Protein AF-A0A1F6LRT2-F1 (afdb_monomer)

Organism: NCBI:txid1798674

Nearest PDB structures (foldseek):
  7dgq-assembly1_A9  TM=1.679E-01  e=2.726E+00  Bos taurus
  5luf-assembly1_z  TM=1.679E-01  e=3.054E+00  Bos taurus
  1occ-assembly1_P  TM=1.679E-01  e=3.054E+00  Bos taurus
  1ocr-assembly1_C  TM=1.705E-01  e=2.726E+00  Bos taurus
  5gpn-assembly1_0  TM=1.679E-01  e=3.054E+00  Bos taurus

Structure (mmCIF, N/CA/C/O backbone):
data_AF-A0A1F6LRT2-F1
#
_entry.id   AF-A0A1F6LRT2-F1
#
loop_
_atom_site.group_PDB
_atom_site.id
_atom_site.type_symbol
_atom_site.label_atom_id
_atom_site.label_alt_id
_atom_site.label_comp_id
_atom_site.label_asym_id
_atom_site.label_entity_id
_atom_site.label_seq_id
_atom_site.pdbx_PDB_ins_code
_atom_site.Cartn_x
_atom_site.Cartn_y
_atom_site.Cartn_z
_atom_site.occupancy
_atom_site.B_iso_or_equiv
_atom_site.auth_seq_id
_atom_site.auth_comp_id
_atom_site.auth_asym_id
_atom_site.auth_atom_id
_atom_site.pdbx_PDB_model_num
ATOM 1 N N . MET A 1 1 ? 30.186 -25.963 22.089 1.00 36.91 1 MET A N 1
ATOM 2 C CA . MET A 1 1 ? 28.749 -26.304 21.992 1.00 36.91 1 MET A CA 1
ATOM 3 C C . MET A 1 1 ? 28.442 -27.794 21.734 1.00 36.91 1 MET A C 1
ATOM 5 O O . MET A 1 1 ? 27.281 -28.124 21.608 1.00 36.91 1 MET A O 1
ATOM 9 N N . ILE A 1 2 ? 29.417 -28.723 21.719 1.00 30.11 2 ILE A N 1
ATOM 10 C CA . ILE A 1 2 ? 29.169 -30.160 21.409 1.00 30.11 2 ILE A CA 1
ATOM 11 C C . ILE A 1 2 ? 29.035 -31.048 22.673 1.00 30.11 2 ILE A C 1
ATOM 13 O O . ILE A 1 2 ? 28.669 -32.213 22.591 1.00 30.11 2 ILE A O 1
ATOM 17 N N . ARG A 1 3 ? 29.291 -30.515 23.878 1.00 28.97 3 ARG A N 1
ATOM 18 C CA . ARG A 1 3 ? 29.359 -31.326 25.111 1.00 28.97 3 ARG A CA 1
ATOM 19 C C . ARG A 1 3 ? 28.044 -31.472 25.900 1.00 28.97 3 ARG A C 1
ATOM 21 O O . ARG A 1 3 ? 28.012 -32.335 26.770 1.00 28.97 3 ARG A O 1
ATOM 28 N N . SER A 1 4 ? 26.978 -30.707 25.625 1.00 37.28 4 SER A N 1
ATOM 29 C CA . SER A 1 4 ? 25.694 -30.883 26.343 1.00 37.28 4 SER A CA 1
ATOM 30 C C . SER A 1 4 ? 24.800 -31.967 25.727 1.00 37.28 4 SER A C 1
ATOM 32 O O . SER A 1 4 ? 24.188 -32.721 26.472 1.00 37.28 4 SER A O 1
ATOM 34 N N . ALA A 1 5 ? 24.828 -32.157 24.402 1.00 39.12 5 ALA A N 1
ATOM 35 C CA . ALA A 1 5 ? 24.012 -33.164 23.705 1.00 39.12 5 ALA A CA 1
ATOM 36 C C . ALA A 1 5 ? 24.359 -34.630 24.055 1.00 39.12 5 ALA A C 1
ATOM 38 O O . ALA A 1 5 ? 23.585 -35.543 23.777 1.00 39.12 5 ALA A O 1
ATOM 39 N N . ALA A 1 6 ? 25.519 -34.881 24.672 1.00 40.03 6 ALA A N 1
ATOM 40 C CA . ALA A 1 6 ? 25.949 -36.228 25.048 1.00 40.03 6 ALA A CA 1
ATOM 41 C C . ALA A 1 6 ? 25.271 -36.761 26.327 1.00 40.03 6 ALA A C 1
ATOM 43 O O . ALA A 1 6 ? 25.262 -37.973 26.537 1.00 40.03 6 ALA A O 1
ATOM 44 N N . LYS A 1 7 ? 24.701 -35.889 27.175 1.00 44.12 7 LYS A N 1
ATOM 45 C CA . LYS A 1 7 ? 24.062 -36.300 28.440 1.00 44.12 7 LYS A CA 1
ATOM 46 C C . LYS A 1 7 ? 22.617 -36.782 28.273 1.00 44.12 7 LYS A C 1
ATOM 48 O O . LYS A 1 7 ? 22.178 -37.603 29.071 1.00 44.12 7 LYS A O 1
ATOM 53 N N . ASP A 1 8 ? 21.937 -36.370 27.204 1.00 48.28 8 ASP A N 1
ATOM 54 C CA . ASP A 1 8 ? 20.511 -36.671 26.983 1.00 48.28 8 ASP A CA 1
ATOM 55 C C . ASP A 1 8 ? 20.277 -37.892 26.071 1.00 48.28 8 ASP A C 1
ATOM 57 O O . ASP A 1 8 ? 19.174 -38.437 25.993 1.00 48.28 8 ASP A O 1
ATOM 61 N N . LEU A 1 9 ? 21.334 -38.387 25.418 1.00 50.50 9 LEU A N 1
ATOM 62 C CA . LEU A 1 9 ? 21.293 -39.555 24.532 1.00 50.50 9 LEU A CA 1
ATOM 63 C C . LEU A 1 9 ? 20.842 -40.866 25.223 1.00 50.50 9 LEU A C 1
ATOM 65 O O . LEU A 1 9 ? 20.126 -41.651 24.592 1.00 50.50 9 LEU A O 1
ATOM 69 N N . PRO A 1 10 ? 21.222 -41.146 26.490 1.00 50.09 10 PRO A N 1
ATOM 70 C CA . PRO A 1 10 ? 20.750 -42.330 27.211 1.00 50.09 10 PRO A CA 1
ATOM 71 C C . PRO A 1 10 ? 19.256 -42.255 27.549 1.00 50.09 10 PRO A C 1
ATOM 73 O O . PRO A 1 10 ? 18.559 -43.263 27.433 1.00 50.09 10 PRO A O 1
ATOM 76 N N . LEU A 1 11 ? 18.756 -41.062 27.895 1.00 49.84 11 LEU A N 1
ATOM 77 C CA . LEU A 1 11 ? 17.347 -40.825 28.219 1.00 49.84 11 LEU A CA 1
ATOM 78 C C . LEU A 1 11 ? 16.468 -40.982 26.969 1.00 49.84 11 LEU A C 1
ATOM 80 O O . LEU A 1 11 ? 15.459 -41.685 27.007 1.00 49.84 11 LEU A O 1
ATOM 84 N N . ALA A 1 12 ? 16.916 -40.434 25.835 1.00 50.59 12 ALA A N 1
ATOM 85 C CA . ALA A 1 12 ? 16.262 -40.599 24.538 1.00 50.59 12 ALA A CA 1
ATOM 86 C C . ALA A 1 12 ? 16.229 -42.071 24.086 1.00 50.59 12 ALA A C 1
ATOM 88 O O . ALA A 1 12 ? 15.200 -42.551 23.613 1.00 50.59 12 ALA A O 1
ATOM 89 N N . ARG A 1 13 ? 17.321 -42.828 24.282 1.00 49.56 13 ARG A N 1
ATOM 90 C CA . ARG A 1 13 ? 17.358 -44.275 23.990 1.00 49.56 13 ARG A CA 1
ATOM 91 C C . ARG A 1 13 ? 16.436 -45.092 24.894 1.00 49.56 13 ARG A C 1
ATOM 93 O O . ARG A 1 13 ? 15.892 -46.094 24.432 1.00 49.56 13 ARG A O 1
ATOM 100 N N . HIS A 1 14 ? 16.275 -44.695 26.156 1.00 51.50 14 HIS A N 1
ATOM 101 C CA . HIS A 1 14 ? 15.358 -45.364 27.074 1.00 51.50 14 HIS A CA 1
ATOM 102 C C . HIS A 1 14 ? 13.904 -45.120 26.655 1.00 51.50 14 HIS A C 1
ATOM 104 O O . HIS A 1 14 ? 13.191 -46.091 26.435 1.00 51.50 14 HIS A O 1
ATOM 110 N N . LEU A 1 15 ? 13.523 -43.862 26.388 1.00 50.81 15 LEU A N 1
ATOM 111 C CA . LEU A 1 15 ? 12.196 -43.493 25.869 1.00 50.81 15 LEU A CA 1
ATOM 112 C C . LEU A 1 15 ? 11.840 -44.248 24.578 1.00 50.81 15 LEU A C 1
ATOM 114 O O . LEU A 1 15 ? 10.727 -44.745 24.437 1.00 50.81 15 LEU A O 1
ATOM 118 N N . PHE A 1 16 ? 12.808 -44.404 23.671 1.00 51.81 16 PHE A N 1
ATOM 119 C CA . PHE A 1 16 ? 12.648 -45.171 22.434 1.00 51.81 16 PHE A CA 1
ATOM 120 C C . PHE A 1 16 ? 12.323 -46.647 22.671 1.00 51.81 16 PHE A C 1
ATOM 122 O O . PHE A 1 16 ? 11.459 -47.200 21.994 1.00 51.81 16 PHE A O 1
ATOM 129 N N . LYS A 1 17 ? 13.002 -47.297 23.626 1.00 51.50 17 LYS A N 1
ATOM 130 C CA . LYS A 1 17 ? 12.713 -48.695 23.971 1.00 51.50 17 LYS A CA 1
ATOM 131 C C . LYS A 1 17 ? 11.333 -48.839 24.608 1.00 51.50 17 LYS A C 1
ATOM 133 O O . LYS A 1 17 ? 10.657 -49.821 24.327 1.00 51.50 17 LYS A O 1
ATOM 138 N N . THR A 1 18 ? 10.901 -47.866 25.408 1.00 53.00 18 THR A N 1
ATOM 139 C CA . THR A 1 18 ? 9.584 -47.893 26.061 1.00 53.00 18 THR A CA 1
ATOM 140 C C . THR A 1 18 ? 8.444 -47.625 25.076 1.00 53.00 18 THR A C 1
ATOM 142 O O . THR A 1 18 ? 7.413 -48.285 25.153 1.00 53.00 18 THR A O 1
ATOM 145 N N . MET A 1 19 ? 8.635 -46.716 24.111 1.00 49.47 19 MET A N 1
ATOM 146 C CA . MET A 1 19 ? 7.648 -46.426 23.059 1.00 49.47 19 MET A CA 1
ATOM 147 C C . MET A 1 19 ? 7.543 -47.549 22.019 1.00 49.47 19 MET A C 1
ATOM 149 O O . MET A 1 19 ? 6.448 -47.840 21.549 1.00 49.47 19 MET A O 1
ATOM 153 N N . ALA A 1 20 ? 8.655 -48.212 21.686 1.00 47.62 20 ALA A N 1
ATOM 154 C CA . ALA A 1 20 ? 8.661 -49.354 20.768 1.00 47.62 20 ALA A CA 1
ATOM 155 C C . ALA A 1 20 ? 8.094 -50.646 21.392 1.00 47.62 20 ALA A C 1
ATOM 157 O O . ALA A 1 20 ? 7.747 -51.571 20.663 1.00 47.62 20 ALA A O 1
ATOM 158 N N . ALA A 1 21 ? 8.001 -50.724 22.724 1.00 47.34 21 ALA A N 1
ATOM 159 C CA . ALA A 1 21 ? 7.511 -51.900 23.443 1.00 47.34 21 ALA A CA 1
ATOM 160 C C . ALA A 1 21 ? 5.988 -51.905 23.690 1.00 47.34 21 ALA A C 1
ATOM 162 O O . ALA A 1 21 ? 5.490 -52.852 24.294 1.00 47.34 21 ALA A O 1
ATOM 163 N N . GLN A 1 22 ? 5.237 -50.890 23.241 1.00 46.97 22 GLN A N 1
ATOM 164 C CA . GLN A 1 22 ? 3.773 -50.887 23.345 1.00 46.97 22 GLN A CA 1
ATOM 165 C C . GLN A 1 22 ? 3.122 -51.509 22.096 1.00 46.97 22 GLN A C 1
ATOM 167 O O . GLN A 1 22 ? 3.235 -50.951 21.003 1.00 46.97 22 GLN A O 1
ATOM 172 N N . PRO A 1 23 ? 2.410 -52.645 22.226 1.00 46.88 23 PRO A N 1
ATOM 173 C CA . PRO A 1 23 ? 1.767 -53.310 21.105 1.00 46.88 23 PRO A CA 1
ATOM 174 C C . PRO A 1 23 ? 0.371 -52.716 20.873 1.00 46.88 23 PRO A C 1
ATOM 176 O O . PRO A 1 23 ? -0.630 -53.328 21.224 1.00 46.88 23 PRO A O 1
ATOM 179 N N . ALA A 1 24 ? 0.298 -51.511 20.307 1.00 44.75 24 ALA A N 1
ATOM 180 C CA . ALA A 1 24 ? -0.913 -51.005 19.655 1.00 44.75 24 ALA A CA 1
ATOM 181 C C . ALA A 1 24 ? -0.607 -49.762 18.800 1.00 44.75 24 ALA A C 1
ATOM 183 O O . ALA A 1 24 ? -0.376 -48.676 19.319 1.00 44.75 24 ALA A O 1
ATOM 184 N N . GLY A 1 25 ? -0.640 -49.924 17.475 1.00 49.75 25 GLY A N 1
ATOM 185 C CA . GLY A 1 25 ? -1.094 -48.881 16.546 1.00 49.75 25 GLY A CA 1
ATOM 186 C C . GLY A 1 25 ? -0.263 -47.608 16.346 1.00 49.75 25 GLY A C 1
ATOM 187 O O . GLY A 1 25 ? -0.786 -46.681 15.736 1.00 49.75 25 GLY A O 1
ATOM 188 N N . ASN A 1 26 ? 0.991 -47.520 16.796 1.00 45.00 26 ASN A N 1
ATOM 189 C CA . ASN A 1 26 ? 1.792 -46.312 16.572 1.00 45.00 26 ASN A CA 1
ATOM 190 C C . ASN A 1 26 ? 2.603 -46.380 15.272 1.00 45.00 26 ASN A C 1
ATOM 192 O O . ASN A 1 26 ? 3.635 -47.043 15.177 1.00 45.00 26 ASN A O 1
ATOM 196 N N . ASP A 1 27 ? 2.100 -45.645 14.283 1.00 52.59 27 ASP A N 1
ATOM 197 C CA . ASP A 1 27 ? 2.736 -45.327 13.011 1.00 52.59 27 ASP A CA 1
ATOM 198 C C . ASP A 1 27 ? 4.145 -44.756 13.253 1.00 52.59 27 ASP A C 1
ATOM 200 O O . ASP A 1 27 ? 4.321 -43.776 13.987 1.00 52.59 27 ASP A O 1
ATOM 204 N N . ALA A 1 28 ? 5.167 -45.366 12.649 1.00 45.12 28 ALA A N 1
ATOM 205 C CA . ALA A 1 28 ? 6.559 -44.939 12.792 1.00 45.12 28 ALA A CA 1
ATOM 206 C C . ALA A 1 28 ? 6.740 -43.449 12.432 1.00 45.12 28 ALA A C 1
ATOM 208 O O . ALA A 1 28 ? 7.614 -42.783 12.984 1.00 45.12 28 ALA A O 1
ATOM 209 N N . ALA A 1 29 ? 5.861 -42.906 11.580 1.00 46.53 29 ALA A N 1
ATOM 210 C CA . ALA A 1 29 ? 5.802 -41.493 11.221 1.00 46.53 29 ALA A CA 1
ATOM 211 C C . ALA A 1 29 ? 5.391 -40.565 12.383 1.00 46.53 29 ALA A C 1
ATOM 213 O O . ALA A 1 29 ? 5.848 -39.421 12.448 1.00 46.53 29 ALA A O 1
ATOM 214 N N . LEU A 1 30 ? 4.550 -41.028 13.313 1.00 46.06 30 LEU A N 1
ATOM 215 C CA . LEU A 1 30 ? 4.114 -40.240 14.469 1.00 46.06 30 LEU A CA 1
ATOM 216 C C . LEU A 1 30 ? 5.223 -40.149 15.522 1.00 46.06 30 LEU A C 1
ATOM 218 O O . LEU A 1 30 ? 5.494 -39.064 16.036 1.00 46.06 30 LEU A O 1
ATOM 222 N N . ALA A 1 31 ? 5.919 -41.260 15.778 1.00 45.56 31 ALA A N 1
ATOM 223 C CA . ALA A 1 31 ? 7.106 -41.268 16.631 1.00 45.56 31 ALA A CA 1
ATOM 224 C C . ALA A 1 31 ? 8.204 -40.351 16.057 1.00 45.56 31 ALA A C 1
ATOM 226 O O . ALA A 1 31 ? 8.786 -39.553 16.791 1.00 45.56 31 ALA A O 1
ATOM 227 N N . ASP A 1 32 ? 8.419 -40.386 14.735 1.00 45.72 32 ASP A N 1
ATOM 228 C CA . ASP A 1 32 ? 9.400 -39.535 14.046 1.00 45.72 32 ASP A CA 1
ATOM 229 C C . ASP A 1 32 ? 9.010 -38.038 14.091 1.00 45.72 32 ASP A C 1
ATOM 231 O O . ASP A 1 32 ? 9.866 -37.172 14.281 1.00 45.72 32 ASP A O 1
ATOM 235 N N . ARG A 1 33 ? 7.709 -37.708 14.017 1.00 47.81 33 ARG A N 1
ATOM 236 C CA . ARG A 1 33 ? 7.190 -36.332 14.182 1.00 47.81 33 ARG A CA 1
ATOM 237 C C . ARG A 1 33 ? 7.357 -35.791 15.599 1.00 47.81 33 ARG A C 1
ATOM 239 O O . ARG A 1 33 ? 7.757 -34.638 15.760 1.00 47.81 33 ARG A O 1
ATOM 246 N N . ILE A 1 34 ? 7.083 -36.606 16.617 1.00 47.97 34 ILE A N 1
ATOM 247 C CA . ILE A 1 34 ? 7.275 -36.219 18.023 1.00 47.97 34 ILE A CA 1
ATOM 248 C C . ILE A 1 34 ? 8.764 -35.952 18.292 1.00 47.97 34 ILE A C 1
ATOM 250 O O . ILE A 1 34 ? 9.108 -34.968 18.942 1.00 47.97 34 ILE A O 1
ATOM 254 N N . LEU A 1 35 ? 9.663 -36.742 17.700 1.00 44.91 35 LEU A N 1
ATOM 255 C CA . LEU A 1 35 ? 11.110 -36.528 17.788 1.00 44.91 35 LEU A CA 1
ATOM 256 C C . LEU A 1 35 ? 11.594 -35.225 17.151 1.00 44.91 35 LEU A C 1
ATOM 258 O O . LEU A 1 35 ? 12.451 -34.555 17.727 1.00 44.91 35 LEU A O 1
ATOM 262 N N . LEU A 1 36 ? 11.052 -34.852 15.990 1.00 45.03 36 LEU A N 1
ATOM 263 C CA . LEU A 1 36 ? 11.395 -33.595 15.314 1.00 45.03 36 LEU A CA 1
ATOM 264 C C . LEU A 1 36 ? 10.906 -32.364 16.093 1.00 45.03 36 LEU A C 1
ATOM 266 O O . LEU A 1 36 ? 11.564 -31.326 16.056 1.00 45.03 36 LEU A O 1
ATOM 270 N N . LEU A 1 37 ? 9.791 -32.493 16.819 1.00 42.91 37 LEU A N 1
ATOM 271 C CA . LEU A 1 37 ? 9.258 -31.450 17.700 1.00 42.91 37 LEU A CA 1
ATOM 272 C C . LEU A 1 37 ? 10.047 -31.327 19.009 1.00 42.91 37 LEU A C 1
ATOM 274 O O . LEU A 1 37 ? 10.270 -30.218 19.484 1.00 42.91 37 LEU A O 1
ATOM 278 N N . MET A 1 38 ? 10.482 -32.451 19.587 1.00 39.25 38 MET A N 1
ATOM 279 C CA . MET A 1 38 ? 11.201 -32.465 20.866 1.00 39.25 38 MET A CA 1
ATOM 280 C C . MET A 1 38 ? 12.698 -32.156 20.733 1.00 39.25 38 MET A C 1
ATOM 282 O O . MET A 1 38 ? 13.298 -31.654 21.680 1.00 39.25 38 MET A O 1
ATOM 286 N N . PHE A 1 39 ? 13.307 -32.423 19.572 1.00 43.78 39 PHE A N 1
ATOM 287 C CA . PHE A 1 39 ? 14.737 -32.198 19.335 1.00 43.78 39 PHE A CA 1
ATOM 288 C C . PHE A 1 39 ? 14.980 -31.479 17.991 1.00 43.78 39 PHE A C 1
ATOM 290 O O . PHE A 1 39 ? 15.389 -32.109 17.009 1.00 43.78 39 PHE A O 1
ATOM 297 N N . PRO A 1 40 ? 14.795 -30.144 17.933 1.00 42.00 40 PRO A N 1
ATOM 298 C CA . PRO A 1 40 ? 14.955 -29.339 16.711 1.00 42.00 40 PRO A CA 1
ATOM 299 C C . PRO A 1 40 ? 16.344 -29.470 16.057 1.00 42.00 40 PRO A C 1
ATOM 301 O O . PRO A 1 40 ? 16.495 -29.401 14.838 1.00 42.00 40 PRO A O 1
ATOM 304 N N . GLU A 1 41 ? 17.367 -29.737 16.868 1.00 41.81 41 GLU A N 1
ATOM 305 C CA . GLU A 1 41 ? 18.751 -29.997 16.452 1.00 41.81 41 GLU A CA 1
ATOM 306 C C . GLU A 1 41 ? 18.862 -31.225 15.518 1.00 41.81 41 GLU A C 1
ATOM 308 O O . GLU A 1 41 ? 19.627 -31.218 14.549 1.00 41.81 41 GLU A O 1
ATOM 313 N N . LEU A 1 42 ? 18.060 -32.273 15.760 1.00 40.16 42 LEU A N 1
ATOM 314 C CA . LEU A 1 42 ? 18.004 -33.479 14.924 1.00 40.16 42 LEU A CA 1
ATOM 315 C C . LEU A 1 42 ? 17.270 -33.219 13.602 1.00 40.16 42 LEU A C 1
ATOM 317 O O . LEU A 1 42 ? 17.697 -33.736 12.567 1.00 40.16 42 LEU A O 1
ATOM 321 N N . ALA A 1 43 ? 16.232 -32.373 13.611 1.00 43.09 43 ALA A N 1
ATOM 322 C CA . ALA A 1 43 ? 15.558 -31.908 12.396 1.00 43.09 43 ALA A CA 1
ATOM 323 C C . ALA A 1 43 ? 16.537 -31.153 11.486 1.00 43.09 43 ALA A C 1
ATOM 325 O O . ALA A 1 43 ? 16.667 -31.465 10.302 1.00 43.09 43 ALA A O 1
ATOM 326 N N . MET A 1 44 ? 17.326 -30.248 12.068 1.00 38.69 44 MET A N 1
ATOM 327 C CA . MET A 1 44 ? 18.349 -29.484 11.352 1.00 38.69 44 MET A CA 1
ATOM 328 C C . MET A 1 44 ? 19.505 -30.361 10.854 1.00 38.69 44 MET A C 1
ATOM 330 O O . MET A 1 44 ? 20.021 -30.138 9.757 1.00 38.69 44 MET A O 1
ATOM 334 N N . ALA A 1 45 ? 19.894 -31.403 11.596 1.00 41.47 45 ALA A N 1
ATOM 335 C CA . ALA A 1 45 ? 20.875 -32.384 11.131 1.00 41.47 45 ALA A CA 1
ATOM 336 C C . ALA A 1 45 ? 20.351 -33.224 9.950 1.00 41.47 45 ALA A C 1
ATOM 338 O O . ALA A 1 45 ? 21.112 -33.512 9.022 1.00 41.47 45 ALA A O 1
ATOM 339 N N . ARG A 1 46 ? 19.055 -33.571 9.938 1.00 41.56 46 ARG A N 1
ATOM 340 C CA . ARG A 1 46 ? 18.390 -34.274 8.826 1.00 41.56 46 ARG A CA 1
ATOM 341 C C . ARG A 1 46 ? 18.275 -33.388 7.586 1.00 41.56 46 ARG A C 1
ATOM 343 O O . ARG A 1 46 ? 18.642 -33.842 6.507 1.00 41.56 46 ARG A O 1
ATOM 350 N N . VAL A 1 47 ? 17.894 -32.119 7.749 1.00 41.53 47 VAL A N 1
ATOM 351 C CA . VAL A 1 47 ? 17.888 -31.107 6.675 1.00 41.53 47 VAL A CA 1
ATOM 352 C C . VAL A 1 47 ? 19.291 -30.931 6.088 1.00 41.53 47 VAL A C 1
ATOM 354 O O . VAL A 1 47 ? 19.462 -30.952 4.872 1.00 41.53 47 VAL A O 1
ATOM 357 N N . ARG A 1 48 ? 20.334 -30.870 6.928 1.00 39.41 48 ARG A N 1
ATOM 358 C CA . ARG A 1 48 ? 21.736 -30.796 6.473 1.00 39.41 48 ARG A CA 1
ATOM 359 C C . ARG A 1 48 ? 22.219 -32.075 5.781 1.00 39.41 48 ARG A C 1
ATOM 361 O O . ARG A 1 48 ? 23.028 -31.998 4.859 1.00 39.41 48 ARG A O 1
ATOM 368 N N . LYS A 1 49 ? 21.742 -33.252 6.201 1.00 36.19 49 LYS A N 1
ATOM 369 C CA . LYS A 1 49 ? 22.078 -34.542 5.575 1.00 36.19 49 LYS A CA 1
ATOM 370 C C . LYS A 1 49 ? 21.347 -34.734 4.239 1.00 36.19 49 LYS A C 1
ATOM 372 O O . LYS A 1 49 ? 21.959 -35.234 3.302 1.00 36.19 49 LYS A O 1
ATOM 377 N N . ALA A 1 50 ? 20.103 -34.266 4.128 1.00 35.94 50 ALA A N 1
ATOM 378 C CA . ALA A 1 50 ? 19.343 -34.206 2.878 1.00 35.94 50 ALA A CA 1
ATOM 379 C C . ALA A 1 50 ? 19.942 -33.185 1.893 1.00 35.94 50 ALA A C 1
ATOM 381 O O . ALA A 1 50 ? 20.072 -33.479 0.708 1.00 35.94 50 ALA A O 1
ATOM 382 N N . ALA A 1 51 ? 20.431 -32.043 2.390 1.00 36.25 51 ALA A N 1
ATOM 383 C CA . ALA A 1 51 ? 21.150 -31.050 1.589 1.00 36.25 51 ALA A CA 1
ATOM 384 C C . ALA A 1 51 ? 22.492 -31.571 1.035 1.00 36.25 51 ALA A C 1
ATOM 386 O O . ALA A 1 51 ? 22.892 -31.198 -0.064 1.00 36.25 51 ALA A O 1
ATOM 387 N N . LYS A 1 52 ? 23.177 -32.478 1.748 1.00 37.38 52 LYS A N 1
ATOM 388 C CA . LYS A 1 52 ? 24.385 -33.168 1.246 1.00 37.38 52 LYS A CA 1
ATOM 389 C C . LYS A 1 52 ? 24.090 -34.306 0.263 1.00 37.38 52 LYS A C 1
ATOM 391 O O . LYS A 1 52 ? 25.009 -34.801 -0.378 1.00 37.38 52 LYS A O 1
ATOM 396 N N . GLY A 1 53 ? 22.832 -34.724 0.153 1.00 32.91 53 GLY A N 1
ATOM 397 C CA . GLY A 1 53 ? 22.386 -35.856 -0.651 1.00 32.91 53 GLY A CA 1
ATOM 398 C C . GLY A 1 53 ? 21.544 -35.463 -1.858 1.00 32.91 53 GLY A C 1
ATOM 399 O O . GLY A 1 53 ? 20.640 -36.213 -2.182 1.00 32.91 53 GLY A O 1
ATOM 400 N N . GLY A 1 54 ? 21.781 -34.303 -2.484 1.00 33.44 54 GLY A N 1
ATOM 401 C CA . GLY A 1 54 ? 21.436 -33.988 -3.884 1.00 33.44 54 GLY A CA 1
ATOM 402 C C . GLY A 1 54 ? 20.006 -34.218 -4.407 1.00 33.44 54 GLY A C 1
ATOM 403 O O . GLY A 1 54 ? 19.793 -34.067 -5.606 1.00 33.44 54 GLY A O 1
ATOM 404 N N . ARG A 1 55 ? 19.027 -34.593 -3.581 1.00 34.34 55 ARG A N 1
ATOM 405 C CA . ARG A 1 55 ? 17.631 -34.818 -3.973 1.00 34.34 55 ARG A CA 1
ATOM 406 C C . ARG A 1 55 ? 16.703 -34.496 -2.807 1.00 34.34 55 ARG A C 1
ATOM 408 O O . ARG A 1 55 ? 16.244 -35.382 -2.095 1.00 34.34 55 ARG A O 1
ATOM 415 N N . MET A 1 56 ? 16.399 -33.213 -2.653 1.00 28.36 56 MET A N 1
ATOM 416 C CA . MET A 1 56 ? 15.050 -32.805 -2.270 1.00 28.36 56 MET A CA 1
ATOM 417 C C . MET A 1 56 ? 14.396 -32.300 -3.563 1.00 28.36 56 MET A C 1
ATOM 419 O O . MET A 1 56 ? 14.984 -31.433 -4.215 1.00 28.36 56 MET A O 1
ATOM 423 N N . PRO A 1 57 ? 13.257 -32.854 -4.010 1.00 29.72 57 PRO A N 1
ATOM 424 C CA . PRO A 1 57 ? 12.549 -32.291 -5.147 1.00 29.72 57 PRO A CA 1
ATOM 425 C C . PRO A 1 57 ? 12.130 -30.865 -4.782 1.00 29.72 57 PRO A C 1
ATOM 427 O O . PRO A 1 57 ? 11.532 -30.649 -3.730 1.00 29.72 57 PRO A O 1
ATOM 430 N N . LEU A 1 58 ? 12.393 -29.904 -5.670 1.00 31.61 58 LEU A N 1
ATOM 431 C CA . LEU A 1 58 ? 11.979 -28.497 -5.547 1.00 31.61 58 LEU A CA 1
ATOM 432 C C . LEU A 1 58 ? 10.483 -28.304 -5.190 1.00 31.61 58 LEU A C 1
ATOM 434 O O . LEU A 1 58 ? 10.096 -27.225 -4.754 1.00 31.61 58 LEU A O 1
ATOM 438 N N . LYS A 1 59 ? 9.657 -29.349 -5.344 1.00 30.95 59 LYS A N 1
ATOM 439 C CA . LYS A 1 59 ? 8.230 -29.388 -5.001 1.00 30.95 59 LYS A CA 1
ATOM 440 C C . LYS A 1 59 ? 7.915 -29.177 -3.517 1.00 30.95 59 LYS A C 1
ATOM 442 O O . LYS A 1 59 ? 6.817 -28.730 -3.218 1.00 30.95 59 LYS A O 1
ATOM 447 N N . GLU A 1 60 ? 8.832 -29.459 -2.590 1.00 31.33 60 GLU A N 1
ATOM 448 C CA . GLU A 1 60 ? 8.535 -29.355 -1.146 1.00 31.33 60 GLU A CA 1
ATOM 449 C C . GLU A 1 60 ? 8.856 -27.977 -0.532 1.00 31.33 60 GLU A C 1
ATOM 451 O O . GLU A 1 60 ? 8.440 -27.700 0.590 1.00 31.33 60 GLU A O 1
ATOM 456 N N . MET A 1 61 ? 9.527 -27.077 -1.267 1.00 31.09 61 MET A N 1
ATOM 457 C CA . MET A 1 61 ? 9.790 -25.690 -0.826 1.00 31.09 61 MET A CA 1
ATOM 458 C C . MET A 1 61 ? 8.911 -24.637 -1.523 1.00 31.09 61 MET A C 1
ATOM 460 O O . MET A 1 61 ? 8.998 -23.453 -1.196 1.00 31.09 61 MET A O 1
ATOM 464 N N . GLN A 1 62 ? 8.052 -25.037 -2.464 1.00 30.56 62 GLN A N 1
ATOM 465 C CA . GLN A 1 62 ? 7.146 -24.128 -3.169 1.00 30.56 62 GLN A CA 1
ATOM 466 C C . GLN A 1 62 ? 5.858 -23.924 -2.357 1.00 30.56 62 GLN A C 1
ATOM 468 O O . GLN A 1 62 ? 4.888 -24.670 -2.476 1.00 30.56 62 GLN A O 1
ATOM 473 N N . GLY A 1 63 ? 5.866 -22.913 -1.486 1.00 32.00 63 GLY A N 1
ATOM 474 C CA . GLY A 1 63 ? 4.656 -22.412 -0.835 1.00 32.00 63 GLY A CA 1
ATOM 475 C C . GLY A 1 63 ? 3.723 -21.723 -1.834 1.00 32.00 63 GLY A C 1
ATOM 476 O O . GLY A 1 63 ? 4.200 -21.063 -2.747 1.00 32.00 63 GLY A O 1
ATOM 477 N N . SER A 1 64 ? 2.412 -21.886 -1.616 1.00 37.12 64 SER A N 1
ATOM 478 C CA . SER A 1 64 ? 1.277 -21.147 -2.192 1.00 37.12 64 SER A CA 1
ATOM 479 C C . SER A 1 64 ? 1.299 -20.876 -3.702 1.00 37.12 64 SER A C 1
ATOM 481 O O . SER A 1 64 ? 2.073 -20.065 -4.193 1.00 37.12 64 SER A O 1
ATOM 483 N N . LEU A 1 65 ? 0.333 -21.458 -4.421 1.00 38.66 65 LEU A N 1
ATOM 484 C CA . LEU A 1 65 ? 0.075 -21.181 -5.839 1.00 38.66 65 LEU A CA 1
ATOM 485 C C . LEU A 1 65 ? 1.222 -21.640 -6.762 1.00 38.66 65 LEU A C 1
ATOM 487 O O . LEU A 1 65 ? 1.830 -20.853 -7.478 1.00 38.66 65 LEU A O 1
ATOM 491 N N . ALA A 1 66 ? 1.476 -22.950 -6.818 1.00 33.28 66 ALA A N 1
AT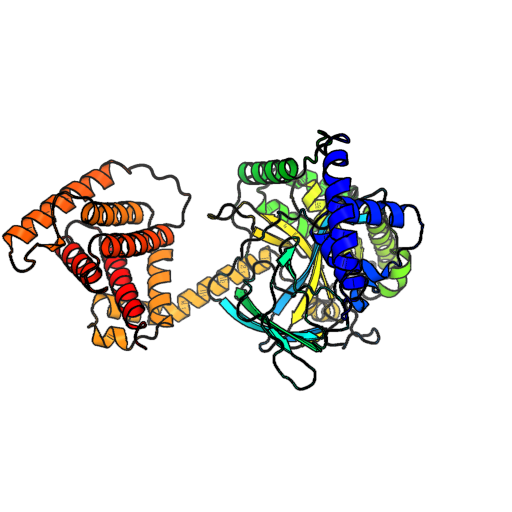OM 492 C CA . ALA A 1 66 ? 2.366 -23.547 -7.820 1.00 33.28 66 ALA A CA 1
ATOM 493 C C . ALA A 1 66 ? 2.075 -23.106 -9.280 1.00 33.28 66 ALA A C 1
ATOM 495 O O . ALA A 1 66 ? 3.040 -22.886 -10.005 1.00 33.28 66 ALA A O 1
ATOM 496 N N . PRO A 1 67 ? 0.824 -22.817 -9.711 1.00 28.88 67 PRO A N 1
ATOM 497 C CA . PRO A 1 67 ? 0.581 -22.248 -11.041 1.00 28.88 67 PRO A CA 1
ATOM 498 C C . PRO A 1 67 ? 0.986 -20.771 -11.204 1.00 28.88 67 PRO A C 1
ATOM 500 O O . PRO A 1 67 ? 0.836 -20.246 -12.299 1.00 28.88 67 PRO A O 1
ATOM 503 N N . LEU A 1 68 ? 1.415 -20.089 -10.135 1.00 33.88 68 LEU A N 1
ATOM 504 C CA . LEU A 1 68 ? 1.962 -18.722 -10.130 1.00 33.88 68 LEU A CA 1
ATOM 505 C C . LEU A 1 68 ? 3.487 -18.711 -9.918 1.00 33.88 68 LEU A C 1
ATOM 507 O O . LEU A 1 68 ? 4.171 -17.788 -10.345 1.00 33.88 68 LEU A O 1
ATOM 511 N N . LEU A 1 69 ? 4.057 -19.741 -9.288 1.00 33.34 69 LEU A N 1
ATOM 512 C CA . LEU A 1 69 ? 5.513 -19.907 -9.206 1.00 33.34 69 LEU A CA 1
ATOM 513 C C . LEU A 1 69 ? 6.095 -20.594 -10.450 1.00 33.34 69 LEU A C 1
ATOM 515 O O . LEU A 1 69 ? 7.225 -20.289 -10.828 1.00 33.34 69 LEU A O 1
ATOM 519 N N . GLU A 1 70 ? 5.328 -21.451 -11.133 1.00 30.23 70 GLU A N 1
ATOM 520 C CA . GLU A 1 70 ? 5.707 -21.995 -12.448 1.00 30.23 70 GLU A CA 1
ATOM 521 C C . GLU A 1 70 ? 5.626 -20.949 -13.578 1.00 30.23 70 GLU A C 1
ATOM 523 O O . GLU A 1 70 ? 6.183 -21.177 -14.648 1.00 30.23 70 GLU A O 1
ATOM 528 N N . THR A 1 71 ? 5.013 -19.777 -13.354 1.00 29.55 71 THR A N 1
ATOM 529 C CA . THR A 1 71 ? 4.861 -18.732 -14.387 1.00 29.55 71 THR A CA 1
ATOM 530 C C . THR A 1 71 ? 5.989 -17.710 -14.454 1.00 29.55 71 THR A C 1
ATOM 532 O O . THR A 1 71 ? 5.912 -16.823 -15.292 1.00 29.55 71 THR A O 1
ATOM 535 N N . GLY A 1 72 ? 7.028 -17.784 -13.613 1.00 34.81 72 GLY A N 1
ATOM 536 C CA . GLY A 1 72 ? 8.134 -16.823 -13.699 1.00 34.81 72 GLY A CA 1
ATOM 537 C C . GLY A 1 72 ? 7.647 -15.369 -13.622 1.00 34.81 72 GLY A C 1
ATOM 538 O O . GLY A 1 72 ? 7.788 -14.617 -14.575 1.00 34.81 72 GLY A O 1
ATOM 539 N N . ILE A 1 73 ? 7.070 -14.960 -12.485 1.00 39.62 73 ILE A N 1
ATOM 540 C CA . ILE A 1 73 ? 6.463 -13.620 -12.318 1.00 39.62 73 ILE A CA 1
ATOM 541 C C . ILE A 1 73 ? 7.482 -12.467 -12.478 1.00 39.62 73 ILE A C 1
ATOM 543 O O . ILE A 1 73 ? 7.098 -11.321 -12.701 1.00 39.62 73 ILE A O 1
ATOM 547 N N . PHE A 1 74 ? 8.786 -12.756 -12.511 1.00 42.59 74 PHE A N 1
ATOM 548 C CA . PHE A 1 74 ? 9.703 -11.931 -13.306 1.00 42.59 74 PHE A CA 1
ATOM 549 C C . PHE A 1 74 ? 9.402 -12.138 -14.790 1.00 42.59 74 PHE A C 1
ATOM 551 O O . PHE A 1 74 ? 10.141 -12.843 -15.479 1.00 42.59 74 PHE A O 1
ATOM 558 N N . GLY A 1 75 ? 8.275 -11.574 -15.246 1.00 39.44 75 GLY A N 1
ATOM 559 C CA . GLY A 1 75 ? 7.796 -11.830 -16.590 1.00 39.44 75 GLY A CA 1
ATOM 560 C C . GLY A 1 75 ? 6.339 -12.136 -16.860 1.00 39.44 75 GLY A C 1
ATOM 561 O O . GLY A 1 75 ? 6.019 -12.427 -18.012 1.00 39.44 75 GLY A O 1
ATOM 562 N N . ALA A 1 76 ? 5.467 -12.120 -15.854 1.00 42.59 76 ALA A N 1
ATOM 563 C CA . ALA A 1 76 ? 4.043 -12.262 -16.118 1.00 42.59 76 ALA A CA 1
ATOM 564 C C . ALA A 1 76 ? 3.557 -10.997 -16.841 1.00 42.59 76 ALA A C 1
ATOM 566 O O . ALA A 1 76 ? 3.535 -9.912 -16.265 1.00 42.59 76 ALA A O 1
ATOM 567 N N . ASP A 1 77 ? 3.238 -11.151 -18.121 1.00 49.97 77 ASP A N 1
ATOM 568 C CA . ASP A 1 77 ? 2.560 -10.146 -18.926 1.00 49.97 77 ASP A CA 1
ATOM 569 C C . ASP A 1 77 ? 1.057 -10.242 -18.604 1.00 49.97 77 ASP A C 1
ATOM 571 O O . ASP A 1 77 ? 0.489 -11.328 -18.790 1.00 49.97 77 ASP A O 1
ATOM 575 N N . PRO A 1 78 ? 0.403 -9.186 -18.080 1.00 55.09 78 PRO A N 1
ATOM 576 C CA . PRO A 1 78 ? -1.050 -9.125 -17.938 1.00 55.09 78 PRO A CA 1
ATOM 577 C C . PRO A 1 78 ? -1.689 -8.985 -19.325 1.00 55.09 78 PRO A C 1
ATOM 579 O O . PRO A 1 78 ? -2.318 -7.987 -19.664 1.00 55.09 78 PRO A O 1
ATOM 582 N N . ASN A 1 79 ? -1.486 -9.992 -20.168 1.00 58.34 79 ASN A N 1
ATOM 583 C CA . ASN A 1 79 ? -2.018 -10.027 -21.510 1.00 58.34 79 ASN A CA 1
ATOM 584 C C . ASN A 1 79 ? -3.279 -10.904 -21.500 1.00 58.34 79 ASN A C 1
ATOM 586 O O . ASN A 1 79 ? -3.172 -12.127 -21.359 1.00 58.34 79 ASN A O 1
ATOM 590 N N . PRO A 1 80 ? -4.476 -10.309 -21.662 1.00 58.25 80 PRO A N 1
ATOM 591 C CA . PRO A 1 80 ? -5.745 -11.039 -21.659 1.00 58.25 80 PRO A CA 1
ATOM 592 C C . PRO A 1 80 ? -5.904 -11.971 -22.870 1.00 58.25 80 PRO A C 1
ATOM 594 O O . PRO A 1 80 ? -6.896 -12.681 -22.976 1.00 58.25 80 PRO A O 1
ATOM 597 N N . ASN A 1 81 ? -4.949 -11.962 -23.805 1.00 58.50 81 ASN A N 1
ATOM 598 C CA . ASN A 1 81 ? -4.940 -12.842 -24.970 1.00 58.50 81 ASN A CA 1
ATOM 599 C C . ASN A 1 81 ? -4.116 -14.124 -24.741 1.00 58.50 81 ASN A C 1
ATOM 601 O O . ASN A 1 81 ? -3.964 -14.928 -25.663 1.00 58.50 81 ASN A O 1
ATOM 605 N N . VAL A 1 82 ? -3.552 -14.325 -23.543 1.00 63.56 82 VAL A N 1
ATOM 606 C CA . VAL A 1 82 ? -2.788 -15.534 -23.199 1.00 63.56 82 VAL A CA 1
ATOM 607 C C . VAL A 1 82 ? -3.741 -16.618 -22.680 1.00 63.56 82 VAL A C 1
ATOM 609 O O . VAL A 1 82 ? -4.468 -16.367 -21.723 1.00 63.56 82 VAL A O 1
ATOM 612 N N . PRO A 1 83 ? -3.720 -17.852 -23.224 1.00 57.22 83 PRO A N 1
ATOM 613 C CA . PRO A 1 83 ? -4.609 -18.921 -22.775 1.00 57.22 83 PRO A CA 1
ATOM 614 C C . PRO A 1 83 ? -4.580 -19.138 -21.255 1.00 57.22 83 PRO A C 1
ATOM 616 O O . PRO A 1 83 ? -3.522 -19.395 -20.673 1.00 57.22 83 PRO A O 1
ATOM 619 N N . GLY A 1 84 ? -5.751 -19.077 -20.613 1.00 63.84 84 GLY A N 1
ATOM 620 C CA . GLY A 1 84 ? -5.885 -19.243 -19.166 1.00 63.84 84 GLY A CA 1
ATOM 621 C C . GLY A 1 84 ? -5.760 -17.946 -18.363 1.00 63.84 84 GLY A C 1
ATOM 622 O O . GLY A 1 84 ? -5.763 -18.012 -17.131 1.00 63.84 84 GLY A O 1
ATOM 623 N N . SER A 1 85 ? -5.683 -16.783 -19.021 1.00 69.19 85 SER A N 1
ATOM 624 C CA . SER A 1 85 ? -5.725 -15.464 -18.376 1.00 69.19 85 SER A CA 1
ATOM 625 C C . SER A 1 85 ? -7.020 -15.226 -17.589 1.00 69.19 85 SER A C 1
ATOM 627 O O . SER A 1 85 ? -7.001 -14.635 -16.514 1.00 69.19 85 SER A O 1
ATOM 629 N N . GLU A 1 86 ? -8.123 -15.793 -18.065 1.00 77.50 86 GLU A N 1
ATOM 630 C CA . GLU A 1 86 ? -9.467 -15.787 -17.476 1.00 77.50 86 GLU A CA 1
ATOM 631 C C . GLU A 1 86 ? -9.624 -16.707 -16.253 1.00 77.50 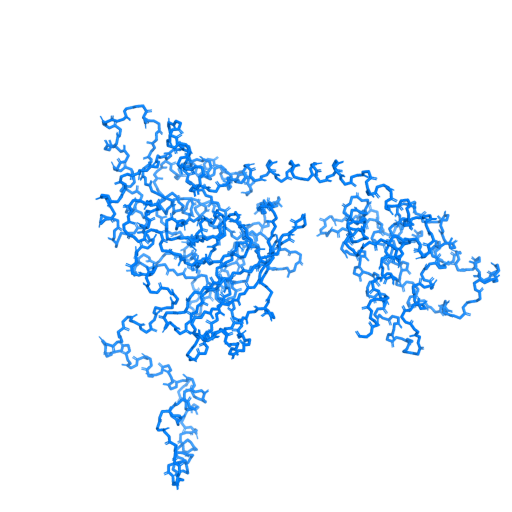86 GLU A C 1
ATOM 633 O O . GLU A 1 86 ? -10.685 -16.741 -15.630 1.00 77.50 86 GLU A O 1
ATOM 638 N N . MET A 1 87 ? -8.582 -17.453 -15.869 1.00 80.25 87 MET A N 1
ATOM 639 C CA . MET A 1 87 ? -8.623 -18.277 -14.663 1.00 80.25 87 MET A CA 1
ATOM 640 C C . MET A 1 87 ? -8.798 -17.394 -13.421 1.00 80.25 87 MET A C 1
ATOM 642 O O . MET A 1 87 ? -7.912 -16.611 -13.077 1.00 80.25 87 MET A O 1
ATOM 646 N N . GLU A 1 88 ? -9.927 -17.563 -12.729 1.00 84.31 88 GLU A N 1
ATOM 647 C CA . GLU A 1 88 ? -10.208 -16.909 -11.450 1.00 84.31 88 GLU A CA 1
ATOM 648 C C . GLU A 1 88 ? -9.247 -17.414 -10.365 1.00 84.31 88 GLU A C 1
ATOM 650 O O . GLU A 1 88 ? -9.137 -18.616 -10.100 1.00 84.31 88 GLU A O 1
ATOM 655 N N . MET A 1 89 ? -8.560 -16.464 -9.739 1.00 84.25 89 MET A N 1
ATOM 656 C CA . MET A 1 89 ? -7.582 -16.672 -8.677 1.00 84.25 89 MET A CA 1
ATOM 657 C C . MET A 1 89 ? -8.167 -16.324 -7.307 1.00 84.25 89 MET A C 1
ATOM 659 O O . MET A 1 89 ? -7.889 -17.018 -6.327 1.00 84.25 89 MET A O 1
ATOM 663 N N . ILE A 1 90 ? -8.975 -15.260 -7.237 1.00 90.69 90 ILE A N 1
ATOM 664 C CA . ILE A 1 90 ? -9.623 -14.782 -6.011 1.00 90.69 90 ILE A CA 1
ATOM 665 C C . ILE A 1 90 ? -11.040 -14.340 -6.365 1.00 90.69 90 ILE A C 1
ATOM 667 O O . ILE A 1 90 ? -11.227 -13.501 -7.243 1.00 90.69 90 ILE A O 1
ATOM 671 N N . GLN A 1 91 ? -12.026 -14.863 -5.647 1.00 91.94 91 GLN A N 1
ATOM 672 C CA . GLN A 1 91 ? -13.398 -14.376 -5.715 1.00 91.94 91 GLN A CA 1
ATOM 673 C C . GLN A 1 91 ? -13.643 -13.415 -4.552 1.00 91.94 91 GLN A C 1
ATOM 675 O O . GLN A 1 91 ? -13.390 -13.762 -3.400 1.00 91.94 91 GLN A O 1
ATOM 680 N N . LEU A 1 92 ? -14.151 -12.226 -4.837 1.00 88.56 92 LEU A N 1
ATOM 681 C CA . LEU A 1 92 ? -14.482 -11.185 -3.873 1.00 88.56 92 LEU A CA 1
ATOM 682 C C . LEU A 1 92 ? -16.000 -11.015 -3.824 1.00 88.56 92 LEU A C 1
ATOM 684 O O . LEU A 1 92 ? -16.679 -11.031 -4.850 1.00 88.56 92 LEU A O 1
ATOM 688 N N . ARG A 1 93 ? -16.551 -10.873 -2.620 1.00 81.31 93 ARG A N 1
ATOM 689 C CA . ARG A 1 93 ? -17.993 -10.686 -2.437 1.00 81.31 93 ARG A CA 1
ATOM 690 C C . ARG A 1 93 ? -18.449 -9.323 -2.960 1.00 81.31 93 ARG A C 1
ATOM 692 O O . ARG A 1 93 ? -19.475 -9.240 -3.630 1.00 81.31 93 ARG A O 1
ATOM 699 N N . GLU A 1 94 ? -17.684 -8.282 -2.663 1.00 81.50 94 GLU A N 1
ATOM 700 C CA . GLU A 1 94 ? -17.888 -6.923 -3.151 1.00 81.50 94 GLU A CA 1
ATOM 701 C C . GLU A 1 94 ? -16.792 -6.573 -4.173 1.00 81.50 94 GLU A C 1
ATOM 703 O O . GLU A 1 94 ? -15.685 -7.111 -4.088 1.00 81.50 94 GLU A O 1
ATOM 708 N N . PRO A 1 95 ? -17.061 -5.686 -5.147 1.00 83.38 95 PRO A N 1
ATOM 709 C CA . PRO A 1 95 ? -16.022 -5.175 -6.030 1.00 83.38 95 PRO A CA 1
ATOM 710 C C . PRO A 1 95 ? -14.896 -4.494 -5.245 1.00 83.38 95 PRO A C 1
ATOM 712 O O . PRO A 1 95 ? -15.142 -3.555 -4.488 1.00 83.38 95 PRO A O 1
ATOM 715 N N . VAL A 1 96 ? -13.658 -4.941 -5.459 1.00 85.69 96 VAL A N 1
ATOM 716 C CA . VAL A 1 96 ? -12.460 -4.283 -4.925 1.00 85.69 96 VAL A CA 1
ATOM 717 C C . VAL A 1 96 ? -11.681 -3.682 -6.084 1.00 85.69 96 VAL A C 1
ATOM 719 O O . VAL A 1 96 ? -11.507 -4.322 -7.123 1.00 85.69 96 VAL A O 1
ATOM 722 N N . HIS A 1 97 ? -11.200 -2.459 -5.877 1.00 86.50 97 HIS A N 1
ATOM 723 C CA . HIS A 1 97 ? -10.287 -1.771 -6.780 1.00 86.50 97 HIS A CA 1
ATOM 724 C C . HIS A 1 97 ? -8.949 -1.560 -6.073 1.00 86.50 97 HIS A C 1
ATOM 726 O O . HIS A 1 97 ? -8.903 -0.940 -5.009 1.00 86.50 97 HIS A O 1
ATOM 732 N N . GLY A 1 98 ? -7.869 -2.104 -6.634 1.00 88.25 98 GLY A N 1
ATOM 733 C CA . GLY A 1 98 ? -6.507 -1.922 -6.131 1.00 88.25 98 GLY A CA 1
ATOM 734 C C . GLY A 1 98 ? -5.694 -3.209 -6.007 1.00 88.25 98 GLY A C 1
ATOM 735 O O . GLY A 1 98 ? -6.166 -4.320 -6.242 1.00 88.25 98 GLY A O 1
ATOM 736 N N . PHE A 1 99 ? -4.430 -3.048 -5.622 1.00 90.69 99 PHE A N 1
ATOM 737 C CA . PHE A 1 99 ? -3.448 -4.127 -5.639 1.00 90.69 99 PHE A CA 1
ATOM 738 C C . PHE A 1 99 ? -3.557 -5.062 -4.434 1.00 90.69 99 PHE A C 1
ATOM 740 O O . PHE A 1 99 ? -3.382 -4.622 -3.305 1.00 90.69 99 PHE A O 1
ATOM 747 N N . LEU A 1 100 ? -3.772 -6.354 -4.676 1.00 91.31 100 LEU A N 1
ATOM 748 C CA . LEU A 1 100 ? -3.774 -7.427 -3.684 1.00 91.31 100 LEU A CA 1
ATOM 749 C C . LEU A 1 100 ? -2.426 -8.153 -3.700 1.00 91.31 100 LEU A C 1
ATOM 751 O O . LEU A 1 100 ? -2.129 -8.895 -4.636 1.00 91.31 100 LEU A O 1
ATOM 755 N N . ALA A 1 101 ? -1.617 -7.957 -2.661 1.00 89.19 101 ALA A N 1
ATOM 756 C CA . ALA A 1 101 ? -0.270 -8.504 -2.563 1.00 89.19 101 ALA A CA 1
ATOM 757 C C . ALA A 1 101 ? -0.279 -10.002 -2.216 1.00 89.19 101 ALA A C 1
ATOM 759 O O . ALA A 1 101 ? -0.920 -10.430 -1.258 1.00 89.19 101 ALA A O 1
ATOM 760 N N . THR A 1 102 ? 0.490 -10.792 -2.961 1.00 82.75 102 THR A N 1
ATOM 761 C CA . THR A 1 102 ? 0.723 -12.227 -2.720 1.00 82.75 102 THR A CA 1
ATOM 762 C C . THR A 1 102 ? 2.156 -12.505 -2.274 1.00 82.75 102 THR A C 1
ATOM 764 O O . THR A 1 102 ? 2.414 -13.506 -1.608 1.00 82.75 102 THR A O 1
ATOM 767 N N . ASN A 1 103 ? 3.108 -11.635 -2.631 1.00 81.50 103 ASN A N 1
ATOM 768 C CA . ASN A 1 103 ? 4.518 -11.790 -2.286 1.00 81.50 103 ASN A CA 1
ATOM 769 C C . ASN A 1 103 ? 5.174 -10.434 -2.021 1.00 81.50 103 ASN A C 1
ATOM 771 O O . ASN A 1 103 ? 4.874 -9.451 -2.695 1.00 81.50 103 ASN A O 1
ATOM 775 N N . VAL A 1 104 ? 6.131 -10.417 -1.091 1.00 80.31 104 VAL A N 1
ATOM 776 C CA . VAL A 1 104 ? 6.967 -9.252 -0.775 1.00 80.31 104 VAL A CA 1
ATOM 777 C C . VAL A 1 104 ? 8.433 -9.667 -0.790 1.00 80.31 104 VAL A C 1
ATOM 779 O O . VAL A 1 104 ? 8.820 -10.639 -0.141 1.00 80.31 104 VAL A O 1
ATOM 782 N N . TYR A 1 105 ? 9.258 -8.902 -1.495 1.00 80.06 105 TYR A N 1
ATOM 783 C CA . TYR A 1 105 ? 10.700 -9.087 -1.603 1.00 80.06 105 TYR A CA 1
ATOM 784 C C . TYR A 1 105 ? 11.423 -7.788 -1.269 1.00 80.06 105 TYR A C 1
ATOM 786 O O . TYR A 1 105 ? 10.971 -6.714 -1.653 1.00 80.06 105 TYR A O 1
ATOM 794 N N . SER A 1 106 ? 12.556 -7.880 -0.574 1.00 75.25 106 SER A N 1
ATOM 795 C CA . SER A 1 106 ? 13.351 -6.704 -0.159 1.00 75.25 106 SER A CA 1
ATOM 796 C C . SE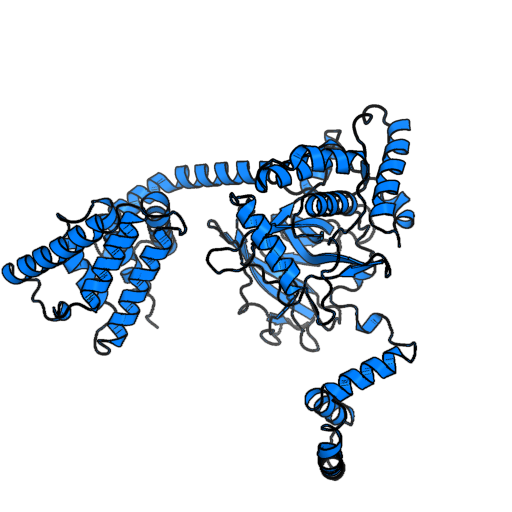R A 1 106 ? 14.792 -6.728 -0.655 1.00 75.25 106 SER A C 1
ATOM 798 O O . SER A 1 106 ? 15.456 -5.699 -0.664 1.00 75.25 106 SER A O 1
ATOM 800 N N . GLU A 1 107 ? 15.296 -7.895 -1.049 1.00 72.25 107 GLU A N 1
ATOM 801 C CA . GLU A 1 107 ? 16.690 -8.074 -1.440 1.00 72.25 107 GLU A CA 1
ATOM 802 C C . GLU A 1 107 ? 16.778 -8.990 -2.655 1.00 72.25 107 GLU A C 1
ATOM 804 O O . GLU A 1 107 ? 15.999 -9.941 -2.794 1.00 72.25 107 GLU A O 1
ATOM 809 N N . TYR A 1 108 ? 17.788 -8.744 -3.483 1.00 68.88 108 TYR A N 1
ATOM 810 C CA . TYR A 1 108 ? 18.184 -9.633 -4.561 1.00 68.88 108 TYR A CA 1
ATOM 811 C C . TYR A 1 108 ? 19.596 -10.153 -4.302 1.00 68.88 108 TYR A C 1
ATOM 813 O O . TYR A 1 108 ? 20.532 -9.380 -4.122 1.00 68.88 108 TYR A O 1
ATOM 821 N N . GLN A 1 109 ? 19.758 -11.473 -4.276 1.00 68.12 109 GLN A N 1
ATOM 822 C CA . GLN A 1 109 ? 21.068 -12.096 -4.144 1.00 68.12 109 GLN A CA 1
ATOM 823 C C . GLN A 1 109 ? 21.695 -12.290 -5.514 1.00 68.12 109 GLN A C 1
ATOM 825 O O . GLN A 1 109 ? 21.253 -13.146 -6.281 1.00 68.12 109 GLN A O 1
ATOM 830 N N . THR A 1 110 ? 22.754 -11.538 -5.796 1.00 66.56 110 THR A N 1
ATOM 831 C CA . THR A 1 110 ? 23.459 -11.600 -7.081 1.00 66.56 110 THR A CA 1
ATOM 832 C C . THR A 1 110 ? 24.046 -12.985 -7.357 1.00 66.56 110 THR A C 1
ATOM 834 O O . THR A 1 110 ? 23.856 -13.503 -8.456 1.00 66.56 110 THR A O 1
ATOM 837 N N . ASP A 1 111 ? 24.675 -13.619 -6.360 1.00 66.69 111 ASP A N 1
ATOM 838 C CA . ASP A 1 111 ? 25.367 -14.908 -6.526 1.00 66.69 111 ASP A CA 1
ATOM 839 C C . ASP A 1 111 ? 24.413 -16.055 -6.877 1.00 66.69 111 ASP A C 1
ATOM 841 O O . ASP A 1 111 ? 24.682 -16.853 -7.772 1.00 66.69 111 ASP A O 1
ATOM 845 N N . SER A 1 112 ? 23.281 -16.141 -6.174 1.00 60.97 112 SER A N 1
ATOM 846 C CA . SER A 1 112 ? 22.275 -17.185 -6.390 1.00 60.97 112 SER A CA 1
ATOM 847 C C . SER A 1 112 ? 21.195 -16.786 -7.391 1.00 60.97 112 SER A C 1
ATOM 849 O O . SER A 1 112 ? 20.371 -17.624 -7.744 1.00 60.97 112 SER A O 1
ATOM 851 N N . LYS A 1 113 ? 21.188 -15.530 -7.855 1.00 65.19 113 LYS A N 1
ATOM 852 C CA . LYS A 1 113 ? 20.140 -14.932 -8.695 1.00 65.19 113 LYS A CA 1
ATOM 853 C C . LYS A 1 113 ? 18.724 -15.110 -8.133 1.00 65.19 113 LYS A C 1
ATOM 855 O O . LYS A 1 113 ? 17.780 -15.418 -8.856 1.00 65.19 113 LYS A O 1
ATOM 860 N N . THR A 1 114 ? 18.574 -14.941 -6.822 1.00 65.06 114 THR A N 1
ATOM 861 C CA . THR A 1 114 ? 17.305 -15.186 -6.118 1.00 65.06 114 THR A CA 1
ATOM 862 C C . THR A 1 114 ? 16.868 -13.991 -5.299 1.00 65.06 114 THR A C 1
ATOM 864 O O . THR A 1 114 ? 17.673 -13.371 -4.605 1.00 65.06 114 THR A O 1
ATOM 867 N N . TRP A 1 115 ? 15.563 -13.746 -5.284 1.00 67.75 115 TRP A N 1
ATOM 868 C CA . TRP A 1 115 ? 14.942 -12.783 -4.386 1.00 67.75 115 TRP A CA 1
ATOM 869 C C . TRP A 1 115 ? 14.780 -13.344 -2.980 1.00 67.75 115 TRP A C 1
ATOM 871 O O . TRP A 1 115 ? 14.433 -14.514 -2.804 1.00 67.75 115 TRP A O 1
ATOM 881 N N . ARG A 1 116 ? 14.988 -12.492 -1.975 1.00 68.31 116 ARG A N 1
ATOM 882 C CA . ARG A 1 116 ? 14.696 -12.810 -0.578 1.00 68.31 116 ARG A CA 1
ATOM 883 C C . ARG A 1 116 ? 13.497 -12.026 -0.078 1.00 68.31 116 ARG A C 1
ATOM 885 O O . ARG A 1 116 ? 13.351 -10.823 -0.323 1.00 68.31 116 ARG A O 1
ATOM 892 N N . VAL A 1 117 ? 12.656 -12.739 0.661 1.00 70.44 117 VAL A N 1
ATOM 893 C CA . VAL A 1 117 ? 11.600 -12.128 1.463 1.00 70.44 117 VAL A CA 1
ATOM 894 C C . VAL A 1 117 ? 12.231 -11.303 2.595 1.00 70.44 117 VAL A C 1
ATOM 896 O O . VAL A 1 117 ? 13.316 -11.655 3.066 1.00 70.44 117 VAL A O 1
ATOM 899 N N . PRO A 1 118 ? 11.593 -10.202 3.025 1.00 63.69 118 PRO A N 1
ATOM 900 C CA . PRO A 1 118 ? 11.965 -9.485 4.242 1.00 63.69 118 PRO A CA 1
ATOM 901 C C . PRO A 1 118 ? 12.142 -10.406 5.458 1.00 63.69 118 PRO A C 1
ATOM 903 O O . PRO A 1 118 ? 11.553 -11.488 5.528 1.00 63.69 118 PRO A O 1
ATOM 906 N N . HIS A 1 119 ? 12.933 -9.954 6.435 1.00 65.06 119 HIS A N 1
ATOM 907 C CA . HIS A 1 119 ? 13.149 -10.680 7.688 1.00 65.06 119 HIS A CA 1
ATOM 908 C C . HIS A 1 119 ? 11.817 -10.989 8.398 1.00 65.06 119 HIS A C 1
ATOM 910 O O . HIS A 1 119 ? 10.847 -10.245 8.261 1.00 65.06 119 HIS A O 1
ATOM 916 N N . GLN A 1 120 ? 11.767 -12.070 9.186 1.00 59.16 120 GLN A N 1
ATOM 917 C CA . GLN A 1 120 ? 10.534 -12.538 9.846 1.00 59.16 120 GLN A CA 1
ATOM 918 C C . GLN A 1 120 ? 9.917 -11.507 10.806 1.00 59.16 120 GLN A C 1
ATOM 920 O O . GLN A 1 120 ? 8.724 -11.562 11.084 1.00 59.16 120 GLN A O 1
ATOM 925 N N . GLU A 1 121 ? 10.715 -10.553 11.284 1.00 61.56 121 GLU A N 1
ATOM 926 C CA . GLU A 1 121 ? 10.269 -9.458 12.153 1.00 61.56 121 GLU A CA 1
ATOM 927 C C . GLU A 1 121 ? 9.648 -8.277 11.388 1.00 61.56 121 GLU A C 1
ATOM 929 O O . GLU A 1 121 ? 9.182 -7.326 12.011 1.00 61.56 121 GLU A O 1
ATOM 934 N N . PHE A 1 122 ? 9.601 -8.324 10.051 1.00 68.44 122 PHE A N 1
ATOM 935 C CA . PHE A 1 122 ? 8.907 -7.315 9.259 1.00 68.44 122 PHE A CA 1
ATOM 936 C C . PHE A 1 122 ? 7.395 -7.412 9.482 1.00 68.44 122 PHE A C 1
ATOM 938 O O . PHE A 1 122 ? 6.720 -8.299 8.947 1.00 68.44 122 PHE A O 1
ATOM 945 N N . ARG A 1 123 ? 6.879 -6.486 10.292 1.00 70.50 123 ARG A N 1
ATOM 946 C CA . ARG A 1 123 ? 5.453 -6.279 10.533 1.00 70.50 123 ARG A CA 1
ATOM 947 C C . ARG A 1 123 ? 5.018 -4.970 9.898 1.00 70.50 123 ARG A C 1
ATOM 949 O O . ARG A 1 123 ? 5.716 -3.965 10.009 1.00 70.50 123 ARG A O 1
ATOM 956 N N . VAL A 1 124 ? 3.879 -5.034 9.222 1.00 75.69 124 VAL A N 1
ATOM 957 C CA . VAL A 1 124 ? 3.249 -3.895 8.564 1.00 75.69 124 VAL A CA 1
ATOM 958 C C . VAL A 1 124 ? 2.033 -3.521 9.390 1.00 75.69 124 VAL A C 1
ATOM 960 O O . VAL A 1 124 ? 1.154 -4.362 9.588 1.00 75.69 124 VAL A O 1
ATOM 963 N N . THR A 1 125 ? 1.982 -2.281 9.866 1.00 78.31 125 THR A N 1
ATOM 964 C CA . THR A 1 125 ? 0.786 -1.763 10.534 1.00 78.31 125 THR A CA 1
ATOM 965 C C . THR A 1 125 ? -0.321 -1.562 9.501 1.00 78.31 125 THR A C 1
ATOM 967 O O . THR A 1 125 ? -0.067 -0.937 8.464 1.00 78.31 125 THR A O 1
ATOM 970 N N . PRO A 1 126 ? -1.550 -2.042 9.757 1.00 81.44 126 PRO A N 1
ATOM 971 C CA . PRO A 1 126 ? -2.700 -1.679 8.943 1.00 81.44 126 PRO A CA 1
ATOM 972 C C . PRO A 1 126 ? -2.893 -0.155 8.899 1.00 81.44 126 PRO A C 1
ATOM 974 O O . PRO A 1 126 ? -2.826 0.531 9.914 1.00 81.44 126 PRO A O 1
ATOM 977 N N . GLN A 1 127 ? -3.153 0.379 7.712 1.00 77.81 127 GLN A N 1
ATOM 978 C CA . GLN A 1 127 ? -3.406 1.794 7.438 1.00 77.81 127 GLN A CA 1
ATOM 979 C C . GLN A 1 127 ? -4.849 1.997 6.968 1.00 77.81 127 GLN A C 1
ATOM 981 O O . GLN A 1 127 ? -5.104 2.641 5.948 1.00 77.81 127 GLN A O 1
ATOM 986 N N . VAL A 1 128 ? -5.799 1.415 7.700 1.00 77.38 128 VAL A N 1
ATOM 987 C CA . VAL A 1 128 ? -7.224 1.556 7.398 1.00 77.38 128 VAL A CA 1
ATOM 988 C C . VAL A 1 128 ? -7.708 2.900 7.940 1.00 77.38 128 VAL A C 1
ATOM 990 O O . VAL A 1 128 ? -7.831 3.092 9.148 1.00 77.38 128 VAL A O 1
ATOM 993 N N . GLY A 1 129 ? -7.926 3.851 7.036 1.00 68.06 129 GLY A N 1
ATOM 994 C CA . GLY A 1 129 ? -8.530 5.148 7.317 1.00 68.06 129 GLY A CA 1
ATOM 995 C C . GLY A 1 129 ? -10.001 5.147 6.917 1.00 68.06 129 GLY A C 1
ATOM 996 O O . GLY A 1 129 ? -10.377 4.510 5.936 1.00 68.06 129 GLY A O 1
ATOM 997 N N . GLU A 1 130 ? -10.829 5.870 7.668 1.00 59.22 130 GLU A N 1
ATOM 998 C CA . GLU A 1 130 ? -12.227 6.071 7.288 1.00 59.22 130 GLU A CA 1
ATOM 999 C C . GLU A 1 130 ? -12.341 7.099 6.141 1.00 59.22 130 GLU A C 1
ATOM 1001 O O . GLU A 1 130 ? -11.618 8.103 6.165 1.00 59.22 130 GLU A O 1
ATOM 1006 N N . PRO A 1 131 ? -13.245 6.894 5.163 1.00 63.88 131 PRO A N 1
ATOM 1007 C CA . PRO A 1 131 ? -14.168 5.762 5.055 1.00 63.88 131 PRO A CA 1
ATOM 1008 C C . PRO A 1 131 ? -13.464 4.458 4.638 1.00 63.88 131 PRO A C 1
ATOM 1010 O O . PRO A 1 131 ? -12.691 4.424 3.677 1.00 63.88 131 PRO A O 1
ATOM 1013 N N . ALA A 1 132 ? -13.762 3.378 5.360 1.00 70.88 132 ALA A N 1
ATOM 1014 C CA . ALA A 1 132 ? -13.239 2.045 5.093 1.00 70.88 132 ALA A CA 1
ATOM 1015 C C . ALA A 1 132 ? -14.326 1.103 4.558 1.00 70.88 132 ALA A C 1
ATOM 1017 O O . ALA A 1 132 ? -15.483 1.143 4.978 1.00 70.88 132 ALA A O 1
ATOM 1018 N N . HIS A 1 133 ? -13.933 0.196 3.668 1.00 78.81 133 HIS A N 1
ATOM 1019 C CA . HIS A 1 133 ? -14.759 -0.923 3.235 1.00 78.81 133 HIS A CA 1
ATOM 1020 C C . HIS A 1 133 ? -14.313 -2.212 3.910 1.00 78.81 133 HIS A C 1
ATOM 1022 O O . HIS A 1 133 ? -13.137 -2.411 4.205 1.00 78.81 133 HIS A O 1
ATOM 1028 N N . GLU A 1 134 ? -15.267 -3.106 4.129 1.00 83.94 134 GLU A N 1
ATOM 1029 C CA . GLU A 1 134 ? -15.017 -4.488 4.505 1.00 83.94 134 GLU A CA 1
ATOM 1030 C C . GLU A 1 134 ? -15.458 -5.375 3.345 1.00 83.94 134 GLU A C 1
ATOM 1032 O O . GLU A 1 134 ? -16.537 -5.171 2.790 1.00 83.94 134 GLU A O 1
ATOM 1037 N N . THR A 1 135 ? -14.642 -6.364 2.989 1.00 86.81 135 THR A N 1
ATOM 1038 C CA . THR A 1 135 ? -15.021 -7.367 1.991 1.00 86.81 135 THR A CA 1
ATOM 1039 C C . THR A 1 135 ? -14.630 -8.771 2.422 1.00 86.81 135 THR A C 1
ATOM 1041 O O . THR A 1 135 ? -13.902 -8.975 3.397 1.00 86.81 135 THR A O 1
ATOM 1044 N N . THR A 1 136 ? -15.147 -9.760 1.697 1.00 87.62 136 THR A N 1
ATOM 1045 C CA . THR A 1 136 ? -14.836 -11.177 1.875 1.00 87.62 136 THR A CA 1
ATOM 1046 C C . THR A 1 136 ? -14.251 -11.761 0.598 1.00 87.62 136 THR A C 1
ATOM 1048 O O . THR A 1 136 ? -14.868 -11.691 -0.462 1.00 87.62 136 THR A O 1
ATOM 1051 N N . ALA A 1 137 ? -13.085 -12.383 0.724 1.00 90.81 137 ALA A N 1
ATOM 1052 C CA . ALA A 1 137 ? -12.380 -13.069 -0.340 1.00 90.81 137 ALA A CA 1
ATOM 1053 C C . ALA A 1 137 ? -12.468 -14.589 -0.175 1.00 90.81 137 ALA A C 1
ATOM 1055 O O . ALA A 1 137 ? -12.478 -15.119 0.938 1.00 90.81 137 ALA A O 1
ATOM 1056 N N . THR A 1 138 ? -12.497 -15.293 -1.301 1.00 90.56 138 THR A N 1
ATOM 1057 C CA . THR A 1 138 ? -12.442 -16.749 -1.393 1.00 90.56 138 THR A CA 1
ATOM 1058 C C . THR A 1 138 ? -11.317 -17.150 -2.338 1.00 90.56 138 THR A C 1
ATOM 1060 O O . THR A 1 138 ? -11.267 -16.693 -3.479 1.00 90.56 138 THR A O 1
ATOM 1063 N N . ILE A 1 139 ? -10.438 -18.040 -1.880 1.00 90.25 139 ILE A N 1
ATOM 1064 C CA . ILE A 1 139 ? -9.376 -18.651 -2.690 1.00 90.25 139 ILE A CA 1
ATOM 1065 C C . ILE A 1 139 ? -9.543 -20.168 -2.718 1.00 90.25 139 ILE A C 1
ATOM 1067 O O . ILE A 1 139 ? -9.915 -20.784 -1.714 1.00 90.25 139 ILE A O 1
ATOM 1071 N N . LYS A 1 140 ? -9.261 -20.784 -3.867 1.00 86.62 140 LYS A N 1
ATOM 1072 C CA . LYS A 1 140 ? -9.303 -22.243 -4.024 1.00 86.62 140 LYS A CA 1
ATOM 1073 C C . LYS A 1 140 ? -8.032 -22.887 -3.472 1.00 86.62 140 LYS A C 1
ATOM 1075 O O . LYS A 1 140 ? -6.923 -22.377 -3.635 1.00 86.62 140 LYS A O 1
ATOM 1080 N N . VAL A 1 141 ? -8.203 -24.036 -2.830 1.00 81.88 141 VAL A N 1
ATOM 1081 C CA . VAL A 1 141 ? -7.115 -24.882 -2.345 1.00 81.88 141 VAL A CA 1
ATOM 1082 C C . VAL A 1 141 ? -6.785 -25.908 -3.428 1.00 81.88 141 VAL A C 1
ATOM 1084 O O . VAL A 1 141 ? -7.645 -26.572 -3.990 1.00 81.88 141 VAL A O 1
ATOM 1087 N N . HIS A 1 142 ? -5.501 -26.028 -3.727 1.00 75.50 142 HIS A N 1
ATOM 1088 C CA . HIS A 1 142 ? -4.921 -26.858 -4.785 1.00 75.50 142 HIS A CA 1
ATOM 1089 C C . HIS A 1 142 ? -3.785 -27.740 -4.240 1.00 75.50 142 HIS A C 1
ATOM 1091 O O . HIS A 1 142 ? -2.767 -27.941 -4.896 1.00 75.50 142 HIS A O 1
ATOM 1097 N N . GLY A 1 143 ? -3.935 -28.230 -3.005 1.00 64.38 143 GLY A N 1
ATOM 1098 C CA . GLY A 1 143 ? -3.011 -29.192 -2.395 1.00 64.38 143 GLY A CA 1
ATOM 1099 C C . GLY A 1 143 ? -1.685 -28.623 -1.873 1.00 64.38 143 GLY A C 1
ATOM 1100 O O . GLY A 1 143 ? -0.808 -29.405 -1.514 1.00 64.38 143 GLY A O 1
ATOM 1101 N N . ALA A 1 144 ? -1.514 -27.298 -1.798 1.00 64.50 144 ALA A N 1
ATOM 1102 C CA . ALA A 1 144 ? -0.340 -26.710 -1.153 1.00 64.50 144 ALA A CA 1
ATOM 1103 C C . ALA A 1 144 ? -0.446 -26.800 0.382 1.00 64.50 144 ALA A C 1
ATOM 1105 O O . ALA A 1 144 ? -1.533 -26.773 0.953 1.00 64.50 144 ALA A O 1
ATOM 1106 N N . HIS A 1 145 ? 0.691 -26.866 1.073 1.00 67.44 145 HIS A N 1
ATOM 1107 C CA . HIS A 1 145 ? 0.718 -26.912 2.543 1.00 67.44 145 HIS A CA 1
ATOM 1108 C C . HIS A 1 145 ? 0.546 -25.539 3.213 1.00 67.44 145 HIS A C 1
ATOM 1110 O O . HIS A 1 145 ? 0.293 -25.452 4.415 1.00 67.44 145 HIS A O 1
ATOM 1116 N N . LEU A 1 146 ? 0.708 -24.459 2.452 1.00 77.25 146 LEU A N 1
ATOM 1117 C CA . LEU A 1 146 ? 0.707 -23.089 2.948 1.00 77.25 146 LEU A CA 1
ATOM 1118 C C . LEU A 1 146 ? 0.107 -22.173 1.884 1.00 77.25 146 LEU A C 1
ATOM 1120 O O . LEU A 1 146 ? 0.454 -22.291 0.707 1.00 77.25 146 LEU A O 1
ATOM 1124 N N . TYR A 1 147 ? -0.765 -21.267 2.313 1.00 78.12 147 TYR A N 1
ATOM 1125 C CA . TYR A 1 147 ? -1.447 -20.285 1.477 1.00 78.12 147 TYR A CA 1
ATOM 1126 C C . TYR A 1 147 ? -1.222 -18.893 2.038 1.00 78.12 147 TYR A C 1
ATOM 1128 O O . TYR A 1 147 ? -1.500 -18.653 3.209 1.00 78.12 147 TYR A O 1
ATOM 1136 N N . VAL A 1 148 ? -0.750 -17.979 1.196 1.00 84.56 148 VAL A N 1
ATOM 1137 C CA . VAL A 1 148 ? -0.841 -16.542 1.462 1.00 84.56 148 VAL A CA 1
ATOM 1138 C C . VAL A 1 148 ? -2.292 -16.121 1.249 1.00 84.56 148 VAL A C 1
ATOM 1140 O O . VAL A 1 148 ? -2.922 -16.604 0.308 1.00 84.56 148 VAL A O 1
ATOM 1143 N N . LEU A 1 149 ? -2.817 -15.247 2.107 1.00 90.25 149 LEU A N 1
ATOM 1144 C CA . LEU A 1 149 ? -4.112 -14.600 1.906 1.00 90.25 149 LEU A CA 1
ATOM 1145 C C . LEU A 1 149 ? -3.863 -13.228 1.262 1.00 90.25 149 LEU A C 1
ATOM 1147 O O . LEU A 1 149 ? -3.320 -12.351 1.937 1.00 90.25 149 LEU A O 1
ATOM 1151 N N . PRO A 1 150 ? -4.195 -13.033 -0.028 1.00 90.94 150 PRO A N 1
ATOM 1152 C CA . PRO A 1 150 ? -3.944 -11.761 -0.694 1.00 90.94 150 PRO A CA 1
ATOM 1153 C C . PRO A 1 150 ? -4.727 -10.612 -0.062 1.00 90.94 150 PRO A C 1
ATOM 1155 O O . PRO A 1 150 ? -5.936 -10.725 0.152 1.00 90.94 150 PRO A O 1
ATOM 1158 N N . LEU A 1 151 ? -4.039 -9.504 0.205 1.00 90.62 151 LEU A N 1
ATOM 1159 C CA . LEU A 1 151 ? -4.596 -8.300 0.822 1.00 90.62 151 LEU A CA 1
ATOM 1160 C C . LEU A 1 151 ? -4.016 -7.047 0.178 1.00 90.62 151 LEU A C 1
ATOM 1162 O O . LEU A 1 151 ? -2.879 -7.066 -0.299 1.00 90.62 151 LEU A O 1
ATOM 1166 N N . GLN A 1 152 ? -4.766 -5.944 0.214 1.00 90.12 152 GLN A N 1
ATOM 1167 C CA . GLN A 1 152 ? -4.182 -4.652 -0.131 1.00 90.12 152 GLN A CA 1
ATOM 1168 C C . GLN A 1 152 ? -3.094 -4.270 0.885 1.00 90.12 152 GLN A C 1
ATOM 1170 O O . GLN A 1 152 ? -3.273 -4.508 2.082 1.00 90.12 152 GLN A O 1
ATOM 1175 N N . PRO A 1 153 ? -1.964 -3.683 0.457 1.00 86.81 153 PRO A N 1
ATOM 1176 C CA . PRO A 1 153 ? -0.989 -3.112 1.380 1.00 86.81 153 PRO A CA 1
ATOM 1177 C C . PRO A 1 153 ? -1.661 -2.113 2.331 1.00 86.81 153 PRO A C 1
ATOM 1179 O O . PRO A 1 153 ? -2.342 -1.193 1.886 1.00 86.81 153 PRO A O 1
ATOM 1182 N N . GLY A 1 154 ? -1.500 -2.326 3.639 1.00 84.44 154 GLY A N 1
ATOM 1183 C CA . GLY A 1 154 ? -2.169 -1.533 4.675 1.00 84.44 154 GLY A CA 1
ATOM 1184 C C . GLY A 1 154 ? -3.601 -1.976 5.017 1.00 84.44 154 GLY A C 1
ATOM 1185 O O . GLY A 1 154 ? -4.216 -1.358 5.880 1.00 84.44 154 GLY A O 1
ATOM 1186 N N . ALA A 1 155 ? -4.143 -3.035 4.412 1.00 89.69 155 ALA A N 1
ATOM 1187 C CA . ALA A 1 155 ? -5.424 -3.605 4.835 1.00 89.69 155 ALA A CA 1
ATOM 1188 C C . ALA A 1 155 ? -5.316 -4.337 6.185 1.00 89.69 155 ALA A C 1
ATOM 1190 O O . ALA A 1 155 ? -4.269 -4.879 6.544 1.00 89.69 155 ALA A O 1
ATOM 1191 N N . GLU A 1 156 ? -6.428 -4.393 6.913 1.00 90.19 156 GLU A N 1
ATOM 1192 C CA . GLU A 1 156 ? -6.566 -5.117 8.176 1.00 90.19 156 GLU A CA 1
ATOM 1193 C C . GLU A 1 156 ? -7.295 -6.446 7.944 1.00 90.19 156 GLU A C 1
ATOM 1195 O O . GLU A 1 156 ? -8.445 -6.468 7.501 1.00 90.19 156 GLU A O 1
ATOM 1200 N N . LEU A 1 157 ? -6.652 -7.573 8.256 1.00 91.06 157 LEU A N 1
ATOM 1201 C CA . LEU A 1 157 ? -7.303 -8.883 8.224 1.00 91.06 157 LEU A CA 1
ATOM 1202 C C . LEU A 1 157 ? -8.197 -9.071 9.454 1.00 91.06 157 LEU A C 1
ATOM 1204 O O . LEU A 1 157 ? -7.747 -8.908 10.586 1.00 91.06 157 LEU A O 1
ATOM 1208 N N . ILE A 1 158 ? -9.428 -9.541 9.251 1.00 85.69 158 ILE A N 1
ATOM 1209 C CA . ILE A 1 158 ? -10.307 -9.952 10.348 1.00 85.69 158 ILE A CA 1
ATOM 1210 C C . ILE A 1 158 ? -10.031 -11.427 10.649 1.00 85.69 158 ILE A C 1
ATOM 1212 O O . ILE A 1 158 ? -10.681 -12.323 10.106 1.00 85.69 158 ILE A O 1
ATOM 1216 N N . GLU A 1 159 ? -9.037 -11.691 11.500 1.00 87.06 159 GLU A N 1
ATOM 1217 C CA . GLU A 1 159 ? -8.517 -13.043 11.766 1.00 87.06 159 GLU A CA 1
ATOM 1218 C C . GLU A 1 159 ? -9.600 -14.049 12.190 1.00 87.06 159 GLU A C 1
ATOM 1220 O O . GLU A 1 159 ? -9.566 -15.212 11.790 1.00 87.06 159 GLU A O 1
ATOM 1225 N N . GLN A 1 160 ? -10.620 -13.602 12.929 1.00 80.38 160 GLN A N 1
ATOM 1226 C CA . GLN A 1 160 ? -11.726 -14.452 13.389 1.00 80.38 160 GLN A CA 1
ATOM 1227 C C . GLN A 1 160 ? -12.609 -14.967 12.240 1.00 80.38 160 GLN A C 1
ATOM 1229 O O . GLN A 1 160 ? -13.410 -15.883 12.432 1.00 80.38 160 GLN A O 1
ATOM 1234 N N . ARG A 1 161 ? -12.491 -14.377 11.045 1.00 84.38 161 ARG A N 1
ATOM 1235 C CA . ARG A 1 161 ? -13.269 -14.730 9.851 1.00 84.38 161 ARG A CA 1
ATOM 1236 C C . ARG A 1 161 ? -12.465 -15.523 8.826 1.00 84.38 161 ARG A C 1
ATOM 1238 O O . ARG A 1 161 ? -12.943 -15.718 7.714 1.00 84.38 161 ARG A O 1
ATOM 1245 N N . VAL A 1 162 ? -11.279 -16.008 9.189 1.00 89.88 162 VAL A N 1
ATOM 1246 C CA . VAL A 1 162 ? -10.456 -16.857 8.323 1.00 89.88 162 VAL A CA 1
ATOM 1247 C C . VAL A 1 162 ? -10.835 -18.323 8.521 1.00 89.88 162 VAL A C 1
ATOM 1249 O O . VAL A 1 162 ? -10.528 -18.938 9.544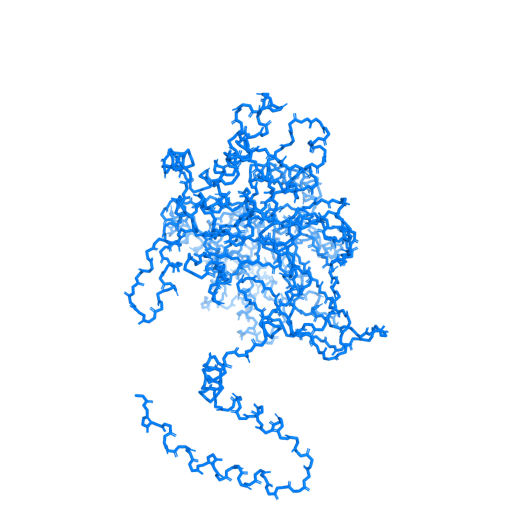 1.00 89.88 162 VAL A O 1
ATOM 1252 N N . LYS A 1 163 ? -11.519 -18.894 7.528 1.00 88.62 163 LYS A N 1
ATOM 1253 C CA . LYS A 1 163 ? -12.145 -20.220 7.599 1.00 88.62 163 LYS A CA 1
ATOM 1254 C C . LYS A 1 163 ? -11.814 -21.065 6.378 1.00 88.62 163 LYS A C 1
ATOM 1256 O O . LYS A 1 163 ? -11.579 -20.542 5.291 1.00 88.62 163 LYS A O 1
ATOM 1261 N N . SER A 1 164 ? -11.846 -22.384 6.542 1.00 91.62 164 SER A N 1
ATOM 1262 C CA . SER A 1 164 ? -11.725 -23.338 5.431 1.00 91.62 164 SER A CA 1
ATOM 1263 C C . SER A 1 164 ? -12.999 -24.157 5.254 1.00 91.62 164 SER A C 1
ATOM 1265 O O . SER A 1 164 ? -13.707 -24.433 6.223 1.00 91.62 164 SER A O 1
ATOM 1267 N N . PHE A 1 165 ? -13.285 -24.542 4.012 1.00 89.44 165 PHE A N 1
ATOM 1268 C CA . PHE A 1 165 ? -14.475 -25.309 3.652 1.00 89.44 165 PHE A CA 1
ATOM 1269 C C . PHE A 1 165 ? -14.107 -26.494 2.763 1.00 89.44 165 PHE A C 1
ATOM 1271 O O . PHE A 1 165 ? -13.221 -26.384 1.908 1.00 89.44 165 PHE A O 1
ATOM 1278 N N . ASP A 1 166 ? -14.805 -27.610 2.954 1.00 91.69 166 ASP A N 1
ATOM 1279 C CA . ASP A 1 166 ? -14.712 -28.778 2.079 1.00 91.69 166 ASP A CA 1
ATOM 1280 C C . ASP A 1 166 ? -15.572 -28.629 0.810 1.00 91.69 166 ASP A C 1
ATOM 1282 O O . ASP A 1 166 ? -16.240 -27.614 0.577 1.00 91.69 166 ASP A O 1
ATOM 1286 N N . ARG A 1 167 ? -15.574 -29.679 -0.018 1.00 88.44 167 ARG A N 1
ATOM 1287 C CA . ARG A 1 167 ? -16.349 -29.743 -1.264 1.00 88.44 167 ARG A CA 1
ATOM 1288 C C . ARG A 1 167 ? -17.863 -29.642 -1.055 1.00 88.44 167 ARG A C 1
ATOM 1290 O O . ARG A 1 167 ? -18.557 -29.152 -1.941 1.00 88.44 167 ARG A O 1
ATOM 1297 N N . ALA A 1 168 ? -18.374 -30.114 0.081 1.00 87.44 168 ALA A N 1
ATOM 1298 C CA . ALA A 1 168 ? -19.794 -30.051 0.424 1.00 87.44 168 ALA A CA 1
ATOM 1299 C C . ALA A 1 168 ? -20.195 -28.682 1.004 1.00 87.44 168 ALA A C 1
ATOM 1301 O O . ALA A 1 168 ? -21.370 -28.453 1.283 1.00 87.44 168 ALA A O 1
ATOM 1302 N N . GLY A 1 169 ? -19.234 -27.768 1.181 1.00 86.38 169 GLY A N 1
ATOM 1303 C CA . GLY A 1 169 ? -19.452 -26.464 1.797 1.00 86.38 169 GLY A CA 1
ATOM 1304 C C . GLY A 1 169 ? -19.505 -26.515 3.322 1.00 86.38 169 GLY A C 1
ATOM 1305 O O . GLY A 1 169 ? -19.915 -25.534 3.940 1.00 86.38 169 GLY A O 1
ATOM 1306 N N . LYS A 1 170 ? -19.087 -27.622 3.946 1.00 89.94 170 LYS A N 1
ATOM 1307 C CA . LYS A 1 170 ? -18.986 -27.726 5.401 1.00 89.94 170 LYS A CA 1
ATOM 1308 C C . LYS A 1 170 ? -17.729 -27.003 5.878 1.00 89.94 170 LYS A C 1
ATOM 1310 O O . LYS A 1 170 ? -16.639 -27.203 5.343 1.00 89.94 170 LYS A O 1
ATOM 1315 N N . GLU A 1 171 ? -17.888 -26.172 6.904 1.00 89.62 171 GLU A N 1
ATOM 1316 C CA . GLU A 1 171 ? -16.773 -25.503 7.572 1.00 89.62 171 GLU A CA 1
ATOM 1317 C C . GLU A 1 171 ? -15.894 -26.541 8.290 1.00 89.62 171 GLU A C 1
ATOM 1319 O O . GLU A 1 171 ? -16.376 -27.320 9.115 1.00 89.62 171 GLU A O 1
ATOM 1324 N N . LEU A 1 172 ? -14.599 -26.547 7.971 1.00 84.94 172 LEU A N 1
ATOM 1325 C CA . LEU A 1 172 ? -13.595 -27.418 8.596 1.00 84.94 172 LEU A CA 1
ATOM 1326 C C . LEU A 1 172 ? -12.918 -26.758 9.812 1.00 84.94 172 LEU A C 1
ATOM 1328 O O . LEU A 1 172 ? -12.101 -27.388 10.481 1.00 84.94 172 LEU A O 1
ATOM 1332 N N . GLY A 1 173 ? -13.285 -25.508 10.109 1.00 73.81 173 GLY A N 1
ATOM 1333 C CA . GLY A 1 173 ? -12.848 -24.729 11.266 1.00 73.81 173 GLY A CA 1
ATOM 1334 C C . GLY A 1 173 ? -12.094 -23.447 10.900 1.00 73.81 173 GLY A C 1
ATOM 1335 O O . GLY A 1 173 ? -11.760 -23.197 9.733 1.00 73.81 173 GLY A O 1
ATOM 1336 N N . ALA A 1 174 ? -11.827 -22.640 11.931 1.00 74.38 174 ALA A N 1
ATOM 1337 C CA . ALA A 1 174 ? -10.994 -21.445 11.843 1.00 74.38 174 ALA A CA 1
ATOM 1338 C C . ALA A 1 174 ? -9.518 -21.817 11.637 1.00 74.38 174 ALA A C 1
ATOM 1340 O O . ALA A 1 174 ? -9.023 -22.790 12.212 1.00 74.38 174 ALA A O 1
ATOM 1341 N N . LEU A 1 175 ? -8.811 -21.035 10.822 1.00 82.69 175 LEU A N 1
ATOM 1342 C CA . LEU A 1 175 ? -7.391 -21.245 10.546 1.00 82.69 175 LEU A CA 1
ATOM 1343 C C . LEU A 1 175 ? -6.526 -20.359 11.441 1.00 82.69 175 LEU A C 1
ATOM 1345 O O . LEU A 1 175 ? -6.853 -19.206 11.703 1.00 82.69 175 LEU A O 1
ATOM 1349 N N . VAL A 1 176 ? -5.375 -20.884 11.862 1.00 82.88 176 VAL A N 1
ATOM 1350 C CA . VAL A 1 176 ? -4.354 -20.081 12.541 1.00 82.88 176 VAL A CA 1
ATOM 1351 C C . VAL A 1 176 ? -3.614 -19.244 11.502 1.00 82.88 176 VAL A C 1
ATOM 1353 O O . VAL A 1 176 ? -2.964 -19.797 10.611 1.00 82.88 176 VAL A O 1
ATOM 1356 N N . VAL A 1 177 ? -3.691 -17.922 11.644 1.00 85.94 177 VAL A N 1
ATOM 1357 C CA . VAL A 1 177 ? -2.985 -16.967 10.786 1.00 85.94 177 VAL A CA 1
ATOM 1358 C C . VAL A 1 177 ? -1.573 -16.733 11.316 1.00 85.94 177 VAL A C 1
ATOM 1360 O O . VAL A 1 177 ? -1.358 -16.526 12.510 1.00 85.94 177 VAL A O 1
ATOM 1363 N N . LYS A 1 178 ? -0.588 -16.760 10.418 1.00 83.38 178 LYS A N 1
ATOM 1364 C CA . LYS A 1 178 ? 0.793 -16.351 10.691 1.00 83.38 178 LYS A CA 1
ATOM 1365 C C . LYS A 1 178 ? 1.197 -15.264 9.715 1.00 83.38 178 LYS A C 1
ATOM 1367 O O . LYS A 1 178 ? 0.958 -15.410 8.525 1.00 83.38 178 LYS A O 1
ATOM 1372 N N . TYR A 1 179 ? 1.865 -14.224 10.192 1.00 78.62 179 TYR A N 1
ATOM 1373 C CA . TYR A 1 179 ? 2.420 -13.202 9.310 1.00 78.62 179 TYR A CA 1
ATOM 1374 C C . TYR A 1 179 ? 3.867 -13.532 8.972 1.00 78.62 179 TYR A C 1
ATOM 1376 O O . TYR A 1 179 ? 4.682 -13.773 9.863 1.00 78.62 179 TYR A O 1
ATOM 1384 N N . VAL A 1 180 ? 4.185 -13.533 7.681 1.00 72.38 180 VAL A N 1
ATOM 1385 C CA . VAL A 1 180 ? 5.550 -13.672 7.171 1.00 72.38 180 VAL A CA 1
ATOM 1386 C C . VAL A 1 180 ? 5.772 -12.557 6.166 1.00 72.38 180 VAL A C 1
ATOM 1388 O O . VAL A 1 180 ? 5.002 -12.419 5.218 1.00 72.38 180 VAL A O 1
ATOM 1391 N N . ALA A 1 181 ? 6.816 -11.754 6.387 1.00 70.31 181 ALA A N 1
ATOM 1392 C CA . ALA A 1 181 ? 7.105 -10.577 5.571 1.00 70.31 181 ALA A CA 1
ATOM 1393 C C . ALA A 1 181 ? 5.889 -9.637 5.410 1.00 70.31 181 ALA A C 1
ATOM 1395 O O . ALA A 1 181 ? 5.625 -9.131 4.322 1.00 70.31 181 ALA A O 1
ATOM 1396 N N . GLY A 1 182 ? 5.140 -9.418 6.495 1.00 74.25 182 GLY A N 1
ATOM 1397 C CA . GLY A 1 182 ? 3.962 -8.548 6.497 1.00 74.25 182 GLY A CA 1
ATOM 1398 C C . GLY A 1 182 ? 2.706 -9.125 5.836 1.00 74.25 182 GLY A C 1
ATOM 1399 O O . GLY A 1 182 ? 1.673 -8.469 5.879 1.00 74.25 182 GLY A O 1
ATOM 1400 N N . LEU A 1 183 ? 2.749 -10.337 5.267 1.00 81.94 183 LEU A N 1
ATOM 1401 C CA . LEU A 1 183 ? 1.585 -10.975 4.646 1.00 81.94 183 LEU A CA 1
ATOM 1402 C C . LEU A 1 183 ? 1.020 -12.104 5.518 1.00 81.94 183 LEU A C 1
ATOM 1404 O O . LEU A 1 183 ? 1.799 -12.919 6.027 1.00 81.94 183 LEU A O 1
ATOM 1408 N N . PRO A 1 184 ? -0.312 -12.203 5.665 1.00 86.25 184 PRO A N 1
ATOM 1409 C CA . PRO A 1 184 ? -0.940 -13.303 6.380 1.00 86.25 184 PRO A CA 1
ATOM 1410 C C . PRO A 1 184 ? -0.883 -14.601 5.578 1.00 86.25 184 PRO A C 1
ATOM 1412 O O . PRO A 1 184 ? -1.144 -14.649 4.375 1.00 86.25 184 PRO A O 1
ATOM 1415 N N . GLN A 1 185 ? -0.566 -15.678 6.282 1.00 86.06 185 GLN A N 1
ATOM 1416 C CA . GLN A 1 185 ? -0.433 -17.023 5.754 1.00 86.06 185 GLN A CA 1
ATOM 1417 C C . GLN A 1 185 ? -1.181 -18.019 6.632 1.00 86.06 185 GLN A C 1
ATOM 1419 O O . GLN A 1 185 ? -1.223 -17.885 7.856 1.00 86.06 185 GLN A O 1
ATOM 1424 N N . VAL A 1 186 ? -1.731 -19.052 6.002 1.00 84.69 186 VAL A N 1
ATOM 1425 C CA . VAL A 1 186 ? -2.474 -20.126 6.662 1.00 84.69 186 VAL A CA 1
ATOM 1426 C C . VAL A 1 186 ? -2.098 -21.492 6.106 1.00 84.69 186 VAL A C 1
ATOM 1428 O O . VAL A 1 186 ? -1.744 -21.639 4.936 1.00 84.69 186 VAL A O 1
ATOM 1431 N N . THR A 1 187 ? -2.231 -22.517 6.941 1.00 84.62 187 THR A N 1
ATOM 1432 C CA . THR A 1 187 ? -2.151 -23.922 6.529 1.00 84.62 187 THR A CA 1
ATOM 1433 C C . THR A 1 187 ? -3.556 -24.513 6.586 1.00 84.62 1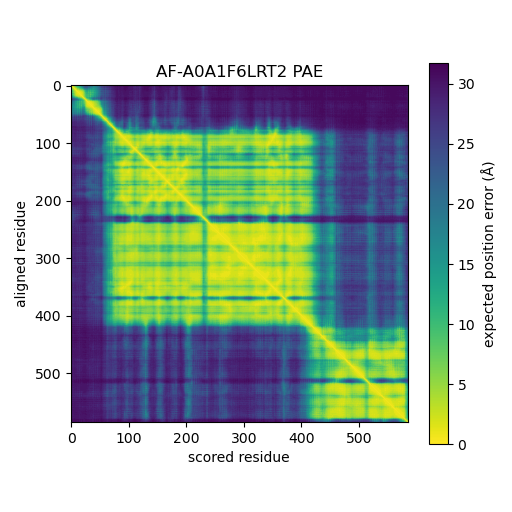87 THR A C 1
ATOM 1435 O O . THR A 1 187 ? -4.087 -24.666 7.689 1.00 84.62 187 THR A O 1
ATOM 1438 N N . PRO A 1 188 ? -4.191 -24.818 5.440 1.00 84.00 188 PRO A N 1
ATOM 1439 C CA . PRO A 1 188 ? -5.514 -25.419 5.442 1.00 84.00 188 PRO A CA 1
ATOM 1440 C C . PRO A 1 188 ? -5.452 -26.877 5.931 1.00 84.00 188 PRO A C 1
ATOM 1442 O O . PRO A 1 188 ? -4.451 -27.564 5.702 1.00 84.00 188 PRO A O 1
ATOM 1445 N N . PRO A 1 189 ? -6.511 -27.377 6.593 1.00 85.50 189 PRO A N 1
ATOM 1446 C CA . PRO A 1 189 ? -6.617 -28.783 6.960 1.00 85.50 189 PRO A CA 1
ATOM 1447 C C . PRO A 1 189 ? -6.759 -29.672 5.717 1.00 85.50 189 PRO A C 1
ATOM 1449 O O . PRO A 1 189 ? -7.137 -29.223 4.633 1.00 85.50 189 PRO A O 1
ATOM 1452 N N . ALA A 1 190 ? -6.480 -30.966 5.882 1.00 84.19 190 ALA A N 1
ATOM 1453 C CA . ALA A 1 190 ? -6.684 -31.946 4.821 1.00 84.19 190 ALA A CA 1
ATOM 1454 C C . ALA A 1 190 ? -8.158 -31.976 4.374 1.00 84.19 190 ALA A C 1
ATOM 1456 O O . ALA A 1 190 ? -9.062 -31.967 5.208 1.00 84.19 190 ALA A O 1
ATOM 1457 N N . GLY A 1 191 ? -8.391 -32.023 3.060 1.00 84.81 191 GLY A N 1
ATOM 1458 C CA . GLY A 1 191 ? -9.736 -32.025 2.471 1.00 84.81 191 GLY A CA 1
ATOM 1459 C C . GLY A 1 191 ? -10.380 -30.642 2.306 1.00 84.81 191 GLY A C 1
ATOM 1460 O O . GLY A 1 191 ? -11.502 -30.564 1.810 1.00 84.81 191 GLY A O 1
ATOM 1461 N N . ALA A 1 192 ? -9.695 -29.557 2.684 1.00 88.12 192 ALA A N 1
ATOM 1462 C CA . ALA A 1 192 ? -10.137 -28.208 2.348 1.00 88.12 192 ALA A CA 1
ATOM 1463 C C . ALA A 1 192 ? -10.058 -27.968 0.832 1.00 88.12 192 ALA A C 1
ATOM 1465 O O . ALA A 1 192 ? -9.029 -28.224 0.211 1.00 88.12 192 ALA A O 1
ATOM 1466 N N . GLU A 1 193 ? -11.130 -27.422 0.265 1.00 88.94 193 GLU A N 1
ATOM 1467 C CA . GLU A 1 193 ? -11.246 -27.053 -1.155 1.00 88.94 193 GLU A CA 1
ATOM 1468 C C . GLU A 1 193 ? -11.181 -25.535 -1.354 1.00 88.94 193 GLU A C 1
ATOM 1470 O O . GLU A 1 193 ? -10.788 -25.051 -2.415 1.00 88.94 193 GLU A O 1
ATOM 1475 N N . LYS A 1 194 ? -11.553 -24.756 -0.331 1.00 90.75 194 LYS A N 1
ATOM 1476 C CA . LYS A 1 194 ? -11.470 -23.293 -0.365 1.00 90.75 194 LYS A CA 1
ATOM 1477 C C . LYS A 1 194 ? -11.189 -22.692 1.006 1.00 90.75 194 LYS A C 1
ATOM 1479 O O . LYS A 1 194 ? -11.559 -23.257 2.037 1.00 90.75 194 LYS A O 1
ATOM 1484 N N . ILE A 1 195 ? -10.568 -21.519 0.993 1.00 90.88 195 ILE A N 1
ATOM 1485 C CA . ILE A 1 195 ? -10.352 -20.662 2.160 1.00 90.88 195 ILE A CA 1
ATOM 1486 C C . ILE A 1 195 ? -11.154 -19.383 1.939 1.00 90.88 195 ILE A C 1
ATOM 1488 O O . ILE A 1 195 ? -11.100 -18.806 0.855 1.00 90.88 195 ILE A O 1
ATOM 1492 N N . VAL A 1 196 ? -11.893 -18.957 2.958 1.00 91.31 196 VAL A N 1
ATOM 1493 C CA . VAL A 1 196 ? -12.676 -17.718 2.969 1.00 91.31 196 VAL A CA 1
ATOM 1494 C C . VAL A 1 196 ? -12.143 -16.831 4.084 1.00 91.31 196 VAL A C 1
ATOM 1496 O O . VAL A 1 196 ? -11.912 -17.317 5.192 1.00 91.31 196 VAL A O 1
ATOM 1499 N N . TYR A 1 197 ? -11.933 -15.552 3.802 1.00 92.12 197 TYR A N 1
ATOM 1500 C CA . TYR A 1 197 ? -11.440 -14.584 4.777 1.00 92.12 197 TYR A CA 1
ATOM 1501 C C . TYR A 1 197 ? -12.007 -13.195 4.508 1.00 92.12 197 TYR A C 1
ATOM 1503 O O . TYR A 1 197 ? -12.323 -12.860 3.368 1.00 92.12 197 TYR A O 1
ATOM 1511 N N . SER A 1 198 ? -12.126 -12.381 5.555 1.00 89.00 198 SER A N 1
ATOM 1512 C CA . SER A 1 198 ? -12.574 -10.992 5.437 1.00 89.00 198 SER A CA 1
ATOM 1513 C C . SER A 1 198 ? -11.468 -10.023 5.826 1.00 89.00 198 SER A C 1
ATOM 1515 O O . SER A 1 198 ? -10.671 -10.313 6.719 1.00 89.00 198 SER A O 1
ATOM 1517 N N . PHE A 1 199 ? -11.443 -8.866 5.177 1.00 90.56 199 PHE A N 1
ATOM 1518 C CA . PHE A 1 199 ? -10.496 -7.800 5.479 1.00 90.56 199 PHE A CA 1
ATOM 1519 C C . PHE A 1 199 ? -11.127 -6.424 5.289 1.00 90.56 199 PHE A C 1
ATOM 1521 O O . PHE A 1 199 ? -12.066 -6.263 4.505 1.00 90.56 199 PHE A O 1
ATOM 1528 N N . ARG A 1 200 ? -10.592 -5.442 6.015 1.00 86.75 200 ARG A N 1
ATOM 1529 C CA . ARG A 1 200 ? -10.946 -4.028 5.908 1.00 86.75 200 ARG A CA 1
ATOM 1530 C C . ARG A 1 200 ? -9.855 -3.270 5.165 1.00 86.75 200 ARG A C 1
ATOM 1532 O O . ARG A 1 200 ? -8.672 -3.513 5.392 1.00 86.75 200 ARG A O 1
ATOM 1539 N N . TYR A 1 201 ? -10.241 -2.357 4.285 1.00 86.94 201 TYR A N 1
ATOM 1540 C CA . TYR A 1 201 ? -9.323 -1.530 3.505 1.00 86.94 201 TYR A CA 1
ATOM 1541 C C . TYR A 1 201 ? -9.900 -0.126 3.311 1.00 86.94 201 TYR A C 1
ATOM 1543 O O . TYR A 1 201 ? -11.116 0.066 3.295 1.00 86.94 201 TYR A O 1
ATOM 1551 N N . SER A 1 202 ? -9.020 0.864 3.191 1.00 80.38 202 SER A N 1
ATOM 1552 C CA . SER A 1 202 ? -9.403 2.255 2.935 1.00 80.38 202 SER A CA 1
ATOM 1553 C C . SER A 1 202 ? -9.989 2.396 1.530 1.00 80.38 202 SER A C 1
ATOM 1555 O O . SER A 1 202 ? -9.452 1.821 0.584 1.00 80.38 202 SER A O 1
ATOM 1557 N N . VAL A 1 203 ? -11.052 3.193 1.370 1.00 71.38 203 VAL A N 1
ATOM 1558 C CA . VAL A 1 203 ? -11.625 3.500 0.042 1.00 71.38 203 VAL A CA 1
ATOM 1559 C C . VAL A 1 203 ? -10.593 4.187 -0.854 1.00 71.38 203 VAL A C 1
ATOM 1561 O O . VAL A 1 203 ? -10.490 3.885 -2.040 1.00 71.38 203 VAL A O 1
ATOM 1564 N N . VAL A 1 204 ? -9.819 5.106 -0.273 1.00 70.00 204 VAL A N 1
ATOM 1565 C CA . VAL A 1 204 ? -8.707 5.773 -0.948 1.00 70.00 204 VAL A CA 1
ATOM 1566 C C . VAL A 1 204 ? -7.399 5.153 -0.460 1.00 70.00 204 VAL A C 1
ATOM 1568 O O . VAL A 1 204 ? -7.192 5.073 0.756 1.00 70.00 204 VAL A O 1
ATOM 1571 N N . PRO A 1 205 ? -6.500 4.716 -1.360 1.00 68.62 205 PRO A N 1
ATOM 1572 C CA . PRO A 1 205 ? -5.224 4.159 -0.942 1.00 68.62 205 PRO A CA 1
ATOM 1573 C C . PRO A 1 205 ? -4.397 5.192 -0.161 1.00 68.62 205 PRO A C 1
ATOM 1575 O O . PRO A 1 205 ? -4.378 6.367 -0.536 1.00 68.62 205 PRO A O 1
ATOM 1578 N N . PRO A 1 206 ? -3.668 4.775 0.887 1.00 71.44 206 PRO A N 1
ATOM 1579 C CA . PRO A 1 206 ? -2.923 5.697 1.727 1.00 71.44 206 PRO A CA 1
ATOM 1580 C C . PRO A 1 206 ? -1.819 6.405 0.938 1.00 71.44 206 PRO A C 1
ATOM 1582 O O . PRO A 1 206 ? -1.126 5.819 0.095 1.00 71.44 206 PRO A O 1
ATOM 1585 N N . VAL A 1 207 ? -1.647 7.683 1.255 1.00 80.06 207 VAL A N 1
ATOM 1586 C CA . VAL A 1 207 ? -0.569 8.529 0.750 1.00 80.06 207 VAL A CA 1
ATOM 1587 C C . VAL A 1 207 ? 0.535 8.579 1.813 1.00 80.06 207 VAL A C 1
ATOM 1589 O O . VAL A 1 207 ? 0.223 8.670 3.003 1.00 80.06 207 VAL A O 1
ATOM 1592 N N . PRO A 1 208 ? 1.824 8.515 1.429 1.00 82.75 208 PRO A N 1
ATOM 1593 C CA . PRO A 1 208 ? 2.928 8.690 2.370 1.00 82.75 208 PRO A CA 1
ATOM 1594 C C . PRO A 1 208 ? 2.780 10.004 3.141 1.00 82.75 208 PRO A C 1
ATOM 1596 O O . PRO A 1 208 ? 2.698 11.074 2.535 1.00 82.75 208 PRO A O 1
ATOM 1599 N N . ALA A 1 209 ? 2.772 9.917 4.473 1.00 83.50 209 ALA A N 1
ATOM 1600 C CA . ALA A 1 209 ? 2.815 11.089 5.341 1.00 83.50 209 ALA A CA 1
ATOM 1601 C C . ALA A 1 209 ? 4.136 11.853 5.157 1.00 83.50 209 ALA A C 1
ATOM 1603 O O . ALA A 1 209 ? 5.147 11.264 4.765 1.00 83.50 209 ALA A O 1
ATOM 1604 N N . GLU A 1 210 ? 4.144 13.147 5.476 1.00 85.44 210 GLU A N 1
ATOM 1605 C CA . GLU A 1 210 ? 5.391 13.911 5.509 1.00 85.44 210 GLU A CA 1
ATOM 1606 C C . GLU A 1 210 ? 6.366 13.293 6.515 1.00 85.44 210 GLU A C 1
ATOM 1608 O O . GLU A 1 210 ? 6.006 13.002 7.654 1.00 85.44 210 GLU A O 1
ATOM 1613 N N . ALA A 1 211 ? 7.601 13.085 6.066 1.00 85.25 211 ALA A N 1
ATOM 1614 C CA . ALA A 1 211 ? 8.693 12.560 6.869 1.00 85.25 211 ALA A CA 1
ATOM 1615 C C . ALA A 1 211 ? 9.945 13.382 6.583 1.00 85.25 211 ALA A C 1
ATOM 1617 O O . ALA A 1 211 ? 10.288 13.629 5.424 1.00 85.25 211 ALA A O 1
ATOM 1618 N N . SER A 1 212 ? 10.652 13.784 7.630 1.00 85.88 212 SER A N 1
ATOM 1619 C CA . SER A 1 212 ? 11.956 14.423 7.500 1.00 85.88 212 SER A CA 1
ATOM 1620 C C . SER A 1 212 ? 13.014 13.423 7.021 1.00 85.88 212 SER A C 1
ATOM 1622 O O . SER A 1 212 ? 12.928 12.214 7.255 1.00 85.88 212 SER A O 1
ATOM 1624 N N . SER A 1 213 ? 14.078 13.928 6.391 1.00 86.50 213 SER A N 1
ATOM 1625 C CA . SER A 1 213 ? 15.227 13.093 6.012 1.00 86.50 213 SER A CA 1
ATOM 1626 C C . SER A 1 213 ? 15.850 12.389 7.223 1.00 86.50 213 SER A C 1
ATOM 1628 O O . SER A 1 213 ? 16.274 11.243 7.111 1.00 86.50 213 SER A O 1
ATOM 1630 N N . VAL A 1 214 ? 15.839 13.035 8.395 1.00 86.00 214 VAL A N 1
ATOM 1631 C CA . VAL A 1 214 ? 16.376 12.476 9.645 1.00 86.00 214 VAL A CA 1
ATOM 1632 C C . VAL A 1 214 ? 15.562 11.270 10.116 1.00 86.00 214 VAL A C 1
ATOM 1634 O O . VAL A 1 214 ? 16.151 10.244 10.457 1.00 86.00 214 VAL A O 1
ATOM 1637 N N . GLU A 1 215 ? 14.230 11.359 10.118 1.00 85.88 215 GLU A N 1
ATOM 1638 C CA . GLU A 1 215 ? 13.353 10.237 10.492 1.00 85.88 215 GLU A CA 1
ATOM 1639 C C . GLU A 1 215 ? 13.554 9.045 9.559 1.00 85.88 215 GLU A C 1
ATOM 1641 O O . GLU A 1 215 ? 13.674 7.902 10.008 1.00 85.88 215 GLU A O 1
ATOM 1646 N N . TYR A 1 216 ? 13.670 9.312 8.258 1.00 85.75 216 TYR A N 1
ATOM 1647 C CA . TYR A 1 216 ? 13.885 8.253 7.284 1.00 85.75 216 TYR A CA 1
ATOM 1648 C C . TYR A 1 216 ? 15.266 7.595 7.436 1.00 85.75 216 TYR A C 1
ATOM 1650 O O . TYR A 1 216 ? 15.388 6.370 7.410 1.00 85.75 216 TYR A O 1
ATOM 1658 N N . GLU A 1 217 ? 16.324 8.380 7.651 1.00 84.38 217 GLU A N 1
ATOM 1659 C CA . GLU A 1 217 ? 17.659 7.839 7.925 1.00 84.38 217 GLU A CA 1
ATOM 1660 C C . GLU A 1 217 ? 17.685 6.968 9.186 1.00 84.38 217 GLU A C 1
ATOM 1662 O O . GLU A 1 217 ? 18.385 5.952 9.225 1.00 84.38 217 GLU A O 1
ATOM 1667 N N . GLN A 1 218 ? 16.936 7.344 10.225 1.00 83.25 218 GLN A N 1
ATOM 1668 C CA . GLN A 1 218 ? 16.811 6.534 11.434 1.00 83.25 218 GLN A CA 1
ATOM 1669 C C . GLN A 1 218 ? 16.121 5.202 11.143 1.00 83.25 218 GLN A C 1
ATOM 1671 O O . GLN A 1 218 ? 16.647 4.167 11.558 1.00 83.25 218 GLN A O 1
ATOM 1676 N N . LEU A 1 219 ? 15.020 5.209 10.385 1.00 84.88 219 LEU A N 1
ATOM 1677 C CA . LEU A 1 219 ? 14.357 3.990 9.913 1.00 84.88 219 LEU A CA 1
ATOM 1678 C C . LEU A 1 219 ? 15.327 3.094 9.143 1.00 84.88 219 LEU A C 1
ATOM 1680 O O . LEU A 1 219 ? 15.456 1.914 9.464 1.00 84.88 219 LEU A O 1
ATOM 1684 N N . ALA A 1 220 ? 16.063 3.647 8.176 1.00 81.12 220 ALA A N 1
ATOM 1685 C CA . ALA A 1 220 ? 17.008 2.871 7.378 1.00 81.12 220 ALA A CA 1
ATOM 1686 C C . ALA A 1 220 ? 18.096 2.240 8.259 1.00 81.12 220 ALA A C 1
ATOM 1688 O O . ALA A 1 220 ? 18.392 1.049 8.158 1.00 81.12 220 ALA A O 1
ATOM 1689 N N . ARG A 1 221 ? 18.647 3.003 9.212 1.00 79.31 221 ARG A N 1
ATOM 1690 C CA . ARG A 1 221 ? 19.629 2.482 10.176 1.00 79.31 221 ARG A CA 1
ATOM 1691 C C . ARG A 1 221 ? 19.042 1.386 11.066 1.00 79.31 221 ARG A C 1
ATOM 1693 O O . ARG A 1 221 ? 19.741 0.410 11.332 1.00 79.31 221 ARG A O 1
ATOM 1700 N N . GLN A 1 222 ? 17.807 1.531 11.546 1.00 77.94 222 GLN A N 1
ATOM 1701 C CA . GLN A 1 222 ? 17.134 0.508 12.356 1.00 77.94 222 GLN A CA 1
ATOM 1702 C C . GLN A 1 222 ? 16.911 -0.775 11.551 1.00 77.94 222 GLN A C 1
ATOM 1704 O O . GLN A 1 222 ? 17.262 -1.858 12.019 1.00 77.94 222 GLN A O 1
ATOM 1709 N N . TRP A 1 223 ? 16.431 -0.638 10.316 1.00 77.50 223 TRP A N 1
ATOM 1710 C CA . TRP A 1 223 ? 16.245 -1.738 9.379 1.00 77.50 223 TRP A CA 1
ATOM 1711 C C . TRP A 1 223 ? 17.537 -2.527 9.140 1.00 77.50 223 TRP A C 1
ATOM 1713 O O . TRP A 1 223 ? 17.567 -3.748 9.300 1.00 77.50 223 TRP A O 1
ATOM 1723 N N . HIS A 1 224 ? 18.640 -1.838 8.834 1.00 73.88 224 HIS A N 1
ATOM 1724 C CA . HIS A 1 224 ? 19.927 -2.501 8.617 1.00 73.88 224 HIS A CA 1
ATOM 1725 C C . HIS A 1 224 ? 20.502 -3.113 9.903 1.00 73.88 224 HIS A C 1
ATOM 1727 O O . HIS A 1 224 ? 21.135 -4.164 9.839 1.00 73.88 224 HIS A O 1
ATOM 1733 N N . ARG A 1 225 ? 20.273 -2.509 11.081 1.00 70.56 225 ARG A N 1
ATOM 1734 C CA . ARG A 1 225 ? 20.711 -3.076 12.372 1.00 70.56 225 ARG A CA 1
ATOM 1735 C C . ARG A 1 225 ? 20.007 -4.388 12.701 1.00 70.56 225 ARG A C 1
ATOM 1737 O O . ARG A 1 225 ? 20.677 -5.314 13.147 1.00 70.56 225 ARG A O 1
ATOM 1744 N N . ALA A 1 226 ? 18.701 -4.480 12.450 1.00 64.94 226 ALA A N 1
ATOM 1745 C CA . ALA A 1 226 ? 17.934 -5.714 12.642 1.00 64.94 226 ALA A CA 1
ATOM 1746 C C . ALA A 1 226 ? 18.415 -6.861 11.728 1.00 64.94 226 ALA A C 1
ATOM 1748 O O . ALA A 1 226 ? 18.200 -8.030 12.029 1.00 64.94 226 ALA A O 1
ATOM 1749 N N . ARG A 1 227 ? 19.112 -6.534 10.630 1.00 60.69 227 ARG A N 1
ATOM 1750 C CA . ARG A 1 227 ? 19.696 -7.483 9.668 1.00 60.69 227 ARG A CA 1
ATOM 1751 C C . ARG A 1 227 ? 21.136 -7.901 9.969 1.00 60.69 227 ARG A C 1
ATOM 1753 O O . ARG A 1 227 ? 21.694 -8.705 9.221 1.00 60.69 227 ARG A O 1
ATOM 1760 N N . ILE A 1 228 ? 21.758 -7.384 11.031 1.00 53.88 228 ILE A N 1
ATOM 1761 C CA . ILE A 1 228 ? 23.100 -7.818 11.441 1.00 53.88 228 ILE A CA 1
ATOM 1762 C C . ILE A 1 228 ? 22.987 -9.219 12.055 1.00 53.88 228 ILE A C 1
ATOM 1764 O O . ILE A 1 228 ? 22.870 -9.383 13.267 1.00 53.88 228 ILE A O 1
ATOM 1768 N N . ASP A 1 229 ? 23.040 -10.241 11.204 1.00 45.41 229 ASP A N 1
ATOM 1769 C CA . ASP A 1 229 ? 23.238 -11.625 11.628 1.00 45.41 229 ASP A CA 1
ATOM 1770 C C . ASP A 1 229 ? 24.656 -11.792 12.222 1.00 45.41 229 ASP A C 1
ATOM 1772 O O . ASP A 1 229 ? 25.564 -10.994 11.960 1.00 45.41 229 ASP A O 1
ATOM 1776 N N . ALA A 1 230 ? 24.861 -12.849 13.012 1.00 41.66 230 ALA A N 1
ATOM 1777 C CA . ALA A 1 230 ? 26.000 -13.184 13.881 1.00 41.66 230 ALA A CA 1
ATOM 1778 C C . ALA A 1 230 ? 27.423 -13.149 13.255 1.00 41.66 230 ALA A C 1
ATOM 1780 O O . ALA A 1 230 ? 28.409 -13.472 13.918 1.00 41.66 230 ALA A O 1
ATOM 1781 N N . SER A 1 231 ? 27.559 -12.733 11.995 1.00 44.50 231 SER A N 1
ATOM 1782 C CA . SER A 1 231 ? 28.808 -12.539 11.254 1.00 44.50 231 SER A CA 1
ATOM 1783 C C . SER A 1 231 ? 29.455 -11.148 11.410 1.00 44.50 231 SER A C 1
ATOM 1785 O O . SER A 1 231 ? 30.537 -10.928 10.864 1.00 44.50 231 SER A O 1
ATOM 1787 N N . LYS A 1 232 ? 28.853 -10.216 12.174 1.00 40.72 232 LYS A N 1
ATOM 1788 C CA . LYS A 1 232 ? 29.393 -8.867 12.490 1.00 40.72 232 LYS A CA 1
ATOM 1789 C C . LYS A 1 232 ? 29.771 -7.989 11.283 1.00 40.72 232 LYS A C 1
ATOM 1791 O O . LYS A 1 232 ? 30.443 -6.974 11.462 1.00 40.72 232 LYS A O 1
ATOM 1796 N N . LYS A 1 233 ? 29.356 -8.327 10.064 1.00 40.53 233 LYS A N 1
ATOM 1797 C CA . LYS A 1 233 ? 29.534 -7.446 8.907 1.00 40.53 233 LYS A CA 1
ATOM 1798 C C . LYS A 1 233 ? 28.215 -6.740 8.630 1.00 40.53 233 LYS A C 1
ATOM 1800 O O . LYS A 1 233 ? 27.205 -7.401 8.417 1.00 40.53 233 LYS A O 1
ATOM 1805 N N . LEU A 1 234 ? 28.242 -5.405 8.631 1.00 39.28 234 LEU A N 1
ATOM 1806 C CA . LEU A 1 234 ? 27.253 -4.631 7.884 1.00 39.28 234 LEU A CA 1
ATOM 1807 C C . LEU A 1 234 ? 27.297 -5.171 6.454 1.00 39.28 234 LEU A C 1
ATOM 1809 O O . LEU A 1 234 ? 28.358 -5.123 5.826 1.00 39.28 234 LEU A O 1
ATOM 1813 N N . LEU A 1 235 ? 26.199 -5.756 5.978 1.00 46.81 235 LEU A N 1
ATOM 1814 C CA . LEU A 1 235 ? 26.097 -6.097 4.567 1.00 46.81 235 LEU A CA 1
ATOM 1815 C C . LEU A 1 235 ? 26.225 -4.770 3.798 1.00 46.81 235 LEU A C 1
ATOM 1817 O O . LEU A 1 235 ? 25.493 -3.827 4.113 1.00 46.81 235 LEU A O 1
ATOM 1821 N N . PRO A 1 236 ? 27.214 -4.632 2.896 1.00 43.25 236 PRO A N 1
ATOM 1822 C CA . PRO A 1 236 ? 27.350 -3.427 2.102 1.00 43.25 236 PRO A CA 1
ATOM 1823 C C . PRO A 1 236 ? 26.088 -3.279 1.256 1.00 43.25 236 PRO A C 1
ATOM 1825 O O . PRO A 1 236 ? 25.739 -4.215 0.549 1.00 43.25 236 PRO A O 1
ATOM 1828 N N . GLU A 1 237 ? 25.447 -2.116 1.372 1.00 51.97 237 GLU A N 1
ATOM 1829 C CA . GLU A 1 237 ? 24.469 -1.535 0.448 1.00 51.97 237 GLU A CA 1
ATOM 1830 C C . GLU A 1 237 ? 23.444 -2.535 -0.119 1.00 51.97 237 GLU A C 1
ATOM 1832 O O . GLU A 1 237 ? 23.721 -3.205 -1.110 1.00 51.97 237 GLU A O 1
ATOM 1837 N N . ASP A 1 238 ? 22.242 -2.573 0.475 1.00 54.22 238 ASP A N 1
ATOM 1838 C CA . ASP A 1 238 ? 21.033 -3.292 0.020 1.00 54.22 238 ASP A CA 1
ATOM 1839 C C . ASP A 1 238 ? 20.566 -2.811 -1.381 1.00 54.22 238 ASP A C 1
ATOM 1841 O O . ASP A 1 238 ? 19.439 -2.361 -1.552 1.00 54.22 238 ASP A O 1
ATOM 1845 N N . LYS A 1 239 ? 21.437 -2.832 -2.394 1.00 68.19 239 LYS A N 1
ATOM 1846 C CA . LYS A 1 239 ? 21.149 -2.469 -3.780 1.00 68.19 239 LYS A CA 1
ATOM 1847 C C . LYS A 1 239 ? 20.767 -3.734 -4.533 1.00 68.19 239 LYS A C 1
ATOM 1849 O O . LYS A 1 239 ? 21.594 -4.612 -4.755 1.00 68.19 239 LYS A O 1
ATOM 1854 N N . ILE A 1 240 ? 19.521 -3.793 -4.989 1.00 73.25 240 ILE A N 1
ATOM 1855 C CA . ILE A 1 240 ? 19.003 -4.863 -5.853 1.00 73.25 240 ILE A CA 1
ATOM 1856 C C . ILE A 1 240 ? 19.760 -4.936 -7.194 1.00 73.25 240 ILE A C 1
ATOM 1858 O O . ILE A 1 240 ? 19.810 -5.997 -7.818 1.00 73.25 240 ILE A O 1
ATOM 1862 N N . ALA A 1 241 ? 20.319 -3.817 -7.666 1.00 83.12 241 ALA A N 1
ATOM 1863 C CA . ALA A 1 241 ? 20.892 -3.706 -9.002 1.00 83.12 241 ALA A CA 1
ATOM 1864 C C . ALA A 1 241 ? 21.890 -2.549 -9.134 1.00 83.12 241 ALA A C 1
ATOM 1866 O O . ALA A 1 241 ? 21.837 -1.566 -8.390 1.00 83.12 241 ALA A O 1
ATOM 1867 N N . GLU A 1 242 ? 22.719 -2.605 -10.176 1.00 88.31 242 GLU A N 1
ATOM 1868 C CA . GLU A 1 242 ? 23.392 -1.412 -10.681 1.00 88.31 242 GLU A CA 1
ATOM 1869 C C . GLU A 1 242 ? 22.444 -0.622 -11.584 1.00 88.31 242 GLU A C 1
ATOM 1871 O O . GLU A 1 242 ? 21.883 -1.152 -12.545 1.00 88.31 242 GLU A O 1
ATOM 1876 N N . LEU A 1 243 ? 22.282 0.670 -11.295 1.00 92.56 243 LEU A N 1
ATOM 1877 C CA . LEU A 1 243 ? 21.411 1.530 -12.089 1.00 92.56 243 LEU A CA 1
ATOM 1878 C C . LEU A 1 243 ? 22.030 1.900 -13.445 1.00 92.56 243 LEU A C 1
ATOM 1880 O O . LEU A 1 243 ? 23.230 2.211 -13.502 1.00 92.56 243 LEU A O 1
ATOM 1884 N N . PRO A 1 244 ? 21.211 2.002 -14.511 1.00 95.06 244 PRO A N 1
ATOM 1885 C CA . PRO A 1 244 ? 21.603 2.682 -15.740 1.00 95.06 244 PRO A CA 1
ATOM 1886 C C . PRO A 1 244 ? 22.144 4.098 -15.456 1.00 95.06 244 PRO A C 1
ATOM 1888 O O . PRO A 1 244 ? 21.688 4.737 -14.499 1.00 95.06 244 PRO A O 1
ATOM 1891 N N . PRO A 1 245 ? 23.106 4.611 -16.249 1.00 94.38 245 PRO A N 1
ATOM 1892 C CA . PRO A 1 245 ? 23.714 5.925 -16.021 1.00 94.38 245 PRO A CA 1
ATOM 1893 C C . PRO A 1 245 ? 22.694 7.059 -15.864 1.00 94.38 245 PRO A C 1
ATOM 1895 O O . PRO A 1 245 ? 22.792 7.841 -14.923 1.00 94.38 245 PRO A O 1
ATOM 1898 N N . GLU A 1 246 ? 21.677 7.095 -16.724 1.00 94.69 246 GLU A N 1
ATOM 1899 C CA . GLU A 1 246 ? 20.590 8.074 -16.696 1.00 94.69 246 GLU A CA 1
ATOM 1900 C C . GLU A 1 246 ? 19.805 8.052 -15.373 1.00 94.69 246 GLU A C 1
ATOM 1902 O O . GLU A 1 246 ? 19.588 9.098 -14.762 1.00 94.69 246 GLU A O 1
ATOM 1907 N N . CYS A 1 247 ? 19.460 6.864 -14.869 1.00 96.75 247 CYS A N 1
ATOM 1908 C CA . CYS A 1 247 ? 18.757 6.688 -13.599 1.00 96.75 247 CYS A CA 1
ATOM 1909 C C . CYS A 1 247 ? 19.636 7.102 -12.418 1.00 96.75 247 CYS A C 1
ATOM 1911 O O . CYS A 1 247 ? 19.162 7.718 -11.468 1.00 96.75 247 CYS A O 1
ATOM 1913 N N . ARG A 1 248 ? 20.934 6.786 -12.476 1.00 95.50 248 ARG A N 1
ATOM 1914 C CA . ARG A 1 248 ? 21.903 7.148 -11.437 1.00 95.50 248 ARG A CA 1
ATOM 1915 C C . ARG A 1 248 ? 22.085 8.662 -11.341 1.00 95.50 248 ARG A C 1
ATOM 1917 O O . ARG A 1 248 ? 22.082 9.201 -10.238 1.00 95.50 248 ARG A O 1
ATOM 1924 N N . MET A 1 249 ? 22.212 9.337 -12.485 1.00 95.44 249 MET A N 1
ATOM 1925 C CA . MET A 1 249 ? 22.287 10.799 -12.552 1.00 95.44 249 MET A CA 1
ATOM 1926 C C . MET A 1 249 ? 21.006 11.443 -12.021 1.00 95.44 249 MET A C 1
ATOM 1928 O O . MET A 1 249 ? 21.084 12.382 -11.232 1.00 95.44 249 MET A O 1
ATOM 1932 N N . PHE A 1 250 ? 19.841 10.907 -12.394 1.00 97.69 250 PHE A N 1
ATOM 1933 C CA . PHE A 1 250 ? 18.555 11.382 -11.892 1.00 97.69 250 PHE A CA 1
ATOM 1934 C C . PHE A 1 250 ? 18.450 11.261 -10.365 1.00 97.69 250 PHE A C 1
ATOM 1936 O O . PHE A 1 250 ? 18.175 12.252 -9.693 1.00 97.69 250 PHE A O 1
ATOM 1943 N N . VAL A 1 251 ? 18.741 10.078 -9.806 1.00 95.62 251 VAL A N 1
ATOM 1944 C CA . VAL A 1 251 ? 18.700 9.833 -8.352 1.00 95.62 251 VAL A CA 1
ATOM 1945 C C . VAL A 1 251 ? 19.645 10.773 -7.599 1.00 95.62 251 VAL A C 1
ATOM 1947 O O . VAL A 1 251 ? 19.270 11.309 -6.558 1.00 95.62 251 VAL A O 1
ATOM 1950 N N . HIS A 1 252 ? 20.842 11.025 -8.135 1.00 94.69 252 HIS A N 1
ATOM 1951 C CA . HIS A 1 252 ? 21.771 11.994 -7.555 1.00 94.69 252 HIS A CA 1
ATOM 1952 C C . HIS A 1 252 ? 21.210 13.426 -7.592 1.00 94.69 252 HIS A C 1
ATOM 1954 O O . HIS A 1 252 ? 21.356 14.173 -6.628 1.00 94.69 252 HIS A O 1
ATOM 1960 N N . GLY A 1 253 ? 20.545 13.812 -8.685 1.00 96.25 253 GLY A N 1
ATOM 1961 C CA . GLY A 1 253 ? 19.9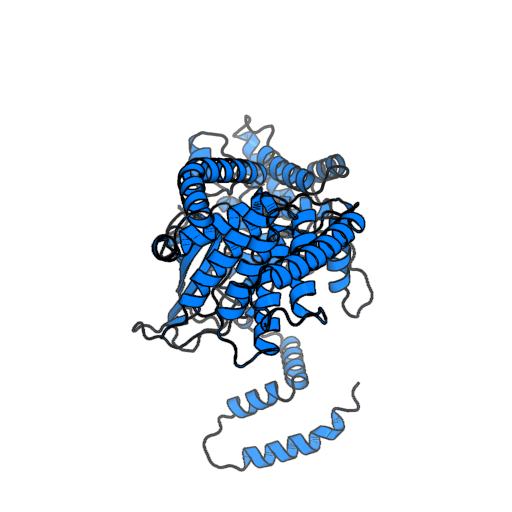53 15.142 -8.852 1.00 96.25 253 GLY A CA 1
ATOM 1962 C C . GLY A 1 253 ? 18.810 15.457 -7.881 1.00 96.25 253 GLY A C 1
ATOM 1963 O O . GLY A 1 253 ? 18.582 16.625 -7.584 1.00 96.25 253 GLY A O 1
ATOM 1964 N N . ILE A 1 254 ? 18.126 14.438 -7.354 1.00 96.75 254 ILE A N 1
ATOM 1965 C CA . ILE A 1 254 ? 17.013 14.600 -6.402 1.00 96.75 254 ILE A CA 1
ATOM 1966 C C . ILE A 1 254 ? 17.408 14.334 -4.943 1.00 96.75 254 ILE A C 1
ATOM 1968 O O . ILE A 1 254 ? 16.547 14.360 -4.070 1.00 96.75 254 ILE A O 1
ATOM 1972 N N . ALA A 1 255 ? 18.682 14.051 -4.649 1.00 92.38 255 ALA A N 1
ATOM 1973 C CA . ALA A 1 255 ? 19.113 13.564 -3.335 1.00 92.38 255 ALA A CA 1
ATOM 1974 C C . ALA A 1 255 ? 18.814 14.529 -2.171 1.00 92.38 255 ALA A C 1
ATOM 1976 O O . ALA A 1 255 ? 18.639 14.084 -1.039 1.00 92.38 255 ALA A O 1
ATOM 1977 N N . THR A 1 256 ? 18.735 15.834 -2.443 1.00 91.75 256 THR A N 1
ATOM 1978 C CA . THR A 1 256 ? 18.450 16.876 -1.444 1.00 91.75 256 THR A CA 1
ATOM 1979 C C . THR A 1 256 ? 16.960 17.098 -1.186 1.00 91.75 256 THR A C 1
ATOM 1981 O O . THR A 1 256 ? 16.619 17.834 -0.261 1.00 91.75 256 THR A O 1
ATOM 1984 N N . LEU A 1 257 ? 16.072 16.501 -1.988 1.00 94.00 257 LEU A N 1
ATOM 1985 C CA . LEU A 1 257 ? 14.629 16.662 -1.819 1.00 94.00 257 LEU A CA 1
ATOM 1986 C C . LEU A 1 257 ? 14.120 15.871 -0.598 1.00 94.00 257 LEU A C 1
ATOM 1988 O O . LEU A 1 257 ? 14.702 14.838 -0.233 1.00 94.00 257 LEU A O 1
ATOM 1992 N N . PRO A 1 258 ? 13.002 16.295 0.018 1.00 92.25 258 PRO A N 1
ATOM 1993 C CA . PRO A 1 258 ? 12.346 15.528 1.072 1.00 92.25 258 PRO A CA 1
ATOM 1994 C C . PRO A 1 258 ? 12.000 14.095 0.618 1.00 92.25 258 PRO A C 1
ATOM 1996 O O . PRO A 1 258 ? 11.706 13.881 -0.561 1.00 92.25 258 PRO A O 1
ATOM 1999 N N . PRO A 1 259 ? 11.996 13.094 1.523 1.00 93.31 259 PRO A N 1
ATOM 2000 C CA . PRO A 1 259 ? 11.695 11.699 1.195 1.00 93.31 259 PRO A CA 1
ATOM 2001 C C . PRO A 1 259 ? 10.441 11.498 0.330 1.00 93.31 259 PRO A C 1
ATOM 2003 O O . PRO A 1 259 ? 10.499 10.803 -0.682 1.00 93.31 259 PRO A O 1
ATOM 2006 N N . ARG A 1 260 ? 9.317 12.134 0.680 1.00 93.19 260 ARG A N 1
ATOM 2007 C CA . ARG A 1 260 ? 8.068 12.002 -0.086 1.00 93.19 260 ARG A CA 1
ATOM 2008 C C . ARG A 1 260 ? 8.225 12.502 -1.521 1.00 93.19 260 ARG A C 1
ATOM 2010 O O . ARG A 1 260 ? 7.815 11.816 -2.455 1.00 93.19 260 ARG A O 1
ATOM 2017 N N . GLU A 1 261 ? 8.860 13.660 -1.698 1.00 93.94 261 GLU A N 1
ATOM 2018 C CA . GLU A 1 261 ? 9.095 14.227 -3.024 1.00 93.94 261 GLU A CA 1
ATOM 2019 C C . GLU A 1 261 ? 10.057 13.350 -3.835 1.00 93.94 261 GLU A C 1
ATOM 2021 O O . GLU A 1 261 ? 9.796 13.082 -5.004 1.00 93.94 261 GLU A O 1
ATOM 2026 N N . ARG A 1 262 ? 11.125 12.813 -3.229 1.00 95.12 262 ARG A N 1
ATOM 2027 C CA . ARG A 1 262 ? 12.033 11.881 -3.925 1.00 95.12 262 ARG A CA 1
ATOM 2028 C C . ARG A 1 262 ? 11.297 10.658 -4.460 1.00 95.12 262 ARG A C 1
ATOM 2030 O O . ARG A 1 262 ? 11.499 10.295 -5.616 1.00 95.12 262 ARG A O 1
ATOM 2037 N N . LEU A 1 263 ? 10.420 10.066 -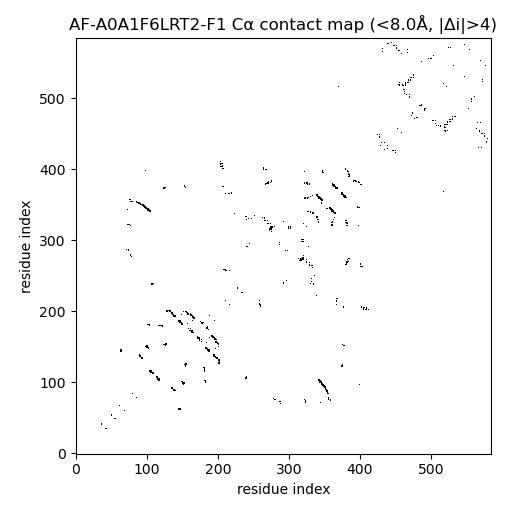3.650 1.00 94.94 263 LEU A N 1
ATOM 2038 C CA . LEU A 1 263 ? 9.624 8.904 -4.040 1.00 94.94 263 LEU A CA 1
ATOM 2039 C C . LEU A 1 263 ? 8.699 9.224 -5.229 1.00 94.94 263 LEU A C 1
ATOM 2041 O O . LEU A 1 263 ? 8.685 8.490 -6.215 1.00 94.94 263 LEU A O 1
ATOM 2045 N N . GLN A 1 264 ? 7.999 10.364 -5.177 1.00 95.38 264 GLN A N 1
ATOM 2046 C CA . GLN A 1 264 ? 7.149 10.856 -6.272 1.00 95.38 264 GLN A CA 1
ATOM 2047 C C . GLN A 1 264 ? 7.949 11.112 -7.557 1.00 95.38 264 GLN A C 1
ATOM 2049 O O . GLN A 1 264 ? 7.527 10.734 -8.648 1.00 95.38 264 GLN A O 1
ATOM 2054 N N . ARG A 1 265 ? 9.126 11.742 -7.443 1.00 97.25 265 ARG A N 1
ATOM 2055 C CA . ARG A 1 265 ? 9.998 12.050 -8.585 1.00 97.25 265 ARG A CA 1
ATOM 2056 C C . ARG A 1 265 ? 10.521 10.781 -9.253 1.00 97.25 265 ARG A C 1
ATOM 2058 O O . ARG A 1 265 ? 10.575 10.741 -10.477 1.00 97.25 265 ARG A O 1
ATOM 2065 N N . ILE A 1 266 ? 10.881 9.755 -8.480 1.00 97.88 266 ILE A N 1
ATOM 2066 C CA . ILE A 1 266 ? 11.329 8.459 -9.015 1.00 97.88 266 ILE A CA 1
ATOM 2067 C C . ILE A 1 266 ? 10.191 7.749 -9.753 1.00 97.88 266 ILE A C 1
ATOM 2069 O O . ILE A 1 266 ? 10.393 7.320 -10.889 1.00 97.88 266 ILE A O 1
ATOM 2073 N N . GLU A 1 267 ? 9.004 7.654 -9.145 1.00 97.25 267 GLU A N 1
ATOM 2074 C CA . GLU A 1 267 ? 7.825 7.045 -9.775 1.00 97.25 267 GLU A CA 1
ATOM 2075 C C . GLU A 1 267 ? 7.502 7.734 -11.111 1.00 97.25 267 GLU A C 1
ATOM 2077 O O . GLU A 1 267 ? 7.437 7.077 -12.153 1.00 97.25 267 GLU A O 1
ATOM 2082 N N . ASN A 1 268 ? 7.409 9.066 -11.106 1.00 96.81 268 ASN A N 1
ATOM 2083 C CA . ASN A 1 268 ? 7.109 9.847 -12.306 1.00 96.81 268 ASN A CA 1
ATOM 2084 C C . ASN A 1 268 ? 8.201 9.728 -13.371 1.00 96.81 268 ASN A C 1
ATOM 2086 O O . ASN A 1 268 ? 7.881 9.554 -14.543 1.00 96.81 268 ASN A O 1
ATOM 2090 N N . PHE A 1 269 ? 9.482 9.744 -12.988 1.00 97.69 269 PHE A N 1
ATOM 2091 C CA . PHE A 1 269 ? 10.579 9.581 -13.941 1.00 97.69 269 PHE A CA 1
ATOM 2092 C C . PHE A 1 269 ? 10.459 8.274 -14.724 1.00 97.69 269 PHE A C 1
ATOM 2094 O O . PHE A 1 269 ? 10.573 8.288 -15.953 1.00 97.69 269 PHE A O 1
ATOM 2101 N N . VAL A 1 270 ? 10.198 7.156 -14.034 1.00 97.62 270 VAL A N 1
ATOM 2102 C CA . VAL A 1 270 ? 10.044 5.855 -14.697 1.00 97.62 270 VAL A CA 1
ATOM 2103 C C . VAL A 1 270 ? 8.808 5.855 -15.595 1.00 97.62 270 VAL A C 1
ATOM 2105 O O . VAL A 1 270 ? 8.928 5.445 -16.749 1.00 97.62 270 VAL A O 1
ATOM 2108 N N . ARG A 1 271 ? 7.663 6.381 -15.139 1.00 95.75 271 ARG A N 1
ATOM 2109 C CA . ARG A 1 271 ? 6.436 6.480 -15.956 1.00 95.75 271 ARG A CA 1
ATOM 2110 C C . ARG A 1 271 ? 6.632 7.326 -17.218 1.00 95.75 271 ARG A C 1
ATOM 2112 O O . ARG A 1 271 ? 6.210 6.949 -18.310 1.00 95.75 271 ARG A O 1
ATOM 2119 N N . GLU A 1 272 ? 7.295 8.468 -17.093 1.00 95.25 272 GLU A N 1
ATOM 2120 C CA . GLU A 1 272 ? 7.509 9.406 -18.196 1.00 95.25 272 GLU A CA 1
ATOM 2121 C C . GLU A 1 272 ? 8.498 8.864 -19.231 1.00 95.25 272 GLU A C 1
ATOM 2123 O O . GLU A 1 272 ? 8.273 9.006 -20.436 1.00 95.25 272 GLU A O 1
ATOM 2128 N N . HIS A 1 273 ? 9.559 8.192 -18.783 1.00 96.69 273 HIS A N 1
ATOM 2129 C CA . HIS A 1 273 ? 10.642 7.720 -19.648 1.00 96.69 273 HIS A CA 1
ATOM 2130 C C . HIS A 1 273 ? 10.500 6.254 -20.062 1.00 96.69 273 HIS A C 1
ATOM 2132 O O . HIS A 1 273 ? 11.401 5.722 -20.710 1.00 96.69 273 HIS A O 1
ATOM 2138 N N . SER A 1 274 ? 9.380 5.606 -19.753 1.00 96.50 274 SER A N 1
ATOM 2139 C CA . SER A 1 274 ? 9.116 4.224 -20.156 1.00 96.50 274 SER A CA 1
ATOM 2140 C C . SER A 1 274 ? 7.959 4.106 -21.145 1.00 96.50 274 SER A C 1
ATOM 2142 O O . SER A 1 274 ? 7.064 4.956 -21.190 1.00 96.50 274 SER A O 1
ATOM 2144 N N . TYR A 1 275 ? 7.998 3.050 -21.953 1.00 95.25 275 TYR A N 1
ATOM 2145 C CA . TYR A 1 275 ? 6.952 2.642 -22.887 1.00 95.25 275 TYR A CA 1
ATOM 2146 C C . TYR A 1 275 ? 6.479 1.226 -22.555 1.00 95.25 275 TYR A C 1
ATOM 2148 O O . TYR A 1 275 ? 7.307 0.322 -22.447 1.00 95.25 275 TYR A O 1
ATOM 2156 N N . TYR A 1 276 ? 5.167 1.032 -22.409 1.00 92.50 276 TYR A N 1
ATOM 2157 C CA . TYR A 1 276 ? 4.599 -0.292 -22.171 1.00 92.50 276 TYR A CA 1
ATOM 2158 C C . TYR A 1 276 ? 4.677 -1.138 -23.448 1.00 92.50 276 TYR A C 1
ATOM 2160 O O . TYR A 1 276 ? 4.072 -0.795 -24.461 1.00 92.50 276 TYR A O 1
ATOM 2168 N N . ASP A 1 277 ? 5.439 -2.230 -23.412 1.00 90.06 277 ASP A N 1
ATOM 2169 C CA . ASP A 1 277 ? 5.617 -3.127 -24.555 1.00 90.06 277 ASP A CA 1
ATOM 2170 C C . ASP A 1 277 ? 4.529 -4.207 -24.543 1.00 90.06 277 ASP A C 1
ATOM 2172 O O . ASP A 1 277 ? 4.670 -5.237 -23.891 1.00 90.06 277 ASP A O 1
ATOM 2176 N N . PHE A 1 278 ? 3.438 -3.972 -25.273 1.00 84.12 278 PHE A N 1
ATOM 2177 C CA . PHE A 1 278 ? 2.338 -4.936 -25.414 1.00 84.12 278 PHE A CA 1
ATOM 2178 C C . PHE A 1 278 ? 2.750 -6.237 -26.131 1.00 84.12 278 PHE A C 1
ATOM 2180 O O . PHE A 1 278 ? 2.055 -7.244 -26.023 1.00 84.12 278 PHE A O 1
ATOM 2187 N N . ASP A 1 279 ? 3.898 -6.240 -26.821 1.00 83.25 279 ASP A N 1
ATOM 2188 C CA . ASP A 1 279 ? 4.472 -7.414 -27.488 1.00 83.25 279 ASP A CA 1
ATOM 2189 C C . ASP A 1 279 ? 5.584 -8.071 -26.648 1.00 83.25 279 ASP A C 1
ATOM 2191 O O . ASP A 1 279 ? 6.351 -8.912 -27.142 1.00 83.25 279 ASP A O 1
ATOM 2195 N N . ASN A 1 280 ? 5.698 -7.707 -25.365 1.00 78.06 280 ASN A N 1
ATOM 2196 C CA . ASN A 1 280 ? 6.772 -8.150 -24.480 1.00 78.06 280 ASN A CA 1
ATOM 2197 C C . ASN A 1 280 ? 6.825 -9.678 -24.305 1.00 78.06 280 ASN A C 1
ATOM 2199 O O . ASN A 1 280 ? 7.910 -10.230 -24.097 1.00 78.06 280 ASN A O 1
ATOM 2203 N N . GLY A 1 281 ? 5.701 -10.384 -24.473 1.00 73.62 281 GLY A N 1
ATOM 2204 C CA . GLY A 1 281 ? 5.663 -11.850 -24.520 1.00 73.62 281 GLY A CA 1
ATOM 2205 C C . GLY A 1 281 ? 6.706 -12.466 -25.469 1.00 73.62 281 GLY A C 1
ATOM 2206 O O . GLY A 1 281 ? 7.302 -13.496 -25.151 1.00 73.62 281 GLY A O 1
ATOM 2207 N N . SER A 1 282 ? 7.024 -11.795 -26.583 1.00 74.94 282 SER A N 1
ATOM 2208 C CA . SER A 1 282 ? 8.037 -12.248 -27.550 1.00 74.94 282 SER A CA 1
ATOM 2209 C C . SER A 1 282 ? 9.471 -12.248 -27.001 1.00 74.94 282 SER A C 1
ATOM 2211 O O . SER A 1 282 ? 10.290 -13.065 -27.422 1.00 74.94 282 SER A O 1
ATOM 2213 N N . VAL A 1 283 ? 9.781 -11.389 -26.025 1.00 76.31 283 VAL A N 1
ATOM 2214 C CA . VAL A 1 283 ? 11.128 -11.222 -25.447 1.00 76.31 283 VAL A CA 1
ATOM 2215 C C . VAL A 1 283 ? 11.250 -11.789 -24.033 1.00 76.31 283 VAL A C 1
ATOM 2217 O O . VAL A 1 283 ? 12.325 -11.741 -23.434 1.00 76.31 283 VAL A O 1
ATOM 2220 N N . MET A 1 284 ? 10.181 -12.384 -23.499 1.00 71.62 284 MET A N 1
ATOM 2221 C CA . MET A 1 284 ? 10.164 -12.901 -22.132 1.00 71.62 284 MET A CA 1
ATOM 2222 C C . MET A 1 284 ? 11.216 -13.984 -21.867 1.00 71.62 284 MET A C 1
ATOM 2224 O O . MET A 1 284 ? 11.902 -13.970 -20.844 1.00 71.62 284 MET A O 1
ATOM 2228 N N . HIS A 1 285 ? 11.424 -14.882 -22.826 1.00 74.06 285 HIS A N 1
ATOM 2229 C CA . HIS A 1 285 ? 12.441 -15.927 -22.730 1.00 74.06 285 HIS A CA 1
ATOM 2230 C C . HIS A 1 285 ? 13.874 -15.373 -22.586 1.00 74.06 285 HIS A C 1
ATOM 2232 O O . HIS A 1 285 ? 14.728 -16.040 -22.006 1.00 74.06 285 HIS A O 1
ATOM 2238 N N . LEU A 1 286 ? 14.141 -14.145 -23.054 1.00 73.19 286 LEU A N 1
ATOM 2239 C CA . LEU A 1 286 ? 15.449 -13.490 -22.931 1.00 73.19 286 LEU A CA 1
ATOM 2240 C C . LEU A 1 286 ? 15.718 -12.970 -21.512 1.00 73.19 286 LEU A C 1
ATOM 2242 O O . LEU A 1 286 ? 16.878 -12.822 -21.124 1.00 73.19 286 LEU A O 1
ATOM 2246 N N . LYS A 1 287 ? 14.656 -12.694 -20.743 1.00 72.88 287 LYS A N 1
ATOM 2247 C CA . LYS A 1 287 ? 14.719 -12.191 -19.360 1.00 72.88 287 LYS A CA 1
ATOM 2248 C C . LYS A 1 287 ? 14.878 -13.316 -18.335 1.00 72.88 287 LYS A C 1
ATOM 2250 O O . LYS A 1 287 ? 15.330 -13.079 -17.216 1.00 72.88 287 LYS A O 1
ATOM 2255 N N . ALA A 1 288 ? 14.541 -14.550 -18.704 1.00 69.19 288 ALA A N 1
ATOM 2256 C CA . ALA A 1 288 ? 14.629 -15.695 -17.808 1.00 69.19 288 ALA A CA 1
ATOM 2257 C C . ALA A 1 288 ? 16.071 -15.909 -17.296 1.00 69.19 288 ALA A C 1
ATOM 2259 O O . ALA A 1 288 ? 17.024 -16.010 -18.069 1.00 69.19 288 ALA A O 1
ATOM 2260 N N . GLY A 1 289 ? 16.242 -15.973 -15.971 1.00 67.25 289 GLY A N 1
ATOM 2261 C CA . GLY A 1 289 ? 17.547 -16.192 -15.326 1.00 67.25 289 GLY A CA 1
ATOM 2262 C C . GLY A 1 289 ? 18.519 -15.004 -15.393 1.00 67.25 289 GLY A C 1
ATOM 2263 O O . GLY A 1 289 ? 19.703 -15.152 -15.052 1.00 67.25 289 GLY A O 1
ATOM 2264 N N . LYS A 1 290 ? 18.045 -13.833 -15.831 1.00 77.62 290 LYS A N 1
ATOM 2265 C CA . LYS A 1 290 ? 18.804 -12.582 -15.845 1.00 77.62 290 LYS A CA 1
ATOM 2266 C C . LYS A 1 290 ? 18.737 -11.875 -14.497 1.00 77.62 290 LYS A C 1
ATOM 2268 O O . LYS A 1 290 ? 17.737 -11.927 -13.789 1.00 77.62 290 LYS A O 1
ATOM 2273 N N . SER A 1 291 ? 19.844 -11.238 -14.132 1.00 79.94 291 SER A N 1
ATOM 2274 C CA . SER A 1 291 ? 19.897 -10.324 -12.993 1.00 79.94 291 SER A CA 1
ATOM 2275 C C . SER A 1 291 ? 19.139 -9.026 -13.292 1.00 79.94 291 SER A C 1
ATOM 2277 O O . SER A 1 291 ? 19.005 -8.662 -14.460 1.00 79.94 291 SER A O 1
ATOM 2279 N N . PRO A 1 292 ? 18.705 -8.273 -12.267 1.00 85.06 292 PRO A N 1
ATOM 2280 C CA . PRO A 1 292 ? 18.089 -6.963 -12.450 1.00 85.06 292 PRO A CA 1
ATOM 2281 C C . PRO A 1 292 ? 18.882 -6.012 -13.354 1.00 85.06 292 PRO A C 1
ATOM 2283 O O . PRO A 1 292 ? 18.312 -5.405 -14.256 1.00 85.06 292 PRO A O 1
ATOM 2286 N N . THR A 1 293 ? 20.207 -5.947 -13.186 1.00 89.38 293 THR A N 1
ATOM 2287 C CA . THR A 1 293 ? 21.087 -5.140 -14.046 1.00 89.38 293 THR A CA 1
ATOM 2288 C C . THR A 1 293 ? 21.019 -5.582 -15.514 1.00 89.38 293 THR A C 1
ATOM 2290 O O . THR A 1 293 ? 20.933 -4.740 -16.408 1.00 89.38 293 THR A O 1
ATOM 2293 N N . GLU A 1 294 ? 21.025 -6.893 -15.781 1.00 87.31 294 GLU A N 1
ATOM 2294 C CA . GLU A 1 294 ? 20.857 -7.437 -17.138 1.00 87.31 294 GLU A CA 1
ATOM 2295 C C . GLU A 1 294 ? 19.456 -7.120 -17.696 1.00 87.31 294 GLU A C 1
ATOM 2297 O O . GLU A 1 294 ? 19.328 -6.750 -18.863 1.00 87.31 294 GLU A O 1
ATOM 2302 N N . THR A 1 295 ? 18.409 -7.192 -16.868 1.00 87.88 295 THR A N 1
ATOM 2303 C CA . THR A 1 295 ? 17.038 -6.828 -17.258 1.00 87.88 295 THR A CA 1
ATOM 2304 C C . THR A 1 295 ? 16.945 -5.363 -17.680 1.00 87.88 295 THR A C 1
ATOM 2306 O O . THR A 1 295 ? 16.363 -5.069 -18.722 1.00 87.88 295 THR A O 1
ATOM 2309 N N . PHE A 1 296 ? 17.589 -4.437 -16.963 1.00 93.19 296 PHE A N 1
ATOM 2310 C CA . PHE A 1 296 ? 17.616 -3.024 -17.359 1.00 93.19 296 PHE A CA 1
ATOM 2311 C C . PHE A 1 296 ? 18.299 -2.800 -18.712 1.00 93.19 296 PHE A C 1
ATOM 2313 O O . PHE A 1 296 ? 17.864 -1.956 -19.497 1.00 93.19 296 PHE A O 1
ATOM 2320 N N . GLN A 1 297 ? 19.351 -3.563 -19.019 1.00 93.56 297 GLN A N 1
ATOM 2321 C CA . GLN A 1 297 ? 19.993 -3.509 -20.334 1.00 93.56 297 GLN A CA 1
ATOM 2322 C C . GLN A 1 297 ? 19.055 -4.014 -21.436 1.00 93.56 297 GLN A C 1
ATOM 2324 O O . GLN A 1 297 ? 18.965 -3.379 -22.488 1.00 93.56 297 GLN A O 1
ATOM 2329 N N . LEU A 1 298 ? 18.313 -5.097 -21.179 1.00 91.50 298 LEU A N 1
ATOM 2330 C CA . LEU A 1 298 ? 17.300 -5.611 -22.105 1.00 91.50 298 LEU A CA 1
ATOM 2331 C C . LEU A 1 298 ? 16.185 -4.588 -22.354 1.00 91.50 298 LEU A C 1
ATOM 2333 O O . LEU A 1 298 ? 15.838 -4.359 -23.509 1.00 91.50 298 LEU A O 1
ATOM 2337 N N . MET A 1 299 ? 15.683 -3.913 -21.314 1.00 93.94 299 MET A N 1
ATOM 2338 C CA . MET A 1 299 ? 14.662 -2.862 -21.456 1.00 93.94 299 MET A CA 1
ATOM 2339 C C . MET A 1 299 ? 15.126 -1.717 -22.368 1.00 93.94 299 MET A C 1
ATOM 2341 O O . MET A 1 299 ? 14.360 -1.229 -23.200 1.00 93.94 299 MET A O 1
ATOM 2345 N N . ARG A 1 300 ? 16.391 -1.289 -22.238 1.00 95.88 300 ARG A N 1
ATOM 2346 C CA . ARG A 1 300 ? 16.985 -0.232 -23.080 1.00 95.88 300 ARG A CA 1
ATOM 2347 C C . ARG A 1 300 ? 17.188 -0.697 -24.519 1.00 95.88 300 ARG A C 1
ATOM 2349 O O . ARG A 1 300 ? 16.867 0.037 -25.452 1.00 95.88 300 ARG A O 1
ATOM 2356 N N . GLY A 1 301 ? 17.708 -1.913 -24.699 1.00 94.12 301 GLY A N 1
ATOM 2357 C CA . GLY A 1 301 ? 17.885 -2.524 -26.017 1.00 94.12 301 GLY A CA 1
ATOM 2358 C C . GLY A 1 301 ? 16.554 -2.655 -26.756 1.00 94.12 301 GLY A C 1
ATOM 2359 O O . GLY A 1 301 ? 16.434 -2.208 -27.895 1.00 94.12 301 GLY A O 1
ATOM 2360 N N . ARG A 1 302 ? 15.524 -3.145 -26.060 1.00 93.56 302 ARG A N 1
ATOM 2361 C CA . ARG A 1 302 ? 14.172 -3.287 -26.599 1.00 93.56 302 ARG A CA 1
ATOM 2362 C C . ARG A 1 302 ? 13.566 -1.948 -27.012 1.00 93.56 302 ARG A C 1
ATOM 2364 O O . ARG A 1 302 ? 13.025 -1.827 -28.106 1.00 93.56 302 ARG A O 1
ATOM 2371 N N . MET A 1 303 ? 13.722 -0.909 -26.196 1.00 95.56 303 MET A N 1
ATOM 2372 C CA . MET A 1 303 ? 13.259 0.432 -26.561 1.00 95.56 303 MET A CA 1
ATOM 2373 C C . MET A 1 303 ? 13.987 0.986 -27.797 1.00 95.56 303 MET A C 1
ATOM 2375 O O . MET A 1 303 ? 13.380 1.663 -28.627 1.00 95.56 303 MET A O 1
ATOM 2379 N N . ALA A 1 304 ? 15.282 0.692 -27.955 1.00 94.00 304 ALA A N 1
ATOM 2380 C CA . ALA A 1 304 ? 16.036 1.084 -29.143 1.00 94.00 304 ALA A CA 1
ATOM 2381 C C . ALA A 1 304 ? 15.530 0.386 -30.417 1.00 94.00 304 ALA A C 1
ATOM 2383 O O . ALA A 1 304 ? 15.512 1.014 -31.474 1.00 94.00 304 ALA A O 1
ATOM 2384 N N . GLU A 1 305 ? 15.091 -0.872 -30.325 1.00 93.38 305 GLU A N 1
ATOM 2385 C CA . GLU A 1 305 ? 14.430 -1.582 -31.427 1.00 93.38 305 GLU A CA 1
ATOM 2386 C C . GLU A 1 305 ? 13.076 -0.957 -31.765 1.00 93.38 305 GLU A C 1
ATOM 2388 O O . GLU A 1 305 ? 12.849 -0.596 -32.918 1.00 93.38 305 GLU A O 1
ATOM 2393 N N . ILE A 1 306 ? 12.216 -0.753 -30.762 1.00 93.25 306 ILE A N 1
ATOM 2394 C CA . ILE A 1 306 ? 10.870 -0.185 -30.940 1.00 93.25 306 ILE A CA 1
ATOM 2395 C C . ILE A 1 306 ? 10.939 1.205 -31.583 1.00 93.25 306 ILE A C 1
ATOM 2397 O O . ILE A 1 306 ? 10.169 1.508 -32.491 1.00 93.25 306 ILE A O 1
ATOM 2401 N N . ARG A 1 307 ? 11.901 2.049 -31.188 1.00 94.69 307 ARG A N 1
ATOM 2402 C CA . ARG A 1 307 ? 12.096 3.384 -31.785 1.00 94.69 307 ARG A CA 1
ATOM 2403 C C . ARG A 1 307 ? 12.408 3.354 -33.283 1.00 94.69 307 ARG A C 1
ATOM 2405 O O . ARG A 1 307 ? 12.173 4.356 -33.951 1.00 94.69 307 ARG A O 1
ATOM 2412 N N . ARG A 1 308 ? 12.933 2.245 -33.825 1.00 92.75 308 ARG A N 1
ATOM 2413 C CA . ARG A 1 308 ? 13.171 2.116 -35.277 1.00 92.75 308 ARG A CA 1
ATOM 2414 C C . ARG A 1 308 ? 11.862 2.058 -36.059 1.00 92.75 308 ARG A C 1
ATOM 2416 O O . ARG A 1 308 ? 11.833 2.501 -37.200 1.00 92.75 308 ARG A O 1
ATOM 2423 N N . THR A 1 309 ? 10.803 1.532 -35.447 1.00 90.06 309 THR A N 1
ATOM 2424 C CA . THR A 1 309 ? 9.467 1.416 -36.048 1.00 90.06 309 THR A CA 1
ATOM 2425 C C . THR A 1 309 ? 8.483 2.471 -35.537 1.00 90.06 309 THR A C 1
ATOM 2427 O O . THR A 1 309 ? 7.515 2.761 -36.227 1.00 90.06 309 THR A O 1
ATOM 2430 N N . LYS A 1 310 ? 8.737 3.055 -34.358 1.00 91.12 310 LYS A N 1
ATOM 2431 C CA . LYS A 1 310 ? 7.926 4.087 -33.687 1.00 91.12 310 LYS A CA 1
ATOM 2432 C C . LYS A 1 310 ? 8.791 5.307 -33.300 1.00 91.12 310 LYS A C 1
ATOM 2434 O O . LYS A 1 310 ? 9.140 5.472 -32.123 1.00 91.12 310 LYS A O 1
ATOM 2439 N N . PRO A 1 311 ? 9.242 6.133 -34.266 1.00 88.62 311 PRO A N 1
ATOM 2440 C CA . PRO A 1 311 ? 10.186 7.234 -34.023 1.00 88.62 311 PRO A CA 1
ATOM 2441 C C . PRO A 1 311 ? 9.643 8.347 -33.109 1.00 88.62 311 PRO A C 1
ATOM 2443 O O . PRO A 1 311 ? 10.419 9.074 -32.483 1.00 88.62 311 PRO A O 1
ATOM 2446 N N . GLU A 1 312 ? 8.324 8.471 -32.978 1.00 89.94 312 GLU A N 1
ATOM 2447 C CA . GLU A 1 312 ? 7.646 9.360 -32.033 1.00 89.94 312 GLU A CA 1
ATOM 2448 C C . GLU A 1 312 ? 8.018 9.066 -30.567 1.00 89.94 312 GLU A C 1
ATOM 2450 O O . GLU A 1 312 ? 8.037 9.976 -29.739 1.00 89.94 312 GLU A O 1
ATOM 2455 N N . LEU A 1 313 ? 8.453 7.837 -30.255 1.00 91.62 313 LEU A N 1
ATOM 2456 C CA . LEU A 1 313 ? 8.895 7.409 -28.922 1.00 91.62 313 LEU A CA 1
ATOM 2457 C C . LEU A 1 313 ? 10.361 7.772 -28.611 1.00 91.62 313 LEU A C 1
ATOM 2459 O O . LEU A 1 313 ? 10.985 7.205 -27.707 1.00 91.62 313 LEU A O 1
ATOM 2463 N N . LYS A 1 314 ? 10.949 8.740 -29.328 1.00 89.31 314 LYS A N 1
ATOM 2464 C CA . LYS A 1 314 ? 12.352 9.163 -29.149 1.00 89.31 314 LYS A CA 1
ATOM 2465 C C . LYS A 1 314 ? 12.711 9.577 -27.717 1.00 89.31 314 LYS A C 1
ATOM 2467 O O . LYS A 1 314 ? 13.859 9.419 -27.324 1.00 89.31 314 LYS A O 1
ATOM 2472 N N . ALA A 1 315 ? 11.758 10.055 -26.916 1.00 90.62 315 ALA A N 1
ATOM 2473 C CA . ALA A 1 315 ? 11.998 10.445 -25.523 1.00 90.62 315 ALA A CA 1
ATOM 2474 C C . ALA A 1 315 ? 12.010 9.258 -24.531 1.00 90.62 315 ALA A C 1
ATOM 2476 O O . ALA A 1 315 ? 12.559 9.381 -23.441 1.00 90.62 315 ALA A O 1
ATOM 2477 N N . LYS A 1 316 ? 11.451 8.097 -24.904 1.00 95.69 316 LYS A N 1
ATOM 2478 C CA . LYS A 1 316 ? 11.291 6.927 -24.021 1.00 95.69 316 LYS A CA 1
ATOM 2479 C C . LYS A 1 316 ? 12.566 6.099 -23.944 1.00 95.69 316 LYS A C 1
ATOM 2481 O O . LYS A 1 316 ? 13.028 5.625 -24.965 1.00 95.69 316 LYS A O 1
ATOM 2486 N N . ILE A 1 317 ? 13.135 5.902 -22.764 1.00 96.25 317 ILE A N 1
ATOM 2487 C CA . ILE A 1 317 ? 14.419 5.224 -22.540 1.00 96.25 317 ILE A CA 1
ATOM 2488 C C . ILE A 1 317 ? 14.255 3.706 -22.380 1.00 96.25 317 ILE A C 1
ATOM 2490 O O . ILE A 1 317 ? 15.116 2.950 -22.833 1.00 96.25 317 ILE A O 1
ATOM 2494 N N . PHE A 1 318 ? 13.153 3.264 -21.775 1.00 96.75 318 PHE A N 1
ATOM 2495 C CA . PHE A 1 318 ? 12.931 1.866 -21.410 1.00 96.75 318 PHE A CA 1
ATOM 2496 C C . PHE A 1 318 ? 11.645 1.312 -22.024 1.00 96.75 318 PHE A C 1
ATOM 2498 O O . PHE A 1 318 ? 10.647 2.025 -22.104 1.00 96.75 318 PHE A O 1
ATOM 2505 N N . ALA A 1 319 ? 11.654 0.031 -22.393 1.00 94.94 319 ALA A N 1
ATOM 2506 C CA . ALA A 1 319 ? 10.460 -0.713 -22.782 1.00 94.94 319 ALA A CA 1
ATOM 2507 C C . ALA A 1 319 ? 10.331 -2.005 -21.967 1.00 94.94 319 ALA A C 1
ATOM 2509 O O . ALA A 1 319 ? 11.339 -2.647 -21.660 1.00 94.94 319 ALA A O 1
ATOM 2510 N N . GLY A 1 320 ? 9.104 -2.379 -21.615 1.00 91.31 320 GLY A N 1
ATOM 2511 C CA . GLY A 1 320 ? 8.817 -3.564 -20.806 1.00 91.31 320 GLY A CA 1
ATOM 2512 C C . GLY A 1 320 ? 7.380 -3.592 -20.290 1.00 91.31 320 GLY A C 1
ATOM 2513 O O . GLY A 1 320 ? 6.512 -2.910 -20.830 1.00 91.31 320 GLY A O 1
ATOM 2514 N N . VAL A 1 321 ? 7.151 -4.368 -19.233 1.00 87.75 321 VAL A N 1
ATOM 2515 C CA . VAL A 1 321 ? 5.855 -4.504 -18.544 1.00 87.75 321 VAL A CA 1
ATOM 2516 C C . VAL A 1 321 ? 5.967 -4.108 -17.068 1.00 87.75 321 VAL A C 1
ATOM 2518 O O . VAL A 1 321 ? 7.040 -3.737 -16.586 1.00 87.75 321 VAL A O 1
ATOM 2521 N N . CYS A 1 322 ? 4.861 -4.201 -16.323 1.00 88.31 322 CYS A N 1
ATOM 2522 C CA . CYS A 1 322 ? 4.758 -3.787 -14.920 1.00 88.31 322 CYS A CA 1
ATOM 2523 C C . CYS A 1 322 ? 5.908 -4.289 -14.029 1.00 88.31 322 CYS A C 1
ATOM 2525 O O . CYS A 1 322 ? 6.436 -3.521 -13.225 1.00 88.31 322 CYS A O 1
ATOM 2527 N N . SER A 1 323 ? 6.349 -5.543 -14.189 1.00 85.44 323 SER A N 1
ATOM 2528 C CA . SER A 1 323 ? 7.461 -6.106 -13.410 1.00 85.44 323 SER A CA 1
ATOM 2529 C C . SER A 1 323 ? 8.803 -5.445 -13.708 1.00 85.44 323 SER A C 1
ATOM 2531 O O . SER A 1 323 ? 9.606 -5.271 -12.796 1.00 85.44 323 SER A O 1
ATOM 2533 N N . ASP A 1 324 ? 9.051 -5.061 -14.961 1.00 89.44 324 ASP A N 1
ATOM 2534 C CA . ASP A 1 324 ? 10.302 -4.425 -15.373 1.00 89.44 324 ASP A CA 1
ATOM 2535 C C . ASP A 1 324 ? 10.395 -2.996 -14.826 1.00 89.44 324 ASP A C 1
ATOM 2537 O O . ASP A 1 324 ? 11.407 -2.600 -14.244 1.00 89.44 324 ASP A O 1
ATOM 2541 N N . PHE A 1 325 ? 9.313 -2.226 -14.972 1.00 94.25 325 PHE A N 1
ATOM 2542 C CA . PHE A 1 325 ? 9.266 -0.841 -14.503 1.00 94.25 325 PHE A CA 1
ATOM 2543 C C . PHE A 1 325 ? 9.361 -0.765 -12.991 1.00 94.25 325 PHE A C 1
ATOM 2545 O O . PHE A 1 325 ? 10.127 0.036 -12.461 1.00 94.25 325 PHE A O 1
ATOM 2552 N N . ASN A 1 326 ? 8.642 -1.634 -12.286 1.00 93.06 326 ASN A N 1
ATOM 2553 C CA . ASN A 1 326 ? 8.677 -1.630 -10.835 1.00 93.06 326 ASN A CA 1
ATOM 2554 C C . ASN A 1 326 ? 9.994 -2.178 -10.282 1.00 93.06 326 ASN A C 1
ATOM 2556 O O . ASN A 1 326 ? 10.457 -1.687 -9.255 1.00 93.06 326 ASN A O 1
ATOM 2560 N N . LEU A 1 327 ? 10.682 -3.071 -11.003 1.00 91.31 327 LEU A N 1
ATOM 2561 C CA . LEU A 1 327 ? 12.062 -3.434 -10.675 1.00 91.31 327 LEU A CA 1
ATOM 2562 C C . LEU A 1 327 ? 13.002 -2.224 -10.760 1.00 91.31 327 LEU A C 1
ATOM 2564 O O . LEU A 1 327 ? 13.849 -2.036 -9.883 1.00 91.31 327 LEU A O 1
ATOM 2568 N N . LEU A 1 328 ? 12.837 -1.387 -11.789 1.00 94.56 328 LEU A N 1
ATOM 2569 C CA . LEU A 1 328 ? 13.611 -0.158 -11.944 1.00 94.56 328 LEU A CA 1
ATOM 2570 C C . LEU A 1 328 ? 13.276 0.865 -10.849 1.00 94.56 328 LEU A C 1
ATOM 2572 O O . LEU A 1 328 ? 14.197 1.414 -10.246 1.00 94.56 328 LEU A O 1
ATOM 2576 N N . VAL A 1 329 ? 11.990 1.065 -10.529 1.00 96.06 329 VAL A N 1
ATOM 2577 C CA . VAL A 1 329 ? 11.551 1.926 -9.413 1.00 96.06 329 VAL A CA 1
ATOM 2578 C C . VAL A 1 329 ? 12.143 1.444 -8.090 1.00 96.06 329 VAL A C 1
ATOM 2580 O O . VAL A 1 329 ? 12.736 2.241 -7.367 1.00 96.06 329 VAL A O 1
ATOM 2583 N N . ALA A 1 330 ? 12.059 0.146 -7.783 1.00 92.50 330 ALA A N 1
ATOM 2584 C CA . ALA A 1 330 ? 12.613 -0.424 -6.557 1.00 92.50 330 ALA A CA 1
ATOM 2585 C C . ALA A 1 330 ? 14.131 -0.195 -6.453 1.00 92.50 330 ALA A C 1
ATOM 2587 O O . ALA A 1 330 ? 14.622 0.240 -5.410 1.00 92.50 330 ALA A O 1
ATOM 2588 N N . ALA A 1 331 ? 14.873 -0.417 -7.543 1.00 91.94 331 ALA A N 1
ATOM 2589 C CA . ALA A 1 331 ? 16.312 -0.172 -7.579 1.00 91.94 331 ALA A CA 1
ATOM 2590 C C . ALA A 1 331 ? 16.658 1.322 -7.427 1.00 91.94 331 ALA A C 1
ATOM 2592 O O . ALA A 1 331 ? 17.614 1.666 -6.729 1.00 91.94 331 ALA A O 1
ATOM 2593 N N . MET A 1 332 ? 15.888 2.220 -8.051 1.00 95.12 332 MET A N 1
ATOM 2594 C CA . MET A 1 332 ? 16.076 3.669 -7.923 1.00 95.12 332 MET A CA 1
ATOM 2595 C C . MET A 1 332 ? 15.760 4.167 -6.508 1.00 95.12 332 MET A C 1
ATOM 2597 O O . MET A 1 332 ? 16.520 4.969 -5.965 1.00 95.12 332 MET A O 1
ATOM 2601 N N . ASN A 1 333 ? 14.705 3.642 -5.882 1.00 93.94 333 ASN A N 1
ATOM 2602 C CA . ASN A 1 333 ? 14.352 3.925 -4.492 1.00 93.94 333 ASN A CA 1
ATOM 2603 C C . ASN A 1 333 ? 15.480 3.499 -3.543 1.00 93.94 333 ASN A C 1
ATOM 2605 O O . ASN A 1 333 ? 15.964 4.312 -2.756 1.00 93.94 333 ASN A O 1
ATOM 2609 N N . GLN A 1 334 ? 15.984 2.270 -3.666 1.00 89.31 334 GLN A N 1
ATOM 2610 C CA . GLN A 1 334 ? 17.111 1.811 -2.847 1.00 89.31 334 GLN A CA 1
ATOM 2611 C C . GLN A 1 334 ? 18.381 2.637 -3.071 1.00 89.31 334 GLN A C 1
ATOM 2613 O O . GLN A 1 334 ? 19.063 2.994 -2.112 1.00 89.31 334 GLN A O 1
ATOM 2618 N N . ALA A 1 335 ? 18.680 3.018 -4.316 1.00 89.25 335 ALA A N 1
ATOM 2619 C CA . ALA A 1 335 ? 19.806 3.902 -4.611 1.00 89.25 335 ALA A CA 1
ATOM 2620 C C . ALA A 1 335 ? 19.641 5.314 -4.019 1.00 89.25 335 ALA A C 1
ATOM 2622 O O . ALA A 1 335 ? 20.641 5.978 -3.758 1.00 89.25 335 ALA A O 1
ATOM 2623 N N . SER A 1 336 ? 18.404 5.761 -3.784 1.00 90.31 336 SER A N 1
ATOM 2624 C CA . SER A 1 336 ? 18.089 7.004 -3.067 1.00 90.31 336 SER A CA 1
ATOM 2625 C C . SER A 1 336 ? 18.046 6.816 -1.537 1.00 90.31 336 SER A C 1
ATOM 2627 O O . SER A 1 336 ? 17.749 7.750 -0.796 1.00 90.31 336 SER A O 1
ATOM 2629 N N . GLY A 1 337 ? 18.366 5.622 -1.028 1.00 86.81 337 GLY A N 1
ATOM 2630 C CA . GLY A 1 337 ? 18.409 5.322 0.405 1.00 86.81 337 GLY A CA 1
ATOM 2631 C C . GLY A 1 337 ? 17.074 4.876 1.006 1.00 86.81 337 GLY A C 1
ATOM 2632 O O . GLY A 1 337 ? 16.965 4.798 2.229 1.00 86.81 337 GLY A O 1
ATOM 2633 N N . PHE A 1 338 ? 16.063 4.571 0.184 1.00 89.19 338 PHE A N 1
ATOM 2634 C CA . PHE A 1 338 ? 14.817 3.985 0.673 1.00 89.19 338 PHE A CA 1
ATOM 2635 C C . PHE A 1 338 ? 14.992 2.495 0.980 1.00 89.19 338 PHE A C 1
ATOM 2637 O O . PHE A 1 338 ? 15.405 1.709 0.130 1.00 89.19 338 PHE A O 1
ATOM 2644 N N . VAL A 1 339 ? 14.601 2.085 2.184 1.00 87.00 339 VAL A N 1
ATOM 2645 C CA . VAL A 1 339 ? 14.311 0.681 2.490 1.00 87.00 339 VAL A CA 1
ATOM 2646 C C . VAL A 1 339 ? 13.069 0.236 1.725 1.00 87.00 339 VAL A C 1
ATOM 2648 O O . VAL A 1 339 ? 12.005 0.831 1.880 1.00 87.00 339 VAL A O 1
ATOM 2651 N N . GLY A 1 340 ? 13.181 -0.825 0.934 1.00 86.75 340 GLY A N 1
ATOM 2652 C CA . GLY A 1 340 ? 12.072 -1.298 0.116 1.00 86.75 340 GLY A CA 1
ATOM 2653 C C . GLY A 1 340 ? 12.467 -2.415 -0.837 1.00 86.75 340 GLY A C 1
ATOM 2654 O O . GLY A 1 340 ? 13.563 -2.969 -0.739 1.00 86.75 340 GLY A O 1
ATOM 2655 N N . GLY A 1 341 ? 11.577 -2.731 -1.772 1.00 86.81 341 GLY A N 1
ATOM 2656 C CA . GLY A 1 341 ? 11.815 -3.728 -2.808 1.00 86.81 341 GLY A CA 1
ATOM 2657 C C . GLY A 1 341 ? 10.607 -3.926 -3.718 1.00 86.81 341 GLY A C 1
ATOM 2658 O O . GLY A 1 341 ? 9.954 -2.962 -4.106 1.00 86.81 341 GLY A O 1
ATOM 2659 N N . MET A 1 342 ? 10.311 -5.181 -4.054 1.00 86.06 342 MET A N 1
ATOM 2660 C CA . MET A 1 342 ? 9.248 -5.571 -4.987 1.00 86.06 342 MET A CA 1
ATOM 2661 C C . MET A 1 342 ? 8.093 -6.268 -4.271 1.00 86.06 342 MET A C 1
ATOM 2663 O O . MET A 1 342 ? 8.327 -7.105 -3.400 1.00 86.06 342 MET A O 1
ATOM 2667 N N . MET A 1 343 ? 6.857 -5.976 -4.666 1.00 86.56 343 MET A N 1
ATOM 2668 C CA . MET A 1 343 ? 5.684 -6.790 -4.351 1.00 86.56 343 MET A CA 1
ATOM 2669 C C . MET A 1 343 ? 5.077 -7.349 -5.628 1.00 86.56 343 MET A C 1
ATOM 2671 O O . MET A 1 343 ? 5.047 -6.682 -6.662 1.00 86.56 343 MET A O 1
ATOM 2675 N N . LEU A 1 344 ? 4.570 -8.572 -5.530 1.00 85.06 344 LEU A N 1
ATOM 2676 C CA . LEU A 1 344 ? 3.820 -9.237 -6.591 1.00 85.06 344 LEU A CA 1
ATOM 2677 C C . LEU A 1 344 ? 2.409 -9.517 -6.098 1.00 85.06 344 LEU A C 1
ATOM 2679 O O . LEU A 1 344 ? 2.200 -9.689 -4.892 1.00 85.06 344 LEU A O 1
ATOM 2683 N N . GLY A 1 345 ? 1.456 -9.536 -7.019 1.00 87.25 345 GLY A N 1
ATOM 2684 C CA . GLY A 1 345 ? 0.055 -9.675 -6.672 1.00 87.25 345 GLY A CA 1
ATOM 2685 C C . GLY A 1 345 ? -0.859 -9.469 -7.867 1.00 87.25 345 GLY A C 1
ATOM 2686 O O . GLY A 1 345 ? -0.495 -9.781 -9.000 1.00 87.25 345 GLY A O 1
ATOM 2687 N N . PHE A 1 346 ? -2.040 -8.925 -7.598 1.00 87.81 346 PHE A N 1
ATOM 2688 C CA . PHE A 1 346 ? -3.060 -8.671 -8.609 1.00 87.81 346 PHE A CA 1
ATOM 2689 C C . PHE A 1 346 ? -3.610 -7.257 -8.493 1.00 87.81 346 PHE A C 1
ATOM 2691 O O . PHE A 1 346 ? -3.979 -6.853 -7.395 1.00 87.81 346 PHE A O 1
ATOM 2698 N N . ASN A 1 347 ? -3.720 -6.522 -9.599 1.00 89.19 347 ASN A N 1
ATOM 2699 C CA . ASN A 1 347 ? -4.462 -5.262 -9.622 1.00 89.19 347 ASN A CA 1
ATOM 2700 C C . ASN A 1 347 ? -5.955 -5.572 -9.809 1.00 89.19 347 ASN A C 1
ATOM 2702 O O . ASN A 1 347 ? -6.437 -5.744 -10.928 1.00 89.19 347 ASN A O 1
ATOM 2706 N N . ALA A 1 348 ? -6.664 -5.764 -8.696 1.00 88.94 348 ALA A N 1
ATOM 2707 C CA . ALA A 1 348 ? -8.065 -6.151 -8.713 1.00 88.94 348 ALA A CA 1
ATOM 2708 C C . ALA A 1 348 ? -8.930 -4.995 -9.221 1.00 88.94 348 ALA A C 1
ATOM 2710 O O . ALA A 1 348 ? -8.780 -3.866 -8.759 1.00 88.94 348 ALA A O 1
ATOM 2711 N N . HIS A 1 349 ? -9.857 -5.311 -10.125 1.00 86.06 349 HIS A N 1
ATOM 2712 C CA . HIS A 1 349 ? -10.909 -4.409 -10.595 1.00 86.06 349 HIS A CA 1
ATOM 2713 C C . HIS A 1 349 ? -12.207 -5.193 -10.736 1.00 86.06 349 HIS A C 1
ATOM 2715 O O . HIS A 1 349 ? -12.473 -5.792 -11.777 1.00 86.06 349 HIS A O 1
ATOM 2721 N N . GLY A 1 350 ? -12.989 -5.245 -9.660 1.00 87.75 350 GLY A N 1
ATOM 2722 C CA . GLY A 1 350 ? -14.261 -5.965 -9.628 1.00 87.75 350 GLY A CA 1
ATOM 2723 C C . GLY A 1 350 ? -14.304 -7.081 -8.587 1.00 87.75 350 GLY A C 1
ATOM 2724 O O . GLY A 1 350 ? -13.531 -7.098 -7.633 1.00 87.75 350 GLY A O 1
ATOM 2725 N N . SER A 1 351 ? -15.263 -7.993 -8.749 1.00 87.94 351 SER A N 1
ATOM 2726 C CA . SER A 1 351 ? -15.533 -9.086 -7.804 1.00 87.94 351 SER A CA 1
ATOM 2727 C C . SER A 1 351 ? -14.837 -10.409 -8.153 1.00 87.94 351 SER A C 1
ATOM 2729 O O . SER A 1 351 ? -14.830 -11.331 -7.347 1.00 87.94 351 SER A O 1
ATOM 2731 N N . SER A 1 352 ? -14.240 -10.533 -9.338 1.00 90.75 352 SER A N 1
ATOM 2732 C CA . SER A 1 352 ? -13.490 -11.721 -9.762 1.00 90.75 352 SER A CA 1
ATOM 2733 C C . SER A 1 352 ? -12.094 -11.295 -10.188 1.00 90.75 352 SER A C 1
ATOM 2735 O O . SER A 1 352 ? -11.942 -10.594 -11.187 1.00 90.75 352 SER A O 1
ATOM 2737 N N . VAL A 1 353 ? -11.082 -11.728 -9.438 1.00 88.56 353 VAL A N 1
ATOM 2738 C CA . VAL A 1 353 ? -9.672 -11.463 -9.735 1.00 88.56 353 VAL A CA 1
ATOM 2739 C C . VAL A 1 353 ? -9.103 -12.630 -10.524 1.00 88.56 353 VAL A C 1
ATOM 2741 O O . VAL A 1 353 ? -9.117 -13.771 -10.059 1.00 88.56 353 VAL A O 1
ATOM 2744 N N . THR A 1 354 ? -8.582 -12.350 -11.710 1.00 84.94 354 THR A N 1
ATOM 2745 C CA . THR A 1 354 ? -8.103 -13.348 -12.674 1.00 84.94 354 THR A CA 1
ATOM 2746 C C . THR A 1 354 ? -6.590 -13.275 -12.873 1.00 84.94 354 THR A C 1
ATOM 2748 O O . THR A 1 354 ? -5.934 -12.326 -12.440 1.00 84.94 354 THR A O 1
ATOM 2751 N N . LYS A 1 355 ? -6.008 -14.270 -13.554 1.00 78.44 355 LYS A N 1
ATOM 2752 C CA . LYS A 1 355 ? -4.583 -14.242 -13.929 1.00 78.44 355 LYS A CA 1
ATOM 2753 C C . LYS A 1 355 ? -4.215 -13.060 -14.824 1.00 78.44 355 LYS A C 1
ATOM 2755 O O . LYS A 1 355 ? -3.096 -12.571 -14.714 1.00 78.44 355 LYS A O 1
ATOM 2760 N N . ALA A 1 356 ? -5.144 -12.581 -15.653 1.00 77.88 356 ALA A N 1
ATOM 2761 C CA . ALA A 1 356 ? -4.953 -11.403 -16.501 1.00 77.88 356 ALA A CA 1
ATOM 2762 C C . ALA A 1 356 ? -4.609 -10.140 -15.696 1.00 77.88 356 ALA A C 1
ATOM 2764 O O . ALA A 1 356 ? -4.002 -9.222 -16.224 1.00 77.88 356 ALA A O 1
ATOM 2765 N N . GLN A 1 357 ? -4.986 -10.101 -14.416 1.00 83.56 357 GLN A N 1
ATOM 2766 C CA . GLN A 1 357 ? -4.757 -8.965 -13.524 1.00 83.56 357 GLN A CA 1
ATOM 2767 C C . GLN A 1 357 ? -3.453 -9.085 -12.726 1.00 83.56 357 GLN A C 1
ATOM 2769 O O . GLN A 1 357 ? -3.253 -8.327 -11.777 1.00 83.56 357 GLN A O 1
ATOM 2774 N N . ALA A 1 358 ? -2.580 -10.046 -13.052 1.00 82.50 358 ALA A N 1
ATOM 2775 C CA . ALA A 1 358 ? -1.279 -10.177 -12.406 1.00 82.50 358 ALA A CA 1
ATOM 2776 C C . ALA A 1 358 ? -0.477 -8.879 -12.564 1.00 82.50 358 ALA A C 1
ATOM 2778 O O . ALA A 1 358 ? -0.319 -8.359 -13.663 1.00 82.50 358 ALA A O 1
ATOM 2779 N N . HIS A 1 359 ? 0.033 -8.357 -11.453 1.00 87.69 359 HIS A N 1
ATOM 2780 C CA . HIS A 1 359 ? 0.730 -7.077 -11.431 1.00 87.69 359 HIS A CA 1
ATOM 2781 C C . HIS A 1 359 ? 1.920 -7.119 -10.481 1.00 87.69 359 HIS A C 1
ATOM 2783 O O . HIS A 1 359 ? 2.008 -7.954 -9.572 1.00 87.69 359 HIS A O 1
ATOM 2789 N N . ALA A 1 360 ? 2.841 -6.188 -10.680 1.00 87.00 360 ALA A N 1
ATOM 2790 C CA . ALA A 1 360 ? 3.998 -6.002 -9.821 1.00 87.00 360 ALA A CA 1
ATOM 2791 C C . ALA A 1 360 ? 4.126 -4.526 -9.476 1.00 87.00 360 ALA A C 1
ATOM 2793 O O . ALA A 1 360 ? 3.927 -3.678 -10.339 1.00 87.00 360 ALA A O 1
ATOM 2794 N N . VAL A 1 361 ? 4.495 -4.237 -8.233 1.00 91.25 361 VAL A N 1
ATOM 2795 C CA . VAL A 1 361 ? 4.683 -2.872 -7.731 1.00 91.25 361 VAL A CA 1
ATOM 2796 C C . VAL A 1 361 ? 5.967 -2.792 -6.923 1.00 91.25 361 VAL A C 1
ATOM 2798 O O . VAL A 1 361 ? 6.400 -3.779 -6.323 1.00 91.25 361 VAL A O 1
ATOM 2801 N N . ALA A 1 362 ? 6.587 -1.621 -6.890 1.00 92.25 362 ALA A N 1
ATOM 2802 C CA . ALA A 1 362 ? 7.644 -1.356 -5.929 1.00 92.25 362 ALA A CA 1
ATOM 2803 C C . ALA A 1 362 ? 7.019 -0.965 -4.585 1.00 92.25 362 ALA A C 1
ATOM 2805 O O . ALA A 1 362 ? 5.925 -0.403 -4.537 1.00 92.25 362 ALA A O 1
ATOM 2806 N N . TRP A 1 363 ? 7.708 -1.243 -3.485 1.00 91.88 363 TRP A N 1
ATOM 2807 C CA . TRP A 1 363 ? 7.286 -0.810 -2.155 1.00 91.88 363 TRP A CA 1
ATOM 2808 C C . TRP A 1 363 ? 8.442 -0.201 -1.380 1.00 91.88 363 TRP A C 1
ATOM 2810 O O . TRP A 1 363 ? 9.598 -0.580 -1.578 1.00 91.88 363 TRP A O 1
ATOM 2820 N N . VAL A 1 364 ? 8.114 0.704 -0.463 1.00 91.12 364 VAL A N 1
ATOM 2821 C CA . VAL A 1 364 ? 9.045 1.275 0.510 1.00 91.12 364 VAL A CA 1
ATOM 2822 C C . VAL A 1 364 ? 8.465 1.180 1.917 1.00 91.12 364 VAL A C 1
ATOM 2824 O O . VAL A 1 364 ? 7.259 1.346 2.117 1.00 91.12 364 VAL A O 1
ATOM 2827 N N . ALA A 1 365 ? 9.324 0.886 2.892 1.00 88.62 365 ALA A N 1
ATOM 2828 C CA . ALA A 1 365 ? 8.982 1.024 4.300 1.00 88.62 365 ALA A CA 1
ATOM 2829 C C . ALA A 1 365 ? 8.958 2.514 4.648 1.00 88.62 365 ALA A C 1
ATOM 2831 O O . ALA A 1 365 ? 9.890 3.246 4.326 1.00 88.62 365 ALA A O 1
ATOM 2832 N N . TRP A 1 366 ? 7.907 2.962 5.316 1.00 89.44 366 TRP A N 1
ATOM 2833 C CA . TRP A 1 366 ? 7.772 4.343 5.757 1.00 89.44 366 TRP A CA 1
ATOM 2834 C C . TRP A 1 366 ? 7.954 4.441 7.275 1.00 89.44 366 TRP A C 1
ATOM 2836 O O . TRP A 1 366 ? 7.708 3.440 7.964 1.00 89.44 366 TRP A O 1
ATOM 2846 N N . PRO A 1 367 ? 8.404 5.605 7.800 1.00 84.25 367 PRO A N 1
ATOM 2847 C CA . PRO A 1 367 ? 8.607 5.822 9.227 1.00 84.25 367 PRO A CA 1
ATOM 2848 C C . PRO A 1 367 ? 7.473 5.280 10.093 1.00 84.25 367 PRO A C 1
ATOM 2850 O O . PRO A 1 367 ? 6.313 5.278 9.661 1.00 84.25 367 PRO A O 1
ATOM 2853 N N . PRO A 1 368 ? 7.826 4.766 11.284 1.00 69.31 368 PRO A N 1
ATOM 2854 C CA . PRO A 1 368 ? 6.897 4.024 12.102 1.00 69.31 368 PRO A CA 1
ATOM 2855 C C . PRO A 1 368 ? 5.676 4.863 12.460 1.00 69.31 368 PRO A C 1
ATOM 2857 O O . PRO A 1 368 ? 5.761 6.074 12.665 1.00 69.31 368 PRO A O 1
ATOM 2860 N N . SER A 1 369 ? 4.537 4.189 12.539 1.00 63.81 369 SER A N 1
ATOM 2861 C CA . SER A 1 369 ? 3.315 4.772 13.068 1.00 63.81 369 SER A CA 1
ATOM 2862 C C . SER A 1 369 ? 3.465 5.031 14.581 1.00 63.81 369 SER A C 1
ATOM 2864 O O . SER A 1 369 ? 4.475 4.668 15.189 1.00 63.81 369 SER A O 1
ATOM 2866 N N . ALA A 1 370 ? 2.467 5.655 15.215 1.00 57.69 370 ALA A N 1
ATOM 2867 C CA . ALA A 1 370 ? 2.468 5.904 16.662 1.00 57.69 370 ALA A CA 1
ATOM 2868 C C . ALA A 1 370 ? 2.683 4.624 17.509 1.00 57.69 370 ALA A C 1
ATOM 2870 O O . ALA A 1 370 ? 3.138 4.702 18.645 1.00 57.69 370 ALA A O 1
ATOM 2871 N N . ASP A 1 371 ? 2.406 3.442 16.947 1.00 55.94 371 ASP A N 1
ATOM 2872 C CA . ASP A 1 371 ? 2.634 2.124 17.556 1.00 55.94 371 ASP A CA 1
ATOM 2873 C C . ASP A 1 371 ? 4.074 1.576 17.407 1.00 55.94 371 ASP A C 1
ATOM 2875 O O . ASP A 1 371 ? 4.367 0.467 17.861 1.00 55.94 371 ASP A O 1
ATOM 2879 N N . GLY A 1 372 ? 4.978 2.325 16.768 1.00 62.41 372 GLY A N 1
ATOM 2880 C CA . GLY A 1 372 ? 6.374 1.940 16.558 1.00 62.41 372 GLY A CA 1
ATOM 2881 C C . GLY A 1 372 ? 6.614 0.946 15.414 1.00 62.41 372 GLY A C 1
ATOM 2882 O O . GLY A 1 372 ? 7.752 0.513 15.231 1.00 62.41 372 GLY A O 1
ATOM 2883 N N . GLN A 1 373 ? 5.589 0.575 14.640 1.00 72.75 373 GLN A N 1
ATOM 2884 C CA . GLN A 1 373 ? 5.697 -0.356 13.511 1.00 72.75 373 GLN A CA 1
ATOM 2885 C C . GLN A 1 373 ? 5.680 0.370 12.161 1.00 72.75 373 GLN A C 1
ATOM 2887 O O . GLN A 1 373 ? 5.105 1.448 12.016 1.00 72.75 373 GLN A O 1
ATOM 2892 N N . TYR A 1 374 ? 6.336 -0.218 11.158 1.00 79.94 374 TYR A N 1
ATOM 2893 C CA . TYR A 1 374 ? 6.455 0.385 9.832 1.00 79.94 374 TYR A CA 1
ATOM 2894 C C . TYR A 1 374 ? 5.136 0.339 9.073 1.00 79.94 374 TYR A C 1
ATOM 2896 O O . TYR A 1 374 ? 4.386 -0.638 9.126 1.00 79.94 374 TYR A O 1
ATOM 2904 N N . THR A 1 375 ? 4.918 1.370 8.268 1.00 85.06 375 THR A N 1
ATOM 2905 C CA . THR A 1 375 ? 3.894 1.333 7.229 1.00 85.06 375 THR A CA 1
ATOM 2906 C C . THR A 1 375 ? 4.527 1.057 5.871 1.00 85.06 375 THR A C 1
ATOM 2908 O O . THR A 1 375 ? 5.745 1.167 5.705 1.00 85.06 375 THR A O 1
ATOM 2911 N N . VAL A 1 376 ? 3.720 0.638 4.899 1.00 87.44 376 VAL A N 1
ATOM 2912 C CA . VAL A 1 376 ? 4.195 0.302 3.557 1.00 87.44 376 VAL A CA 1
ATOM 2913 C C . VAL A 1 376 ? 3.534 1.211 2.549 1.00 87.44 376 VAL A C 1
ATOM 2915 O O . VAL A 1 376 ? 2.313 1.282 2.473 1.00 87.44 376 VAL A O 1
ATOM 2918 N N . ILE A 1 377 ? 4.357 1.837 1.717 1.00 89.88 377 ILE A N 1
ATOM 2919 C CA . ILE A 1 377 ? 3.894 2.644 0.598 1.00 89.88 377 ILE A CA 1
ATOM 2920 C C . ILE A 1 377 ? 4.257 1.908 -0.680 1.00 89.88 377 ILE A C 1
ATOM 2922 O O . ILE A 1 377 ? 5.429 1.633 -0.938 1.00 89.88 377 ILE A O 1
ATOM 2926 N N . THR A 1 378 ? 3.250 1.573 -1.478 1.00 91.62 378 THR A N 1
ATOM 2927 C CA . THR A 1 378 ? 3.460 1.073 -2.835 1.00 91.62 378 THR A CA 1
ATOM 2928 C C . THR A 1 378 ? 3.694 2.220 -3.804 1.00 91.62 378 THR A C 1
ATOM 2930 O O . THR A 1 378 ? 3.203 3.329 -3.605 1.00 91.62 378 THR A O 1
ATOM 2933 N N . THR A 1 379 ? 4.433 1.937 -4.864 1.00 92.88 379 THR A N 1
ATOM 2934 C CA . THR A 1 379 ? 4.708 2.821 -6.000 1.00 92.88 379 THR A CA 1
ATOM 2935 C C . THR A 1 379 ? 4.565 2.011 -7.273 1.00 92.88 379 THR A C 1
ATOM 2937 O O . THR A 1 379 ? 5.003 0.858 -7.294 1.00 92.88 379 THR A O 1
ATOM 2940 N N . ASP A 1 380 ? 3.974 2.601 -8.307 1.00 93.88 380 ASP A N 1
ATOM 2941 C CA . ASP A 1 380 ? 3.771 1.939 -9.592 1.00 93.88 380 ASP A CA 1
ATOM 2942 C C . ASP A 1 380 ? 4.392 2.739 -10.743 1.00 93.88 380 ASP A C 1
ATOM 2944 O O . ASP A 1 380 ? 3.845 3.731 -11.227 1.00 93.88 380 ASP A O 1
ATOM 2948 N N . GLY A 1 381 ? 5.543 2.257 -11.212 1.00 93.88 381 GLY A N 1
ATOM 2949 C CA . GLY A 1 381 ? 6.264 2.827 -12.352 1.00 93.88 381 GLY A CA 1
ATOM 2950 C C . GLY A 1 381 ? 5.634 2.546 -13.718 1.00 93.88 381 GLY A C 1
ATOM 2951 O O . GLY A 1 381 ? 6.198 2.968 -14.728 1.00 93.88 381 GLY A O 1
ATOM 2952 N N . THR A 1 382 ? 4.511 1.824 -13.787 1.00 93.12 382 THR A N 1
ATOM 2953 C CA . THR A 1 382 ? 3.859 1.471 -15.056 1.00 93.12 382 THR A CA 1
ATOM 2954 C C . THR A 1 382 ? 3.406 2.741 -15.799 1.00 93.12 382 THR A C 1
ATOM 2956 O O . THR A 1 382 ? 2.667 3.549 -15.220 1.00 93.12 382 THR A O 1
ATOM 2959 N N . PRO A 1 383 ? 3.865 2.961 -17.051 1.00 92.56 383 PRO A N 1
ATOM 2960 C CA . PRO A 1 383 ? 3.614 4.192 -17.795 1.00 92.56 383 PRO A CA 1
ATOM 2961 C C . PRO A 1 383 ? 2.170 4.285 -18.307 1.00 92.56 383 PRO A C 1
ATOM 2963 O O . PRO A 1 383 ? 1.439 3.299 -18.364 1.00 92.56 383 PRO A O 1
ATOM 2966 N N . ALA A 1 384 ? 1.785 5.496 -18.704 1.00 88.69 384 ALA A N 1
ATOM 2967 C CA . ALA A 1 384 ? 0.569 5.766 -19.467 1.00 88.69 384 ALA A CA 1
ATOM 2968 C C . ALA A 1 384 ? 0.705 5.283 -20.926 1.00 88.69 384 ALA A C 1
ATOM 2970 O O . ALA A 1 384 ? 1.822 5.101 -21.426 1.00 88.69 384 ALA A O 1
ATOM 2971 N N . GLY A 1 385 ? -0.425 5.125 -21.612 1.00 86.81 385 GLY A N 1
ATOM 2972 C CA . GLY A 1 385 ? -0.465 4.832 -23.038 1.00 86.81 385 GLY A CA 1
ATOM 2973 C C . GLY A 1 385 ? -0.005 6.020 -23.874 1.00 86.81 385 GLY A C 1
ATOM 2974 O O . GLY A 1 385 ? -0.113 7.179 -23.475 1.00 86.81 385 GLY A O 1
ATOM 2975 N N . THR A 1 386 ? 0.539 5.737 -25.056 1.00 87.50 386 THR A N 1
ATOM 2976 C CA . THR A 1 386 ? 0.975 6.784 -25.997 1.00 87.50 386 THR A CA 1
ATOM 2977 C C . THR A 1 386 ? -0.083 7.104 -27.050 1.00 87.50 386 THR A C 1
ATOM 2979 O O . THR A 1 386 ? 0.020 8.111 -27.748 1.00 87.50 386 THR A O 1
ATOM 2982 N N . THR A 1 387 ? -1.136 6.287 -27.117 1.00 87.38 387 THR A N 1
ATOM 2983 C CA . THR A 1 387 ? -2.338 6.489 -27.932 1.00 87.38 387 THR A CA 1
ATOM 2984 C C . THR A 1 387 ? -3.598 6.343 -27.066 1.00 87.38 387 THR A C 1
ATOM 2986 O O . THR A 1 387 ? -3.517 5.744 -25.992 1.00 87.38 387 THR A O 1
ATOM 2989 N N . PRO A 1 388 ? -4.773 6.839 -27.504 1.00 88.31 388 PRO A N 1
ATOM 2990 C CA . PRO A 1 388 ? -6.021 6.680 -26.751 1.00 88.31 388 PRO A CA 1
ATOM 2991 C C . PRO A 1 388 ? -6.400 5.219 -26.463 1.00 88.31 388 PRO A C 1
ATOM 2993 O O . PRO A 1 388 ? -6.902 4.920 -25.382 1.00 88.31 388 PRO A O 1
ATOM 2996 N N . ASP A 1 389 ? -6.132 4.309 -27.404 1.00 87.12 389 ASP A N 1
ATOM 2997 C CA . ASP A 1 389 ? -6.420 2.881 -27.231 1.00 87.12 389 ASP A CA 1
ATOM 2998 C C . ASP A 1 389 ? -5.469 2.239 -26.214 1.00 87.12 389 ASP A C 1
ATOM 3000 O O . ASP A 1 389 ? -5.920 1.531 -25.313 1.00 87.12 389 ASP A O 1
ATOM 3004 N N . GLU A 1 390 ? -4.166 2.540 -26.302 1.00 87.94 390 GLU A N 1
ATOM 3005 C CA . GLU A 1 390 ? -3.182 2.098 -25.303 1.00 87.94 390 GLU A CA 1
ATOM 3006 C C . GLU A 1 390 ? -3.516 2.659 -23.909 1.00 87.94 390 GLU A C 1
ATOM 3008 O O . GLU A 1 390 ? -3.421 1.937 -22.921 1.00 87.94 390 GLU A O 1
ATOM 3013 N N . GLU A 1 391 ? -3.939 3.925 -23.814 1.00 88.38 391 GLU A N 1
ATOM 3014 C CA . GLU A 1 391 ? -4.311 4.563 -22.543 1.00 88.38 391 GLU A CA 1
ATOM 3015 C C . GLU A 1 391 ? -5.510 3.861 -21.908 1.00 88.38 391 GLU A C 1
ATOM 3017 O O . GLU A 1 391 ? -5.497 3.566 -20.713 1.00 88.38 391 GLU A O 1
ATOM 3022 N N . LYS A 1 392 ? -6.525 3.530 -22.713 1.00 86.50 392 LYS A N 1
ATOM 3023 C CA . LYS A 1 392 ? -7.697 2.788 -22.249 1.00 86.50 392 LYS A CA 1
ATOM 3024 C C . LYS A 1 392 ? -7.320 1.399 -21.734 1.00 86.50 392 LYS A C 1
ATOM 3026 O O . LYS A 1 392 ? -7.837 0.991 -20.702 1.00 86.50 392 LYS A O 1
ATOM 3031 N N . MET A 1 393 ? -6.429 0.685 -22.425 1.00 82.94 393 MET A N 1
ATOM 3032 C CA . MET A 1 393 ? -5.961 -0.632 -21.976 1.00 82.94 393 MET A CA 1
ATOM 3033 C C . MET A 1 393 ? -5.152 -0.538 -20.678 1.00 82.94 393 MET A C 1
ATOM 3035 O O . MET A 1 393 ? -5.302 -1.374 -19.791 1.00 82.94 393 MET A O 1
ATOM 3039 N N . LEU A 1 394 ? -4.301 0.482 -20.549 1.00 85.56 394 LEU A N 1
ATOM 3040 C CA . LEU A 1 394 ? -3.423 0.637 -19.390 1.00 85.56 394 LEU A CA 1
ATOM 3041 C C . LEU A 1 394 ? -4.118 1.229 -18.168 1.00 85.56 394 LEU A C 1
ATOM 3043 O O . LEU A 1 394 ? -3.605 1.051 -17.064 1.00 85.56 394 LEU A O 1
ATOM 3047 N N . ALA A 1 395 ? -5.269 1.884 -18.330 1.00 82.25 395 ALA A N 1
ATOM 3048 C CA . ALA A 1 395 ? -6.057 2.420 -17.223 1.00 82.25 395 ALA A CA 1
ATOM 3049 C C . ALA A 1 395 ? -6.422 1.344 -16.185 1.00 82.25 395 ALA A C 1
ATOM 3051 O O . ALA A 1 395 ? -6.356 1.619 -14.989 1.00 82.25 395 ALA A O 1
ATOM 3052 N N . ASP A 1 396 ? -6.707 0.119 -16.639 1.00 76.25 396 ASP A N 1
ATOM 3053 C CA . ASP A 1 396 ? -7.047 -1.019 -15.775 1.00 76.25 396 ASP A CA 1
ATOM 3054 C C . ASP A 1 396 ? -5.805 -1.806 -15.306 1.00 76.25 396 ASP A C 1
ATOM 3056 O O . ASP A 1 396 ? -5.873 -2.612 -14.380 1.00 76.25 396 ASP A O 1
ATOM 3060 N N . ILE A 1 397 ? -4.638 -1.580 -15.914 1.00 79.62 397 ILE A N 1
ATOM 3061 C CA . ILE A 1 397 ? -3.390 -2.272 -15.554 1.00 79.62 397 ILE A CA 1
ATOM 3062 C C . ILE A 1 397 ? -2.619 -1.474 -14.504 1.00 79.62 397 ILE A C 1
ATOM 3064 O O . ILE A 1 397 ? -2.156 -2.042 -13.515 1.00 79.62 397 ILE A O 1
ATOM 3068 N N . ARG A 1 398 ? -2.483 -0.157 -14.690 1.00 85.19 398 ARG A N 1
ATOM 3069 C CA . ARG A 1 398 ? -1.701 0.699 -13.792 1.00 85.19 398 ARG A CA 1
ATOM 3070 C C . ARG A 1 398 ? -2.465 1.026 -12.511 1.00 85.19 398 ARG A C 1
ATOM 3072 O O . ARG A 1 398 ? -3.688 1.140 -12.494 1.00 85.19 398 ARG A O 1
ATOM 3079 N N . MET A 1 399 ? -1.728 1.267 -11.439 1.00 87.25 399 MET A N 1
ATOM 3080 C CA . MET A 1 399 ? -2.257 1.924 -10.248 1.00 87.25 399 MET A CA 1
ATOM 3081 C C . MET A 1 399 ? -2.158 3.445 -10.365 1.00 87.25 399 MET A C 1
ATOM 3083 O O . MET A 1 399 ? -1.376 3.986 -11.148 1.00 87.25 399 MET A O 1
ATOM 3087 N N . GLN A 1 400 ? -2.922 4.153 -9.538 1.00 87.56 400 GLN A N 1
ATOM 3088 C CA . GLN A 1 400 ? -2.714 5.583 -9.323 1.00 87.56 400 GLN A CA 1
ATOM 3089 C C . GLN A 1 400 ? -1.321 5.833 -8.714 1.00 87.56 400 GLN A C 1
ATOM 3091 O O . GLN A 1 400 ? -0.939 5.194 -7.728 1.00 87.56 400 GLN A O 1
ATOM 3096 N N . SER A 1 401 ? -0.583 6.793 -9.271 1.00 89.56 401 SER A N 1
ATOM 3097 C CA . SER A 1 401 ? 0.652 7.328 -8.681 1.00 89.56 401 SER A CA 1
ATOM 3098 C C . SER A 1 401 ? 0.402 7.904 -7.293 1.00 89.56 401 SER A C 1
ATOM 3100 O O . SER A 1 401 ? -0.729 8.168 -6.885 1.00 89.56 401 SER A O 1
ATOM 3102 N N . ILE A 1 402 ? 1.475 8.163 -6.552 1.00 89.00 402 ILE A N 1
ATOM 3103 C CA . ILE A 1 402 ? 1.409 8.903 -5.289 1.00 89.00 402 ILE A CA 1
ATOM 3104 C C . ILE A 1 402 ? 0.740 10.271 -5.482 1.00 89.00 402 ILE A C 1
ATOM 3106 O O . ILE A 1 402 ? -0.017 10.701 -4.614 1.00 89.00 402 ILE A O 1
ATOM 3110 N N . VAL A 1 403 ? 1.014 10.961 -6.594 1.00 88.44 403 VAL A N 1
ATOM 3111 C CA . VAL A 1 403 ? 0.433 12.285 -6.873 1.00 88.44 403 VAL A CA 1
ATOM 3112 C C . VAL A 1 403 ? -1.070 12.174 -7.137 1.00 88.44 403 VAL A C 1
ATOM 3114 O O . VAL A 1 403 ? -1.847 12.917 -6.545 1.00 88.44 403 VAL A O 1
ATOM 3117 N N . GLU A 1 404 ? -1.488 11.206 -7.956 1.00 87.88 404 GLU A N 1
ATOM 3118 C CA . GLU A 1 404 ? -2.907 10.944 -8.241 1.00 87.88 404 GLU A CA 1
ATOM 3119 C C . GLU A 1 404 ? -3.670 10.517 -6.979 1.00 87.88 404 GLU A C 1
ATOM 3121 O O . GLU A 1 404 ? -4.776 10.995 -6.740 1.00 87.88 404 GLU A O 1
ATOM 3126 N N . ARG A 1 405 ? -3.060 9.682 -6.126 1.00 85.88 405 ARG A N 1
ATOM 3127 C CA . ARG A 1 405 ? -3.637 9.296 -4.829 1.00 85.88 405 ARG A CA 1
ATOM 3128 C C . ARG A 1 405 ? -3.784 10.475 -3.876 1.00 85.88 405 ARG A C 1
ATOM 3130 O O . ARG A 1 405 ? -4.802 10.570 -3.206 1.00 85.88 405 ARG A O 1
ATOM 3137 N N . ALA A 1 406 ? -2.798 11.373 -3.823 1.00 84.12 406 ALA A N 1
ATOM 3138 C CA . ALA A 1 406 ? -2.872 12.575 -2.993 1.00 84.12 406 ALA A CA 1
ATOM 3139 C C . ALA A 1 406 ? -4.039 13.477 -3.406 1.00 84.12 406 ALA A C 1
ATOM 3141 O O . ALA A 1 406 ? -4.815 13.888 -2.548 1.00 84.12 406 ALA A O 1
ATOM 3142 N N . ALA A 1 407 ? -4.208 13.704 -4.710 1.00 84.94 407 ALA A N 1
ATOM 3143 C CA . ALA A 1 407 ? -5.335 14.470 -5.232 1.00 84.94 407 ALA A CA 1
ATOM 3144 C C . ALA A 1 407 ? -6.682 13.769 -4.976 1.00 84.94 407 ALA A C 1
ATOM 3146 O O . ALA A 1 407 ? -7.645 14.411 -4.567 1.00 84.94 407 ALA A O 1
ATOM 3147 N N . ALA A 1 408 ? -6.753 12.446 -5.167 1.00 81.00 408 ALA A N 1
ATOM 3148 C CA . ALA A 1 408 ? -7.962 11.669 -4.896 1.00 81.00 408 ALA A CA 1
ATOM 3149 C C . ALA A 1 408 ? -8.335 11.665 -3.406 1.00 81.00 408 ALA A C 1
ATOM 3151 O O . ALA A 1 408 ? -9.517 11.700 -3.073 1.00 81.00 408 ALA A O 1
ATOM 3152 N N . GLN A 1 409 ? -7.343 11.642 -2.511 1.00 77.12 409 GLN A N 1
ATOM 3153 C CA . GLN A 1 409 ? -7.566 11.744 -1.073 1.00 77.12 409 GLN A CA 1
ATOM 3154 C C . GLN A 1 409 ? -8.111 13.121 -0.695 1.00 77.12 409 GLN A C 1
ATOM 3156 O O . GLN A 1 409 ? -9.098 13.187 0.029 1.00 77.12 409 GLN A O 1
ATOM 3161 N N . GLU A 1 410 ? -7.515 14.200 -1.201 1.00 79.25 410 GLU A N 1
ATOM 3162 C CA . GLU A 1 410 ? -7.984 15.567 -0.945 1.00 79.25 410 GLU A CA 1
ATOM 3163 C C . GLU A 1 410 ? -9.422 15.774 -1.449 1.00 79.25 410 GLU A C 1
ATOM 3165 O O . GLU A 1 410 ? -10.268 16.307 -0.733 1.00 79.25 410 GLU A O 1
ATOM 3170 N N . GLU A 1 411 ? -9.736 15.268 -2.645 1.00 79.62 411 GLU A N 1
ATOM 3171 C CA . GLU A 1 411 ? -11.092 15.302 -3.198 1.00 79.62 411 GLU A CA 1
ATOM 3172 C C . GLU A 1 411 ? -12.078 14.477 -2.361 1.00 79.62 411 GLU A C 1
ATOM 3174 O O . GLU A 1 411 ? -13.179 14.940 -2.065 1.00 79.62 411 GLU A O 1
ATOM 3179 N N . ALA A 1 412 ? -11.700 13.261 -1.956 1.00 70.25 412 ALA A N 1
ATOM 3180 C CA . ALA A 1 412 ? -12.549 12.408 -1.132 1.00 70.25 412 ALA A CA 1
ATOM 3181 C C . ALA A 1 412 ? -12.809 13.028 0.247 1.00 70.25 412 ALA A C 1
ATOM 3183 O O . ALA A 1 412 ? -13.942 12.983 0.723 1.00 70.25 412 ALA A O 1
ATOM 3184 N N . GLU A 1 413 ? -11.792 13.637 0.862 1.00 68.69 413 GLU A N 1
ATOM 3185 C CA . GLU A 1 413 ? -11.931 14.383 2.114 1.00 68.69 413 GLU A CA 1
ATOM 3186 C C . GLU A 1 413 ? -12.859 15.590 1.931 1.00 68.69 413 GLU A C 1
ATOM 3188 O O . GLU A 1 413 ? -13.768 15.776 2.740 1.00 68.69 413 GLU A O 1
ATOM 3193 N N . ARG A 1 414 ? -12.728 16.345 0.832 1.00 73.50 414 ARG A N 1
ATOM 3194 C CA . ARG A 1 414 ? -13.625 17.466 0.523 1.00 73.50 414 ARG A CA 1
ATOM 3195 C C . ARG A 1 414 ? -15.073 17.018 0.321 1.00 73.50 414 ARG A C 1
ATOM 3197 O O . ARG A 1 414 ? -15.973 17.594 0.918 1.00 73.50 414 ARG A O 1
ATOM 3204 N N . VAL A 1 415 ? -15.319 15.986 -0.488 1.00 68.94 415 VAL A N 1
ATOM 3205 C CA . VAL A 1 415 ? -16.678 15.475 -0.756 1.00 68.94 415 VAL A CA 1
ATOM 3206 C C . VAL A 1 415 ? -17.307 14.875 0.502 1.00 68.94 415 VAL A C 1
ATOM 3208 O O . VAL A 1 415 ? -18.510 15.037 0.724 1.00 68.94 415 VAL A O 1
ATOM 3211 N N . TYR A 1 416 ? -16.512 14.180 1.320 1.00 61.31 416 TYR A N 1
ATOM 3212 C CA . TYR A 1 416 ? -16.946 13.685 2.624 1.00 61.31 416 TYR A CA 1
ATOM 3213 C C . TYR A 1 416 ? -17.368 14.853 3.520 1.00 61.31 416 TYR A C 1
ATOM 3215 O O . TYR A 1 416 ? -18.485 14.858 4.038 1.00 61.31 416 TYR A O 1
ATOM 3223 N N . ASP A 1 417 ? -16.523 15.878 3.616 1.00 63.56 417 ASP A N 1
ATOM 3224 C CA . ASP A 1 417 ? -16.792 17.084 4.389 1.00 63.56 417 ASP A CA 1
ATOM 3225 C C . ASP A 1 417 ? -18.044 17.823 3.896 1.00 63.56 417 ASP A C 1
ATOM 3227 O O . ASP A 1 417 ? -18.901 18.167 4.702 1.00 63.56 417 ASP A O 1
ATOM 3231 N N . GLU A 1 418 ? -18.218 18.007 2.587 1.00 67.38 418 GLU A N 1
ATOM 3232 C CA . GLU A 1 418 ? -19.363 18.717 2.001 1.00 67.38 418 GLU A CA 1
ATOM 3233 C C . GLU A 1 418 ? -20.691 17.968 2.179 1.00 67.38 418 GLU A C 1
ATOM 3235 O O . GLU A 1 418 ? -21.708 18.576 2.520 1.00 67.38 418 GLU A O 1
ATOM 3240 N N . LYS A 1 419 ? -20.707 16.645 1.963 1.00 60.47 419 LYS A N 1
ATOM 3241 C CA . LYS A 1 419 ? -21.940 15.847 2.071 1.00 60.47 419 LYS A CA 1
ATOM 3242 C C . LYS A 1 419 ? -22.354 15.613 3.513 1.00 60.47 419 LYS A C 1
ATOM 3244 O O . LYS A 1 419 ? -23.547 15.525 3.785 1.00 60.47 419 LYS A O 1
ATOM 3249 N N . HIS A 1 420 ? -21.386 15.464 4.411 1.00 55.38 420 HIS A N 1
ATOM 3250 C CA . HIS A 1 420 ? -21.667 15.104 5.794 1.00 55.38 420 HIS A CA 1
ATOM 3251 C C . HIS A 1 420 ? -21.712 16.330 6.703 1.00 55.38 420 HIS A C 1
ATOM 3253 O O . HIS A 1 420 ? -22.267 16.203 7.780 1.00 55.38 420 HIS A O 1
ATOM 3259 N N . ALA A 1 421 ? -21.256 17.524 6.292 1.00 57.91 421 ALA A N 1
ATOM 3260 C CA . ALA A 1 421 ? -21.315 18.738 7.119 1.00 57.91 421 ALA A CA 1
ATOM 3261 C C . ALA A 1 421 ? -22.730 19.086 7.607 1.00 57.91 421 ALA A C 1
ATOM 3263 O O . ALA A 1 421 ? -22.913 19.384 8.780 1.00 57.91 421 ALA A O 1
ATOM 3264 N N . ALA A 1 422 ? -23.753 19.026 6.750 1.00 59.50 422 ALA A N 1
ATOM 3265 C CA . ALA A 1 422 ? -25.115 19.395 7.157 1.00 59.50 422 ALA A CA 1
ATOM 3266 C C . ALA A 1 422 ? -25.756 18.365 8.107 1.00 59.50 422 ALA A C 1
ATOM 3268 O O . ALA A 1 422 ? -26.503 18.723 9.018 1.00 59.50 422 ALA A O 1
ATOM 3269 N N . GLU A 1 423 ? -25.475 17.081 7.895 1.00 60.06 423 GLU A N 1
ATOM 3270 C CA . GLU A 1 423 ? -25.933 15.987 8.758 1.00 60.06 423 GLU A CA 1
ATOM 3271 C C . GLU A 1 423 ? -25.124 15.933 10.064 1.00 60.06 423 GLU A C 1
ATOM 3273 O O . GLU A 1 423 ? -25.667 15.646 11.130 1.00 60.06 423 GLU A O 1
ATOM 3278 N N . PHE A 1 424 ? -23.854 16.327 9.998 1.00 61.75 424 PHE A N 1
ATOM 3279 C CA . PHE A 1 424 ? -22.938 16.508 11.114 1.00 61.75 424 PHE A CA 1
ATOM 3280 C C . PHE A 1 424 ? -23.357 17.663 12.015 1.00 61.75 424 PHE A C 1
ATOM 3282 O O . PHE A 1 424 ? -23.517 17.428 13.202 1.00 61.75 424 PHE A O 1
ATOM 3289 N N . GLU A 1 425 ? -23.615 18.863 11.488 1.00 64.56 425 GLU A N 1
ATOM 3290 C CA . GLU A 1 425 ? -24.094 20.001 12.290 1.00 64.56 425 GLU A CA 1
ATOM 3291 C C . GLU A 1 425 ? -25.429 19.676 12.973 1.00 64.56 425 GLU A C 1
ATOM 3293 O O . GLU A 1 425 ? -25.645 20.013 14.135 1.00 64.56 425 GLU A O 1
ATOM 3298 N N . ARG A 1 426 ? -26.316 18.936 12.293 1.00 66.38 426 ARG A N 1
ATOM 3299 C CA . ARG A 1 426 ? -27.554 18.428 12.9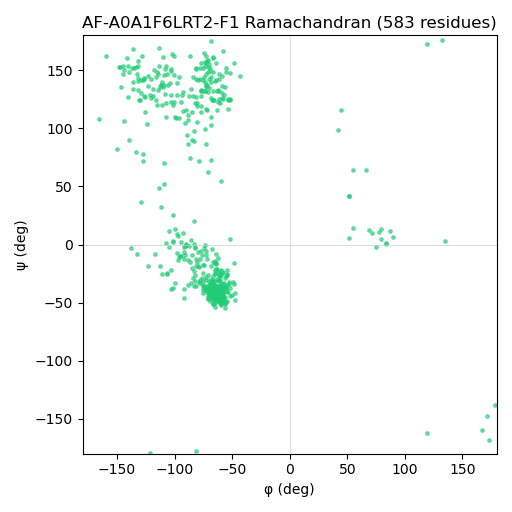07 1.00 66.38 426 ARG A CA 1
ATOM 3300 C C . ARG A 1 426 ? -27.281 17.423 14.022 1.00 66.38 426 ARG A C 1
ATOM 3302 O O . ARG A 1 426 ? -27.915 17.502 15.068 1.00 66.38 426 ARG A O 1
ATOM 3309 N N . THR A 1 427 ? -26.361 16.488 13.807 1.00 64.19 427 THR A N 1
ATOM 3310 C CA . THR A 1 427 ? -25.994 15.471 14.803 1.00 64.19 427 THR A CA 1
ATOM 3311 C C . THR A 1 427 ? -25.276 16.103 15.994 1.00 64.19 427 THR A C 1
ATOM 3313 O O . THR A 1 427 ? -25.576 15.757 17.129 1.00 64.19 427 THR A O 1
ATOM 3316 N N . LEU A 1 428 ? -24.384 17.066 15.761 1.00 64.56 428 LEU A N 1
ATOM 3317 C CA . LEU A 1 428 ? -23.722 17.864 16.789 1.00 64.56 428 LEU A CA 1
ATOM 3318 C C . LEU A 1 428 ? -24.731 18.631 17.629 1.00 64.56 428 LEU A C 1
ATOM 3320 O O . LEU A 1 428 ? -24.724 18.480 18.844 1.00 64.56 428 LEU A O 1
ATOM 3324 N N . ALA A 1 429 ? -25.635 19.383 16.998 1.00 68.50 429 ALA A N 1
ATOM 3325 C CA . ALA A 1 429 ? -26.681 20.102 17.716 1.00 68.50 429 ALA A CA 1
ATOM 3326 C C . ALA A 1 429 ? -27.547 19.144 18.554 1.00 68.50 429 ALA A C 1
ATOM 3328 O O . ALA A 1 429 ? -27.925 19.467 19.678 1.00 68.50 429 ALA A O 1
ATOM 3329 N N . LEU A 1 430 ? -27.819 17.940 18.040 1.00 64.44 430 LEU A N 1
ATOM 3330 C CA . LEU A 1 430 ? -28.567 16.909 18.758 1.00 64.44 430 LEU A CA 1
ATOM 3331 C C . LEU A 1 430 ? -27.758 16.265 19.901 1.00 64.44 430 LEU A C 1
ATOM 3333 O O . LEU A 1 430 ? -28.340 15.893 20.910 1.00 64.44 430 LEU A O 1
ATOM 3337 N N . LEU A 1 431 ? -26.431 16.175 19.804 1.00 61.53 431 LEU A N 1
ATOM 3338 C CA . LEU A 1 431 ? -25.562 15.717 20.899 1.00 61.53 431 LEU A CA 1
ATOM 3339 C C . LEU A 1 431 ? -25.319 16.806 21.958 1.00 61.53 431 LEU A C 1
ATOM 3341 O O . LEU A 1 431 ? -25.117 16.485 23.125 1.00 61.53 431 LEU A O 1
ATOM 3345 N N . GLU A 1 432 ? -25.327 18.082 21.569 1.00 62.00 432 GLU A N 1
ATOM 3346 C CA . GLU A 1 432 ? -25.122 19.226 22.466 1.00 62.00 432 GLU A CA 1
ATOM 3347 C C . GLU A 1 432 ? -26.398 19.633 23.214 1.00 62.00 432 GLU A C 1
ATOM 3349 O O . GLU A 1 432 ? -26.331 20.147 24.336 1.00 62.00 432 GLU A O 1
ATOM 3354 N N . HIS A 1 433 ? -27.562 19.445 22.588 1.00 65.19 433 HIS A N 1
ATOM 3355 C CA . HIS A 1 433 ? -28.838 19.972 23.081 1.00 65.19 433 HIS A CA 1
ATOM 3356 C C . HIS A 1 433 ? -29.988 18.961 23.082 1.00 65.19 433 HIS A C 1
ATOM 3358 O O . HIS A 1 433 ? -31.057 19.275 23.606 1.00 65.19 433 HIS A O 1
ATOM 3364 N N . GLY A 1 434 ? -29.802 17.774 22.502 1.00 60.53 434 GLY A N 1
ATOM 3365 C CA . GLY A 1 434 ? -30.829 16.739 22.467 1.00 60.53 434 GLY A CA 1
ATOM 3366 C C . GLY A 1 434 ? -30.969 16.003 23.794 1.00 60.53 434 GLY A C 1
ATOM 3367 O O . GLY A 1 434 ? -30.061 15.926 24.623 1.00 60.53 434 GLY A O 1
ATOM 3368 N N . THR A 1 435 ? -32.150 15.441 23.999 1.00 57.44 435 THR A N 1
ATOM 3369 C CA . THR A 1 435 ? -32.451 14.569 25.132 1.00 57.44 435 THR A CA 1
ATOM 3370 C C . THR A 1 435 ? -31.790 13.200 24.960 1.00 57.44 435 THR A C 1
ATOM 3372 O O . THR A 1 435 ? -31.517 12.744 23.848 1.00 57.44 435 THR A O 1
ATOM 3375 N N . VAL A 1 436 ? -31.583 12.487 26.072 1.00 53.59 436 VAL A N 1
ATOM 3376 C CA . VAL A 1 436 ? -31.027 11.120 26.067 1.00 53.59 436 VAL A CA 1
ATOM 3377 C C . VAL A 1 436 ? -31.808 10.184 25.132 1.00 53.59 436 VAL A C 1
ATOM 3379 O O . VAL A 1 436 ? -31.210 9.316 24.500 1.00 53.59 436 VAL A O 1
ATOM 3382 N N . ASP A 1 437 ? -33.124 10.365 25.005 1.00 52.91 437 ASP A N 1
ATOM 3383 C CA . ASP A 1 437 ? -33.969 9.539 24.138 1.00 52.91 437 ASP A CA 1
ATOM 3384 C C . ASP A 1 437 ? -33.868 9.910 22.651 1.00 52.91 437 ASP A C 1
ATOM 3386 O O . ASP A 1 437 ? -33.888 9.018 21.807 1.00 52.91 437 ASP A O 1
ATOM 3390 N N . GLU A 1 438 ? -33.670 11.185 22.309 1.00 59.12 438 GLU A N 1
ATOM 3391 C CA . GLU A 1 438 ? -33.398 11.607 20.925 1.00 59.12 438 GLU A CA 1
ATOM 3392 C C . GLU A 1 438 ? -32.036 11.097 20.446 1.00 59.12 438 GLU A C 1
ATOM 3394 O O . GLU A 1 438 ? -31.895 10.627 19.318 1.00 59.12 438 GLU A O 1
ATOM 3399 N N . ILE A 1 439 ? -31.044 11.111 21.334 1.00 54.06 439 ILE A N 1
ATOM 3400 C CA . ILE A 1 439 ? -29.694 10.618 21.051 1.00 54.06 439 ILE A CA 1
ATOM 3401 C C . ILE A 1 439 ? -29.693 9.092 20.855 1.00 54.06 439 ILE A C 1
ATOM 3403 O O . ILE A 1 439 ? -28.944 8.581 20.025 1.00 54.06 439 ILE A O 1
ATOM 3407 N N . ARG A 1 440 ? -30.570 8.350 21.549 1.00 53.47 440 ARG A N 1
ATOM 3408 C CA . ARG A 1 440 ? -30.752 6.893 21.360 1.00 53.47 440 ARG A CA 1
ATOM 3409 C C . ARG A 1 440 ? -31.294 6.511 19.983 1.00 53.47 440 ARG A C 1
ATOM 3411 O O . ARG A 1 440 ? -31.137 5.360 19.582 1.00 53.47 440 ARG A O 1
ATOM 3418 N N . LEU A 1 441 ? -31.948 7.437 19.282 1.00 56.91 441 LEU A N 1
ATOM 3419 C CA . LEU A 1 441 ? -32.465 7.210 17.930 1.00 56.91 441 LEU A CA 1
ATOM 3420 C C . LEU A 1 441 ? -31.383 7.371 16.852 1.00 56.91 441 LEU A C 1
ATOM 3422 O O . LEU A 1 441 ? -31.603 6.964 15.711 1.00 56.91 441 LEU A O 1
ATOM 3426 N N . LEU A 1 442 ? -30.218 7.933 17.194 1.00 58.16 442 LEU A N 1
ATOM 3427 C CA . LEU A 1 442 ? -29.077 8.001 16.287 1.00 58.16 442 LEU A CA 1
ATOM 3428 C C . LEU A 1 442 ? -28.454 6.612 16.111 1.00 58.16 442 LEU A C 1
ATOM 3430 O O . LEU A 1 442 ? -28.253 5.866 17.070 1.00 58.16 442 LEU A O 1
ATOM 3434 N N . THR A 1 443 ? -28.103 6.260 14.873 1.00 56.69 443 THR A N 1
ATOM 3435 C CA . THR A 1 443 ? -27.378 5.008 14.622 1.00 56.69 443 THR A CA 1
ATOM 3436 C C . THR A 1 443 ? -25.953 5.101 15.175 1.00 56.69 443 THR A C 1
ATOM 3438 O O . THR A 1 443 ? -25.349 6.176 15.160 1.00 56.69 443 THR A O 1
ATOM 3441 N N . ASN A 1 444 ? -25.376 3.975 15.618 1.00 56.75 444 ASN A N 1
ATOM 3442 C CA . ASN A 1 444 ? -23.991 3.935 16.115 1.00 56.75 444 ASN A CA 1
ATOM 3443 C C . ASN A 1 444 ? -22.994 4.558 15.125 1.00 56.75 444 ASN A C 1
ATOM 3445 O O . ASN A 1 444 ? -22.084 5.262 15.549 1.00 56.75 444 ASN A O 1
ATOM 3449 N N . GLY A 1 445 ? -23.201 4.352 13.819 1.00 54.22 445 GLY A N 1
ATOM 3450 C CA . GLY A 1 445 ? -22.360 4.943 12.778 1.00 54.22 445 GLY A CA 1
ATOM 3451 C C . GLY A 1 445 ? -22.423 6.473 12.754 1.00 54.22 445 GLY A C 1
ATOM 3452 O O . GLY A 1 445 ? -21.392 7.120 12.610 1.00 54.22 445 GLY A O 1
ATOM 3453 N N . THR A 1 446 ? -23.600 7.064 12.976 1.00 62.62 446 THR A N 1
ATOM 3454 C CA . THR A 1 446 ? -23.797 8.524 12.995 1.00 62.62 446 THR A CA 1
ATOM 3455 C C . THR A 1 446 ? -23.132 9.175 14.214 1.00 62.62 446 THR A C 1
ATOM 3457 O O . THR A 1 446 ? -22.475 10.209 14.087 1.00 62.62 446 THR A O 1
ATOM 3460 N N . ILE A 1 447 ? -23.237 8.553 15.396 1.00 61.88 447 ILE A N 1
ATOM 3461 C CA . ILE A 1 447 ? -22.580 9.059 16.615 1.00 61.88 447 ILE A CA 1
ATOM 3462 C C . ILE A 1 447 ? -21.053 8.920 16.498 1.00 61.88 447 ILE A C 1
ATOM 3464 O O . ILE A 1 447 ? -20.324 9.851 16.837 1.00 61.88 447 ILE A O 1
ATOM 3468 N N . GLU A 1 448 ? -20.553 7.794 15.975 1.00 61.81 448 GLU A N 1
ATOM 3469 C CA . GLU A 1 448 ? -19.114 7.585 15.746 1.00 61.81 448 GLU A CA 1
ATOM 3470 C C . GLU A 1 448 ? -18.531 8.596 14.757 1.00 61.81 448 GLU A C 1
ATOM 3472 O O . GLU A 1 448 ? -17.445 9.130 14.989 1.00 61.81 448 GLU A O 1
ATOM 3477 N N . GLN A 1 449 ? -19.266 8.921 13.692 1.00 61.50 449 GLN A N 1
ATOM 3478 C CA . GLN A 1 449 ? -18.873 9.965 12.748 1.00 61.50 449 GLN A CA 1
ATOM 3479 C C . GLN A 1 449 ? -18.761 11.337 13.426 1.00 61.50 449 GLN A C 1
ATOM 3481 O O . GLN A 1 449 ? -17.745 12.011 13.250 1.00 61.50 449 GLN A O 1
ATOM 3486 N N . ALA A 1 450 ? -19.742 11.733 14.243 1.00 66.00 450 ALA A N 1
ATOM 3487 C CA . ALA A 1 450 ? -19.707 13.015 14.948 1.00 66.00 450 ALA A CA 1
ATOM 3488 C C . ALA A 1 450 ? -18.528 13.109 15.935 1.00 66.00 450 ALA A C 1
ATOM 3490 O O . ALA A 1 450 ? -17.802 14.105 15.952 1.00 66.00 450 ALA A O 1
ATOM 3491 N N . VAL A 1 451 ? -18.279 12.040 16.697 1.00 69.38 451 VAL A N 1
ATOM 3492 C CA . VAL A 1 451 ? -17.137 11.939 17.619 1.00 69.38 451 VAL A CA 1
ATOM 3493 C C . VAL A 1 451 ? -15.814 12.058 16.866 1.00 69.38 451 VAL A C 1
ATOM 3495 O O . VAL A 1 451 ? -14.949 12.841 17.257 1.00 69.38 451 VAL A O 1
ATOM 3498 N N . ASN A 1 452 ? -15.657 11.323 15.764 1.00 63.31 452 ASN A N 1
ATOM 3499 C CA . ASN A 1 452 ? -14.429 11.333 14.975 1.00 63.31 452 ASN A CA 1
ATOM 3500 C C . ASN A 1 452 ? -14.119 12.718 14.403 1.00 63.31 452 ASN A C 1
ATOM 3502 O O . ASN A 1 452 ? -12.957 13.115 14.378 1.00 63.31 452 ASN A O 1
ATOM 3506 N N . VAL A 1 453 ? -15.132 13.471 13.972 1.00 65.62 453 VAL A N 1
ATOM 3507 C CA . VAL A 1 453 ? -14.925 14.820 13.433 1.00 65.62 453 VAL A CA 1
ATOM 3508 C C . VAL A 1 453 ? -14.526 15.801 14.533 1.00 65.62 453 VAL A C 1
ATOM 3510 O O . VAL A 1 453 ? -13.534 16.502 14.355 1.00 65.62 453 VAL A O 1
ATOM 3513 N N . VAL A 1 454 ? -15.205 15.811 15.685 1.00 68.69 454 VAL A N 1
ATOM 3514 C CA . VAL A 1 454 ? -14.838 16.686 16.818 1.00 68.69 454 VAL A CA 1
ATOM 3515 C C . VAL A 1 454 ? -13.407 16.403 17.285 1.00 68.69 454 VAL A C 1
ATOM 3517 O O . VAL A 1 454 ? -12.604 17.317 17.470 1.00 68.69 454 VAL A O 1
ATOM 3520 N N . LEU A 1 455 ? -13.039 15.127 17.392 1.00 69.06 455 LEU A N 1
ATOM 3521 C CA . LEU A 1 455 ? -11.690 14.717 17.782 1.00 69.06 455 LEU A CA 1
ATOM 3522 C C . LEU A 1 455 ? -10.624 14.981 16.706 1.00 69.06 455 LEU A C 1
ATOM 3524 O O . LEU A 1 455 ? -9.449 15.120 17.044 1.00 69.06 455 LEU A O 1
ATOM 3528 N N . ARG A 1 456 ? -10.997 15.030 15.419 1.00 66.00 456 ARG A N 1
ATOM 3529 C CA . ARG A 1 456 ? -10.063 15.240 14.298 1.00 66.00 456 ARG A CA 1
ATOM 3530 C C . ARG A 1 456 ? -9.894 16.713 13.925 1.00 66.00 456 ARG A C 1
ATOM 3532 O O . ARG A 1 456 ? -8.786 17.093 13.559 1.00 66.00 456 ARG A O 1
ATOM 3539 N N . LYS A 1 457 ? -10.965 17.510 13.964 1.00 65.31 457 LYS A N 1
ATOM 3540 C CA . LYS A 1 457 ? -10.992 18.895 13.461 1.00 65.31 457 LYS A CA 1
ATOM 3541 C C . LYS A 1 457 ? -10.881 19.944 14.562 1.00 65.31 457 LYS A C 1
ATOM 3543 O O . LYS A 1 457 ? -10.207 20.950 14.354 1.00 65.31 457 LYS A O 1
ATOM 3548 N N . ASP A 1 458 ? -11.496 19.700 15.717 1.00 66.88 458 ASP A N 1
ATOM 3549 C CA . ASP A 1 458 ? -11.601 20.717 16.767 1.00 66.88 458 ASP A CA 1
ATOM 3550 C C . ASP A 1 458 ? -10.565 20.546 17.874 1.00 66.88 458 ASP A C 1
ATOM 3552 O O . ASP A 1 458 ? -10.116 21.534 18.455 1.00 66.88 458 ASP A O 1
ATOM 3556 N N . ALA A 1 459 ? -10.196 19.301 18.179 1.00 73.50 459 ALA A N 1
ATOM 3557 C CA . ALA A 1 459 ? -9.278 19.007 19.265 1.00 73.50 459 ALA A CA 1
ATOM 3558 C C . ALA A 1 459 ? -7.860 19.498 18.960 1.00 73.50 459 ALA A C 1
ATOM 3560 O O . ALA A 1 459 ? -7.237 19.117 17.967 1.00 73.50 459 ALA A O 1
ATOM 3561 N N . GLN A 1 460 ? -7.311 20.287 19.875 1.00 80.19 460 GLN A N 1
ATOM 3562 C CA . GLN A 1 460 ? -5.912 20.683 19.890 1.00 80.19 460 GLN A CA 1
ATOM 3563 C C . GLN A 1 460 ? -5.185 20.004 21.055 1.00 80.19 460 GLN A C 1
ATOM 3565 O O . GLN A 1 460 ? -5.789 19.574 22.036 1.00 80.19 460 GLN A O 1
ATOM 3570 N N . HIS A 1 461 ? -3.853 19.942 20.990 1.00 75.75 461 HIS A N 1
ATOM 3571 C CA . HIS A 1 461 ? -3.040 19.354 22.064 1.00 75.75 461 HIS A CA 1
ATOM 3572 C C . HIS A 1 461 ? -3.293 19.985 23.433 1.00 75.75 461 HIS A C 1
ATOM 3574 O O . HIS A 1 461 ? -3.333 19.283 24.440 1.00 75.75 461 HIS A O 1
ATOM 3580 N N . ARG A 1 462 ? -3.507 21.305 23.476 1.00 80.38 462 ARG A N 1
ATOM 3581 C CA . ARG A 1 462 ? -3.840 22.005 24.722 1.00 80.38 462 ARG A CA 1
ATOM 3582 C C . ARG A 1 462 ? -5.120 21.453 25.360 1.00 80.38 462 ARG A C 1
ATOM 3584 O O . ARG A 1 462 ? -5.146 21.258 26.569 1.00 80.38 462 ARG A O 1
ATOM 3591 N N . ASP A 1 463 ? -6.126 21.145 24.541 1.00 82.38 463 ASP A N 1
ATOM 3592 C CA . ASP A 1 463 ? -7.415 20.643 25.009 1.00 82.38 463 ASP A CA 1
ATOM 3593 C C . ASP A 1 463 ? -7.229 19.218 25.551 1.00 82.38 463 ASP A C 1
ATOM 3595 O O . ASP A 1 463 ? -7.761 18.874 26.604 1.00 82.38 463 ASP A O 1
ATOM 3599 N N . ALA A 1 464 ? -6.386 18.412 24.891 1.00 82.75 464 ALA A N 1
ATOM 3600 C CA . ALA A 1 464 ? -6.043 17.068 25.346 1.00 82.75 464 ALA A CA 1
ATOM 3601 C C . ALA A 1 464 ? -5.389 17.049 26.733 1.00 82.75 464 ALA A C 1
ATOM 3603 O O . ALA A 1 464 ? -5.809 16.275 27.594 1.00 82.75 464 ALA A O 1
ATOM 3604 N N . HIS A 1 465 ? -4.417 17.932 26.979 1.00 83.94 465 HIS A N 1
ATOM 3605 C CA . HIS A 1 465 ? -3.766 18.048 28.287 1.00 83.94 465 HIS A CA 1
ATOM 3606 C C . HIS A 1 465 ? -4.738 18.484 29.385 1.00 83.94 465 HIS A C 1
ATOM 3608 O O . HIS A 1 465 ? -4.789 17.853 30.440 1.00 83.94 465 HIS A O 1
ATOM 3614 N N . VAL A 1 466 ? -5.546 19.517 29.128 1.00 86.56 466 VAL A N 1
ATOM 3615 C CA . VAL A 1 466 ? -6.518 20.026 30.106 1.00 86.56 466 VAL A CA 1
ATOM 3616 C C . VAL A 1 466 ? -7.548 18.952 30.458 1.00 86.56 466 VAL A C 1
ATOM 3618 O O . VAL A 1 466 ? -7.759 18.668 31.637 1.00 86.56 466 VAL A O 1
ATOM 3621 N N . LEU A 1 467 ? -8.144 18.300 29.456 1.00 89.06 467 LEU A N 1
ATOM 3622 C CA . LEU A 1 467 ? -9.138 17.249 29.678 1.00 89.06 467 LEU A CA 1
ATOM 3623 C C . LEU A 1 467 ? -8.532 16.041 30.403 1.00 89.06 467 LEU A C 1
ATOM 3625 O O . LEU A 1 467 ? -9.117 15.543 31.364 1.00 89.06 467 LEU A O 1
ATOM 3629 N N . GLN A 1 468 ? -7.337 15.594 30.007 1.00 89.19 468 GLN A N 1
ATOM 3630 C CA . GLN A 1 468 ? -6.643 14.498 30.681 1.00 89.19 468 GLN A CA 1
ATOM 3631 C C . GLN A 1 468 ? -6.309 14.840 32.141 1.00 89.19 468 GLN A C 1
ATOM 3633 O O . GLN A 1 468 ? -6.441 13.980 33.018 1.00 89.19 468 GLN A O 1
ATOM 3638 N N . HIS A 1 469 ? -5.903 16.082 32.421 1.00 88.25 469 HIS A N 1
ATOM 3639 C CA . HIS A 1 469 ? -5.632 16.545 33.781 1.00 88.25 469 HIS A CA 1
ATOM 3640 C C . HIS A 1 469 ? -6.895 16.538 34.639 1.00 88.25 469 HIS A C 1
ATOM 3642 O O . HIS A 1 469 ? -6.876 15.947 35.717 1.00 88.25 469 HIS A O 1
ATOM 3648 N N . ILE A 1 470 ? -8.013 17.078 34.140 1.00 89.50 470 ILE A N 1
ATOM 3649 C CA . ILE A 1 470 ? -9.308 17.044 34.844 1.00 89.50 470 ILE A CA 1
ATOM 3650 C C . ILE A 1 470 ? -9.683 15.598 35.206 1.00 89.50 470 ILE A C 1
ATOM 3652 O O . ILE A 1 470 ? -9.986 15.306 36.363 1.00 89.50 470 ILE A O 1
ATOM 3656 N N . LEU A 1 471 ? -9.590 14.661 34.256 1.00 90.19 471 LEU A N 1
ATOM 3657 C CA . LEU A 1 471 ? -9.893 13.245 34.501 1.00 90.19 471 LEU A CA 1
ATOM 3658 C C . LEU A 1 471 ? -8.975 12.617 35.564 1.00 90.19 471 LEU A C 1
ATOM 3660 O O . LEU A 1 471 ? -9.429 11.837 36.405 1.00 90.19 471 LEU A O 1
ATOM 3664 N N . ASN A 1 472 ? -7.685 12.956 35.556 1.00 87.25 472 ASN A N 1
ATOM 3665 C CA . ASN A 1 472 ? -6.740 12.487 36.569 1.00 87.25 472 ASN A CA 1
ATOM 3666 C C . ASN A 1 472 ? -7.044 13.076 37.950 1.00 87.25 472 ASN A C 1
ATOM 3668 O O . ASN A 1 472 ? -7.004 12.350 38.944 1.00 87.25 472 ASN A O 1
ATOM 3672 N N . VAL A 1 473 ? -7.379 14.364 38.018 1.00 86.88 473 VAL A N 1
ATOM 3673 C CA . VAL A 1 473 ? -7.778 15.040 39.255 1.00 86.88 473 VAL A CA 1
ATOM 3674 C C . VAL A 1 473 ? -8.992 14.341 39.866 1.00 86.88 473 VAL A C 1
ATOM 3676 O O . VAL A 1 473 ? -8.972 14.014 41.051 1.00 86.88 473 VAL A O 1
ATOM 3679 N N . LEU A 1 474 ? -9.998 14.000 39.061 1.00 85.94 474 LEU A N 1
ATOM 3680 C CA . LEU A 1 474 ? -11.178 13.271 39.533 1.00 85.94 474 LEU A CA 1
ATOM 3681 C C . LEU A 1 474 ? -10.856 11.868 40.077 1.00 85.94 474 LEU A C 1
ATOM 3683 O O . LEU A 1 474 ? -11.530 11.398 40.990 1.00 85.94 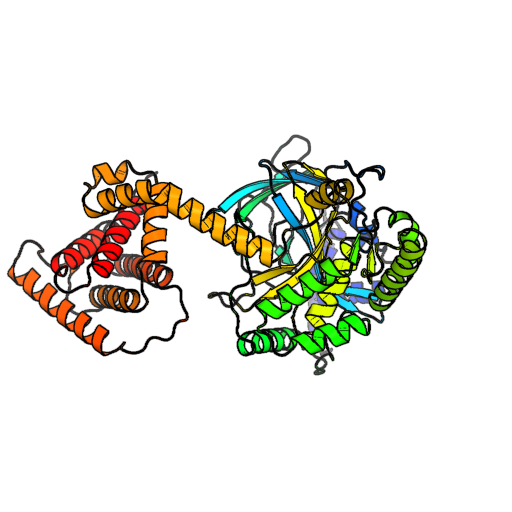474 LEU A O 1
ATOM 3687 N N . LEU A 1 475 ? -9.831 11.189 39.549 1.00 82.31 475 LEU A N 1
ATOM 3688 C CA . LEU A 1 475 ? -9.440 9.848 40.008 1.00 82.31 475 LEU A CA 1
ATOM 3689 C C . LEU A 1 475 ? -8.536 9.839 41.236 1.00 82.31 475 LEU A C 1
ATOM 3691 O O . LEU A 1 475 ? -8.580 8.881 42.013 1.00 82.31 475 LEU A O 1
ATOM 3695 N N . TYR A 1 476 ? -7.640 10.817 41.348 1.00 82.56 476 TYR A N 1
ATOM 3696 C CA . TYR A 1 476 ? -6.504 10.766 42.271 1.00 82.56 476 TYR A CA 1
ATOM 3697 C C . TYR A 1 476 ? -6.527 11.855 43.339 1.00 82.56 476 TYR A C 1
ATOM 3699 O O . TYR A 1 476 ? -5.718 11.796 44.266 1.00 82.56 476 TYR A O 1
ATOM 3707 N N . SER A 1 477 ? -7.445 12.817 43.249 1.00 79.06 477 SER A N 1
ATOM 3708 C CA . SER A 1 477 ? -7.626 13.811 44.300 1.00 79.06 477 SER A CA 1
ATOM 3709 C C . SER A 1 477 ? -8.037 13.146 45.623 1.00 79.06 477 SER A C 1
ATOM 3711 O O . SER A 1 477 ? -8.768 12.150 45.624 1.00 79.06 477 SER A O 1
ATOM 3713 N N . PRO A 1 478 ? -7.607 13.696 46.774 1.00 67.06 478 PRO A N 1
ATOM 3714 C CA . PRO A 1 478 ? -8.150 13.317 48.078 1.00 67.06 478 PRO A CA 1
ATOM 3715 C C . PRO A 1 478 ? -9.639 13.682 48.232 1.00 67.06 478 PRO A C 1
ATOM 3717 O O . PRO A 1 478 ? -10.294 13.197 49.154 1.00 67.06 478 PRO A O 1
ATOM 3720 N N . VAL A 1 479 ? -10.183 14.520 47.343 1.00 72.25 479 VAL A N 1
ATOM 3721 C CA . VAL A 1 479 ? -11.603 14.878 47.300 1.00 72.25 479 VAL A CA 1
ATOM 3722 C C . VAL A 1 479 ? -12.411 13.693 46.761 1.00 72.25 479 VAL A C 1
ATOM 3724 O O . VAL A 1 479 ? -12.242 13.281 45.617 1.00 72.25 479 VAL A O 1
ATOM 3727 N N . SER A 1 480 ? -13.300 13.135 47.588 1.00 72.00 480 SER A N 1
ATOM 3728 C CA . SER A 1 480 ? -14.182 12.020 47.208 1.00 72.00 480 SER A CA 1
ATOM 3729 C C . SER A 1 480 ? -15.379 12.511 46.387 1.00 72.00 480 SER A C 1
ATOM 3731 O O . SER A 1 480 ? -16.497 12.557 46.902 1.00 72.00 480 SER A O 1
ATOM 3733 N N . PHE A 1 481 ? -15.150 12.914 45.133 1.00 73.69 481 PHE A N 1
ATOM 3734 C CA . PHE A 1 481 ? -16.179 13.452 44.227 1.00 73.69 481 PHE A CA 1
ATOM 3735 C C . PHE A 1 481 ? -17.394 12.530 44.040 1.00 73.69 481 PHE A C 1
ATOM 3737 O O . PHE A 1 481 ? -18.494 13.002 43.772 1.00 73.69 481 PHE A O 1
ATOM 3744 N N . GLU A 1 482 ? -17.231 11.221 44.227 1.00 71.81 482 GLU A N 1
ATOM 3745 C CA . GLU A 1 482 ? -18.316 10.238 44.177 1.00 71.81 482 GLU A CA 1
ATOM 3746 C C . GLU A 1 482 ? -19.315 10.360 45.337 1.00 71.81 482 GLU A C 1
ATOM 3748 O O . GLU A 1 482 ? -20.427 9.851 45.250 1.00 71.81 482 GLU A O 1
ATOM 3753 N N . LYS A 1 483 ? -18.921 11.027 46.428 1.00 73.81 483 LYS A N 1
ATOM 3754 C CA . LYS A 1 483 ? -19.744 11.235 47.630 1.00 73.81 483 LYS A CA 1
ATOM 3755 C C . LYS A 1 483 ? -20.356 12.634 47.694 1.00 73.81 483 LYS A C 1
ATOM 3757 O O . LYS A 1 483 ? -20.997 12.961 48.691 1.00 73.81 483 LYS A O 1
ATOM 3762 N N . PHE A 1 484 ? -20.125 13.464 46.676 1.00 77.38 484 PHE A N 1
ATOM 3763 C CA . PHE A 1 484 ? -20.660 14.819 46.626 1.00 77.38 484 PHE A CA 1
ATOM 3764 C C . PHE A 1 484 ? -22.162 14.797 46.358 1.00 77.38 484 PHE A C 1
ATOM 3766 O O . PHE A 1 484 ? -22.645 14.102 45.463 1.00 77.38 484 PHE A O 1
ATOM 3773 N N . ASP A 1 485 ? -22.896 15.610 47.113 1.00 77.38 485 ASP A N 1
ATOM 3774 C CA . ASP A 1 485 ? -24.274 15.932 46.783 1.00 77.38 485 ASP A CA 1
ATOM 3775 C C . ASP A 1 485 ? -24.277 17.059 45.749 1.00 77.38 485 ASP A C 1
ATOM 3777 O O . ASP A 1 485 ? -24.177 18.244 46.072 1.00 77.38 485 ASP A O 1
ATOM 3781 N N . TRP A 1 486 ? -24.424 16.682 44.482 1.00 75.25 486 TRP A N 1
ATOM 3782 C CA . TRP A 1 486 ? -24.477 17.613 43.355 1.00 75.25 486 TRP A CA 1
ATOM 3783 C C . TRP A 1 486 ? -25.685 18.563 43.386 1.00 75.25 486 TRP A C 1
ATOM 3785 O O . TRP A 1 486 ? -25.738 19.500 42.592 1.00 75.25 486 TRP A O 1
ATOM 3795 N N . ARG A 1 487 ? -26.648 18.374 44.300 1.00 76.75 487 ARG A N 1
ATOM 3796 C CA . ARG A 1 487 ? -27.751 19.321 44.536 1.00 76.75 487 ARG A CA 1
ATOM 3797 C C . ARG A 1 487 ? -27.373 20.420 45.532 1.00 76.75 487 ARG A C 1
ATOM 3799 O O . ARG A 1 487 ? -28.055 21.442 45.597 1.00 76.75 487 ARG A O 1
ATOM 3806 N N . ASN A 1 488 ? -26.284 20.248 46.280 1.00 80.56 488 ASN A N 1
ATOM 3807 C CA . ASN A 1 488 ? -25.790 21.230 47.233 1.00 80.56 488 ASN A CA 1
ATOM 3808 C C . ASN A 1 488 ? -24.905 22.276 46.535 1.00 80.56 488 ASN A C 1
ATOM 3810 O O . ASN A 1 488 ? -23.801 21.986 46.071 1.00 80.56 488 ASN A O 1
ATOM 3814 N N . ILE A 1 489 ? -25.381 23.523 46.503 1.00 76.81 489 ILE A N 1
ATOM 3815 C CA . ILE A 1 489 ? -24.692 24.655 45.862 1.00 76.81 489 ILE A CA 1
ATOM 3816 C C . ILE A 1 489 ? -23.287 24.881 46.437 1.00 76.81 489 ILE A C 1
ATOM 3818 O O . ILE A 1 489 ? -22.358 25.123 45.672 1.00 76.81 489 ILE A O 1
ATOM 3822 N N . ASN A 1 490 ? -23.101 24.763 47.753 1.00 78.00 490 ASN A N 1
ATOM 3823 C CA . ASN A 1 490 ? -21.804 25.036 48.380 1.00 78.00 490 ASN A CA 1
ATOM 3824 C C . ASN A 1 490 ? -20.760 23.985 47.986 1.00 78.00 490 ASN A C 1
ATOM 3826 O O . ASN A 1 490 ? -19.632 24.328 47.648 1.00 78.00 490 ASN A O 1
ATOM 3830 N N . GLN A 1 491 ? -21.163 22.714 47.938 1.00 77.62 491 GLN A N 1
ATOM 3831 C CA . GLN A 1 491 ? -20.286 21.633 47.492 1.00 77.62 491 GLN A CA 1
ATOM 3832 C C . GLN A 1 491 ? -19.931 21.761 46.005 1.00 77.62 491 GLN A C 1
ATOM 3834 O O . GLN A 1 491 ? -18.787 21.523 45.625 1.00 77.62 491 GLN A O 1
ATOM 3839 N N . ARG A 1 492 ? -20.875 22.204 45.162 1.00 74.06 492 ARG A N 1
ATOM 3840 C CA . ARG A 1 492 ? -20.596 22.517 43.752 1.00 74.06 492 ARG A CA 1
ATOM 3841 C C . ARG A 1 492 ? -19.585 23.650 43.601 1.00 74.06 492 ARG A C 1
ATOM 3843 O O . ARG A 1 492 ? -18.664 23.516 42.805 1.00 74.06 492 ARG A O 1
ATOM 3850 N N . ILE A 1 493 ? -19.719 24.729 44.374 1.00 77.88 493 ILE A N 1
ATOM 3851 C CA . ILE A 1 493 ? -18.761 25.847 44.365 1.00 77.88 493 ILE A CA 1
ATOM 3852 C C . ILE A 1 493 ? -17.353 25.361 44.737 1.00 77.88 493 ILE A C 1
ATOM 3854 O O . ILE A 1 493 ? -16.386 25.760 44.092 1.00 77.88 493 ILE A O 1
ATOM 3858 N N . ASP A 1 494 ? -17.228 24.469 45.724 1.00 77.25 494 ASP A N 1
ATOM 3859 C CA . ASP A 1 494 ? -15.931 23.913 46.125 1.00 77.25 494 ASP A CA 1
ATOM 3860 C C . ASP A 1 494 ? -15.295 23.042 45.030 1.00 77.25 494 ASP A C 1
ATOM 3862 O O . ASP A 1 494 ? -14.092 23.152 44.786 1.00 77.25 494 ASP A O 1
ATOM 3866 N N . VAL A 1 495 ? -16.093 22.224 44.331 1.00 76.19 495 VAL A N 1
ATOM 3867 C CA . VAL A 1 495 ? -15.635 21.453 43.161 1.00 76.19 495 VAL A CA 1
ATOM 3868 C C . VAL A 1 495 ? -15.179 22.388 42.047 1.00 76.19 495 VAL A C 1
ATOM 3870 O O . VAL A 1 495 ? -14.095 22.196 41.502 1.00 76.19 495 VAL A O 1
ATOM 3873 N N . VAL A 1 496 ? -15.984 23.404 41.725 1.00 78.19 496 VAL A N 1
ATOM 3874 C CA . VAL A 1 496 ? -15.676 24.371 40.666 1.00 78.19 496 VAL A CA 1
ATOM 3875 C C . VAL A 1 496 ? -14.377 25.100 40.970 1.00 78.19 496 VAL A C 1
ATOM 3877 O O . VAL A 1 496 ? -13.492 25.114 40.123 1.00 78.19 496 VAL A O 1
ATOM 3880 N N . ARG A 1 497 ? -14.218 25.623 42.191 1.00 81.50 497 ARG A N 1
ATOM 3881 C CA . ARG A 1 497 ? -12.992 26.314 42.610 1.00 81.50 497 ARG A CA 1
ATOM 3882 C C . ARG A 1 497 ? -11.771 25.399 42.517 1.00 81.50 497 ARG A C 1
ATOM 3884 O O . ARG A 1 497 ? -10.749 25.799 41.977 1.00 81.50 497 ARG A O 1
ATOM 3891 N N . PHE A 1 498 ? -11.878 24.166 43.010 1.00 83.38 498 PHE A N 1
ATOM 3892 C CA . PHE A 1 498 ? -10.763 23.221 42.987 1.00 83.38 498 PHE A CA 1
ATOM 3893 C C . PHE A 1 498 ? -10.356 22.823 41.559 1.00 83.38 498 PHE A C 1
ATOM 3895 O O . PHE A 1 498 ? -9.170 22.810 41.236 1.00 83.38 498 PHE A O 1
ATOM 3902 N N . VAL A 1 499 ? -11.322 22.519 40.688 1.00 81.75 499 VAL A N 1
ATOM 3903 C CA . VAL A 1 499 ? -11.027 22.149 39.297 1.00 81.75 499 VAL A CA 1
ATOM 3904 C C . VAL A 1 499 ? -10.522 23.355 38.499 1.00 81.75 499 VAL A C 1
ATOM 3906 O O . VAL A 1 499 ? -9.590 23.196 37.719 1.00 81.75 499 VAL A O 1
ATOM 3909 N N . ASP A 1 500 ? -11.058 24.556 38.723 1.00 82.50 500 ASP A N 1
ATOM 3910 C CA . ASP A 1 500 ? -10.582 25.801 38.099 1.00 82.50 500 ASP A CA 1
ATOM 3911 C C . ASP A 1 500 ? -9.116 26.107 38.453 1.00 82.50 500 ASP A C 1
ATOM 3913 O O . ASP A 1 500 ? -8.304 26.421 37.574 1.00 82.50 500 ASP A O 1
ATOM 3917 N N . GLU A 1 501 ? -8.737 25.932 39.723 1.00 84.44 501 GLU A N 1
ATOM 3918 C CA . GLU A 1 501 ? -7.348 26.061 40.178 1.00 84.44 501 GLU A CA 1
ATOM 3919 C C . GLU A 1 501 ? -6.419 25.055 39.478 1.00 84.44 501 GLU A C 1
ATOM 3921 O O . GLU A 1 501 ? -5.308 25.407 39.066 1.00 84.44 501 GLU A O 1
ATOM 3926 N N . GLU A 1 502 ? -6.865 23.808 39.307 1.00 86.44 502 GLU A N 1
ATOM 3927 C CA . GLU A 1 502 ? -6.100 22.762 38.622 1.00 86.44 502 GLU A CA 1
ATOM 3928 C C . GLU A 1 502 ? -5.996 23.001 37.107 1.00 86.44 502 GLU A C 1
ATOM 3930 O O . GLU A 1 502 ? -4.910 22.863 36.541 1.00 86.44 502 GLU A O 1
ATOM 3935 N N . VAL A 1 503 ? -7.077 23.431 36.449 1.00 84.25 503 VAL A N 1
ATOM 3936 C CA . VAL A 1 503 ? -7.089 23.789 35.018 1.00 84.25 503 VAL A CA 1
ATOM 3937 C C . VAL A 1 503 ? -6.170 24.977 34.752 1.00 84.25 503 VAL A C 1
ATOM 3939 O O . VAL A 1 503 ? -5.363 24.947 33.820 1.00 84.25 503 VAL A O 1
ATOM 3942 N N . THR A 1 504 ? -6.237 26.012 35.590 1.00 83.81 504 THR A N 1
ATOM 3943 C CA . THR A 1 504 ? -5.369 27.191 35.477 1.00 83.81 504 THR A CA 1
ATOM 3944 C C . THR A 1 504 ? -3.901 26.807 35.651 1.00 83.81 504 THR A C 1
ATOM 3946 O O . THR A 1 504 ? -3.045 27.234 34.870 1.00 83.81 504 THR A O 1
ATOM 3949 N N . ARG A 1 505 ? -3.595 25.948 36.631 1.00 83.56 505 ARG A N 1
ATOM 3950 C CA . ARG A 1 505 ? -2.238 25.440 36.861 1.00 83.56 505 ARG A CA 1
ATOM 3951 C C . ARG A 1 505 ? -1.711 24.649 35.666 1.00 83.56 505 ARG A C 1
ATOM 3953 O O . ARG A 1 505 ? -0.549 24.822 35.300 1.00 83.56 505 ARG A O 1
ATOM 3960 N N . GLU A 1 506 ? -2.544 23.814 35.056 1.00 84.00 506 GLU A N 1
ATOM 3961 C CA . GLU A 1 506 ? -2.151 23.005 33.903 1.00 84.00 506 GLU A CA 1
ATOM 3962 C C . GLU A 1 506 ? -1.913 23.860 32.653 1.00 84.00 506 GLU A C 1
ATOM 3964 O O . GLU A 1 506 ? -0.885 23.724 31.984 1.00 84.00 506 GLU A O 1
ATOM 3969 N N . ARG A 1 507 ? -2.790 24.839 32.395 1.00 81.69 507 ARG A N 1
ATOM 3970 C CA . ARG A 1 507 ? -2.614 25.808 31.301 1.00 81.69 507 ARG A CA 1
ATOM 3971 C C . ARG A 1 507 ? -1.321 26.621 31.439 1.00 81.69 507 ARG A C 1
ATOM 3973 O O . ARG A 1 507 ? -0.672 26.902 30.433 1.00 81.69 507 ARG A O 1
ATOM 3980 N N . LEU A 1 508 ? -0.903 26.957 32.664 1.00 78.69 508 LEU A N 1
ATOM 3981 C CA . LEU A 1 508 ? 0.370 27.644 32.926 1.00 78.69 508 LEU A CA 1
ATOM 3982 C C . LEU A 1 508 ? 1.600 26.749 32.681 1.00 78.69 508 LEU A C 1
ATOM 3984 O O . LEU A 1 508 ? 2.647 27.254 32.275 1.00 78.69 508 LEU A O 1
ATOM 3988 N N . ARG A 1 509 ? 1.487 25.432 32.900 1.00 74.06 509 ARG A N 1
ATOM 3989 C CA . ARG A 1 509 ? 2.586 24.462 32.718 1.00 74.06 509 ARG A CA 1
ATOM 3990 C C . ARG A 1 509 ? 2.865 24.124 31.252 1.00 74.06 509 ARG A C 1
ATOM 3992 O O . ARG A 1 509 ? 4.013 23.846 30.911 1.00 74.06 509 ARG A O 1
ATOM 3999 N N . HIS A 1 510 ? 1.859 24.193 30.382 1.00 65.12 510 HIS A N 1
ATOM 4000 C CA . HIS A 1 510 ? 1.952 23.754 28.984 1.00 65.12 510 HIS A CA 1
ATOM 4001 C C . HIS A 1 510 ? 1.938 24.900 27.955 1.00 65.12 510 HIS A C 1
ATOM 4003 O O . HIS A 1 510 ? 1.211 24.868 26.966 1.00 65.12 510 HIS A O 1
ATOM 4009 N N . THR A 1 511 ? 2.814 25.898 28.121 1.00 50.19 511 THR A N 1
ATOM 4010 C CA . THR A 1 511 ? 3.002 26.993 27.138 1.00 50.19 511 THR A CA 1
ATOM 4011 C C . THR A 1 511 ? 3.829 26.605 25.901 1.00 50.19 511 THR A C 1
ATOM 4013 O O . THR A 1 511 ? 3.954 27.401 24.971 1.00 50.19 511 THR A O 1
ATOM 4016 N N . ARG A 1 512 ? 4.393 25.391 25.848 1.00 49.44 512 ARG A N 1
ATOM 4017 C CA . ARG A 1 512 ? 5.096 24.847 24.672 1.00 49.44 512 ARG A CA 1
ATOM 4018 C C . ARG A 1 512 ? 4.823 23.350 24.552 1.00 49.44 512 ARG A C 1
ATOM 4020 O O . ARG A 1 512 ? 5.368 22.569 25.323 1.00 49.44 512 ARG A O 1
ATOM 4027 N N . SER A 1 513 ? 3.996 22.962 23.587 1.00 46.84 513 SER A N 1
ATOM 4028 C CA . SER A 1 513 ? 3.760 21.558 23.236 1.00 46.84 513 SER A CA 1
ATOM 4029 C C . SER A 1 513 ? 4.417 21.250 21.896 1.00 46.84 513 SER A C 1
ATOM 4031 O O . SER A 1 513 ? 4.219 21.980 20.925 1.00 46.84 513 SER A O 1
ATOM 4033 N N . VAL A 1 514 ? 5.198 20.172 21.860 1.00 45.84 514 VAL A N 1
ATOM 4034 C CA . VAL A 1 514 ? 5.796 19.598 20.650 1.00 45.84 514 VAL A CA 1
ATOM 4035 C C . VAL A 1 514 ? 4.751 18.689 20.000 1.00 45.84 514 VAL A C 1
ATOM 4037 O O . VAL A 1 514 ? 4.160 17.845 20.666 1.00 45.84 514 VAL A O 1
ATOM 4040 N N . ALA A 1 515 ? 4.494 18.906 18.713 1.00 46.56 515 ALA A N 1
ATOM 4041 C CA . ALA A 1 515 ? 3.511 18.177 17.920 1.00 46.56 515 ALA A CA 1
ATOM 4042 C C . ALA A 1 515 ? 4.009 16.758 17.607 1.00 46.56 515 ALA A C 1
ATOM 4044 O O . ALA A 1 515 ? 4.829 16.600 16.705 1.00 46.56 515 ALA A O 1
ATOM 4045 N N . GLN A 1 516 ? 3.558 15.738 18.342 1.00 49.12 516 GLN A N 1
ATOM 4046 C CA . GLN A 1 516 ? 3.881 14.340 18.002 1.00 49.12 516 GLN A CA 1
ATOM 4047 C C . GLN A 1 516 ? 2.720 13.333 18.117 1.00 49.12 516 GLN A C 1
ATOM 4049 O O . GLN A 1 516 ? 2.892 12.198 17.691 1.00 49.12 516 GLN A O 1
ATOM 4054 N N . GLU A 1 517 ? 1.516 13.717 18.557 1.00 55.50 517 GLU A N 1
ATOM 4055 C CA . GLU A 1 517 ? 0.353 12.805 18.586 1.00 55.50 517 GLU A CA 1
ATOM 4056 C C . GLU A 1 517 ? -0.901 13.442 17.972 1.00 55.50 517 GLU A C 1
ATOM 4058 O O . GLU A 1 517 ? -1.016 14.658 17.883 1.00 55.50 517 GLU A O 1
ATOM 4063 N N . LYS A 1 518 ? -1.874 12.639 17.524 1.00 67.56 518 LYS A N 1
ATOM 4064 C CA . LYS A 1 518 ? -3.188 13.179 17.139 1.00 67.56 518 LYS A CA 1
ATOM 4065 C C . LYS A 1 518 ? -3.974 13.477 18.427 1.00 67.56 518 LYS A C 1
ATOM 4067 O O . LYS A 1 518 ? -4.336 12.520 19.113 1.00 67.56 518 LYS A O 1
ATOM 4072 N N . PRO A 1 519 ? -4.285 14.745 18.756 1.00 75.25 519 PRO A N 1
ATOM 4073 C CA . PRO A 1 519 ? -4.882 15.124 20.045 1.00 75.25 519 PRO A CA 1
ATOM 4074 C C . PRO A 1 519 ? -6.206 14.403 20.339 1.00 75.25 519 PRO A C 1
ATOM 4076 O O . PRO A 1 519 ? -6.474 14.039 21.479 1.00 75.25 519 PRO A O 1
ATOM 4079 N N . GLY A 1 520 ? -7.000 14.104 19.308 1.00 72.88 520 GLY A N 1
ATOM 4080 C CA . GLY A 1 520 ? -8.241 13.346 19.446 1.00 72.88 520 GLY A CA 1
ATOM 4081 C C . GLY A 1 520 ? -8.086 11.932 20.020 1.00 72.88 520 GLY A C 1
ATOM 4082 O O . GLY A 1 520 ? -8.892 11.516 20.852 1.00 72.88 520 GLY A O 1
ATOM 4083 N N . ALA A 1 521 ? -7.043 11.198 19.614 1.00 69.75 521 ALA A N 1
ATOM 4084 C CA . ALA A 1 521 ? -6.796 9.839 20.105 1.00 69.75 521 ALA A CA 1
ATOM 4085 C C . ALA A 1 521 ? -6.404 9.853 21.589 1.00 69.75 521 ALA A C 1
ATOM 4087 O O . ALA A 1 521 ? -6.953 9.091 22.382 1.00 69.75 521 ALA A O 1
ATOM 4088 N N . GLN A 1 522 ? -5.536 10.796 21.972 1.00 79.00 522 GLN A N 1
ATOM 4089 C CA . GLN A 1 522 ? -5.123 11.012 23.358 1.00 79.00 522 GLN A CA 1
ATOM 4090 C C . GLN A 1 522 ? -6.326 11.300 24.271 1.00 79.00 522 GLN A C 1
ATOM 4092 O O . GLN A 1 522 ? -6.420 10.748 25.369 1.00 79.00 522 GLN A O 1
ATOM 4097 N N . ILE A 1 523 ? -7.269 12.134 23.817 1.00 82.12 523 ILE A N 1
ATOM 4098 C CA . ILE A 1 523 ? -8.479 12.458 24.582 1.00 82.12 523 ILE A CA 1
ATOM 4099 C C . ILE A 1 523 ? -9.354 11.213 24.763 1.00 82.12 523 ILE A C 1
ATOM 4101 O O . ILE A 1 523 ? -9.738 10.902 25.890 1.00 82.12 523 ILE A O 1
ATOM 4105 N N . MET A 1 524 ? -9.656 10.478 23.687 1.00 81.38 524 MET A N 1
ATOM 4106 C CA . MET A 1 524 ? -10.483 9.267 23.776 1.00 81.38 524 MET A CA 1
ATOM 4107 C C . MET A 1 524 ? -9.867 8.233 24.731 1.00 81.38 524 MET A C 1
ATOM 4109 O O . MET A 1 524 ? -10.555 7.709 25.612 1.00 81.38 524 MET A O 1
ATOM 4113 N N . ASP A 1 525 ? -8.560 7.991 24.621 1.00 77.75 525 ASP A N 1
ATOM 4114 C CA . ASP A 1 525 ? -7.842 7.073 25.506 1.00 77.75 525 ASP A CA 1
ATOM 4115 C C . ASP A 1 525 ? -7.851 7.540 26.963 1.00 77.75 525 ASP A C 1
ATOM 4117 O O . ASP A 1 525 ? -7.966 6.709 27.873 1.00 77.75 525 ASP A O 1
ATOM 4121 N N . ALA A 1 526 ? -7.787 8.850 27.215 1.00 83.81 526 ALA A N 1
ATOM 4122 C CA . ALA A 1 526 ? -7.903 9.404 28.559 1.00 83.81 526 ALA A CA 1
ATOM 4123 C C . ALA A 1 526 ? -9.281 9.106 29.173 1.00 83.81 526 ALA A C 1
ATOM 4125 O O . ALA A 1 526 ? -9.345 8.617 30.306 1.00 83.81 526 ALA A O 1
ATOM 4126 N N . PHE A 1 527 ? -10.372 9.303 28.423 1.00 87.19 527 PHE A N 1
ATOM 4127 C CA . PHE A 1 527 ? -11.731 8.974 28.873 1.00 87.19 527 PHE A CA 1
ATOM 4128 C C . PHE A 1 527 ? -11.911 7.466 29.110 1.00 87.19 527 PHE A C 1
ATOM 4130 O O . PHE A 1 527 ? -12.403 7.052 30.161 1.00 87.19 527 PHE A O 1
ATOM 4137 N N . LEU A 1 528 ? -11.456 6.612 28.189 1.00 83.25 528 LEU A N 1
ATOM 4138 C CA . LEU A 1 528 ? -11.529 5.154 28.356 1.00 83.25 528 LEU A CA 1
ATOM 4139 C C . LEU A 1 528 ? -10.697 4.667 29.551 1.00 83.25 528 LEU A C 1
ATOM 4141 O O . LEU A 1 528 ? -11.131 3.805 30.326 1.00 83.25 528 LEU A O 1
ATOM 4145 N N . THR A 1 529 ? -9.508 5.243 29.735 1.00 83.81 529 THR A N 1
ATOM 4146 C CA . THR A 1 529 ? -8.637 4.966 30.881 1.00 83.81 529 THR A CA 1
ATOM 4147 C C . THR A 1 529 ? -9.295 5.394 32.184 1.00 83.81 529 THR A C 1
ATOM 4149 O O . THR A 1 529 ? -9.232 4.641 33.162 1.00 83.81 529 THR A O 1
ATOM 4152 N N . PHE A 1 530 ? -9.952 6.558 32.198 1.00 88.31 530 PHE A N 1
ATOM 4153 C CA . PHE A 1 530 ? -10.715 7.034 33.344 1.00 88.31 530 PHE A CA 1
ATOM 4154 C C . PHE A 1 530 ? -11.782 6.019 33.753 1.00 88.31 530 PHE A C 1
ATOM 4156 O O . PHE A 1 530 ? -11.752 5.526 34.880 1.00 88.31 530 PHE A O 1
ATOM 4163 N N . LEU A 1 531 ? -12.645 5.617 32.816 1.00 86.00 531 LEU A N 1
ATOM 4164 C CA . LEU A 1 531 ? -13.734 4.671 33.070 1.00 86.00 531 LEU A CA 1
ATOM 4165 C C . LEU A 1 531 ? -13.221 3.333 33.616 1.00 86.00 531 LEU A C 1
ATOM 4167 O O . LEU A 1 531 ? -13.711 2.826 34.625 1.00 86.00 531 LEU A O 1
ATOM 4171 N N . LYS A 1 532 ? -12.175 2.778 32.993 1.00 83.50 532 LYS A N 1
ATOM 4172 C CA . LYS A 1 532 ? -11.568 1.510 33.421 1.00 83.50 532 LYS A CA 1
ATOM 4173 C C . LYS A 1 532 ? -10.971 1.597 34.826 1.00 83.50 532 LYS A C 1
ATOM 4175 O O . LYS A 1 532 ? -11.074 0.641 35.596 1.00 83.50 532 LYS A O 1
ATOM 4180 N N . LYS A 1 533 ? -10.307 2.707 35.159 1.00 84.06 533 LYS A N 1
ATOM 4181 C CA . LYS A 1 533 ? -9.713 2.921 36.487 1.00 84.06 533 LYS A CA 1
ATOM 4182 C C . LYS A 1 533 ? -10.782 3.170 37.547 1.00 84.06 533 LYS A C 1
ATOM 4184 O O . LYS A 1 533 ? -10.675 2.599 38.629 1.00 84.06 533 LYS A O 1
ATOM 4189 N N . TYR A 1 534 ? -11.813 3.947 37.223 1.00 85.19 534 TYR A N 1
ATOM 4190 C CA . TYR A 1 534 ? -12.936 4.211 38.116 1.00 85.19 534 TYR A CA 1
ATOM 4191 C C . TYR A 1 534 ? -13.657 2.910 38.491 1.00 85.19 534 TYR A C 1
ATOM 4193 O O . TYR A 1 534 ? -13.781 2.609 39.674 1.00 85.19 534 TYR A O 1
ATOM 4201 N N . GLN A 1 535 ? -14.001 2.069 37.507 1.00 82.69 535 GLN A N 1
ATOM 4202 C CA . GLN A 1 535 ? -14.659 0.776 37.750 1.00 82.69 535 GLN A CA 1
ATOM 4203 C C . GLN A 1 535 ? -13.814 -0.173 38.616 1.00 82.69 535 GLN A C 1
ATOM 4205 O O . GLN A 1 535 ? -14.342 -0.939 39.414 1.00 82.69 535 GLN A O 1
ATOM 4210 N N . ARG A 1 536 ? -12.482 -0.138 38.477 1.00 84.00 536 ARG A N 1
ATOM 4211 C CA . ARG A 1 536 ? -11.578 -0.931 39.329 1.00 84.00 536 ARG A CA 1
ATOM 4212 C C . ARG A 1 536 ? -11.537 -0.432 40.770 1.00 84.00 536 ARG A C 1
ATOM 4214 O O . ARG A 1 536 ? -11.347 -1.237 41.674 1.00 84.00 536 ARG A O 1
ATOM 4221 N N . ARG A 1 537 ? -11.649 0.883 40.969 1.00 83.12 537 ARG A N 1
ATOM 4222 C CA . ARG A 1 537 ? -11.620 1.522 42.290 1.00 83.12 537 ARG A CA 1
ATOM 4223 C C . ARG A 1 537 ? -12.957 1.387 43.020 1.00 83.12 537 ARG A C 1
ATOM 4225 O O . ARG A 1 537 ? -12.952 1.258 44.239 1.00 83.12 537 ARG A O 1
ATOM 4232 N N . TYR A 1 538 ? -14.059 1.365 42.274 1.00 82.69 538 TYR A N 1
ATOM 4233 C CA . TYR A 1 538 ? -15.422 1.236 42.783 1.00 82.69 538 TYR A CA 1
ATOM 4234 C C . TYR A 1 538 ? -16.147 0.078 42.070 1.00 82.69 538 TYR A C 1
ATOM 4236 O O . TYR A 1 538 ? -16.930 0.315 41.151 1.00 82.69 538 TYR A O 1
ATOM 4244 N N . PRO A 1 539 ? -15.880 -1.188 42.451 1.00 79.69 539 PRO A N 1
ATOM 4245 C CA . PRO A 1 539 ? -16.427 -2.359 41.758 1.00 79.69 539 PRO A CA 1
ATOM 4246 C C . PRO A 1 539 ? -17.953 -2.458 41.827 1.00 79.69 539 PRO A C 1
ATOM 4248 O O . PRO A 1 539 ? -18.567 -2.975 40.897 1.00 79.69 539 PRO A O 1
ATOM 4251 N N . ASP A 1 540 ? -18.543 -1.937 42.907 1.00 82.44 540 ASP A N 1
ATOM 4252 C CA . ASP A 1 540 ? -19.986 -1.957 43.165 1.00 82.44 540 ASP A CA 1
ATOM 4253 C C . ASP A 1 540 ? -20.750 -0.875 42.384 1.00 82.44 540 ASP A C 1
ATOM 4255 O O . ASP A 1 540 ? -21.980 -0.837 42.412 1.00 82.44 540 ASP A O 1
ATOM 4259 N N . HIS A 1 541 ? -20.034 0.021 41.695 1.00 79.69 541 HIS A N 1
ATOM 4260 C CA . HIS A 1 541 ? -20.650 1.071 40.895 1.00 79.69 541 HIS A CA 1
ATOM 4261 C C . HIS A 1 541 ? -21.093 0.540 39.525 1.00 79.69 541 HIS A C 1
ATOM 4263 O O . HIS A 1 541 ? -20.416 -0.281 38.898 1.00 79.69 541 HIS A O 1
ATOM 4269 N N . THR A 1 542 ? -22.233 1.022 39.033 1.00 81.00 542 THR A N 1
ATOM 4270 C CA . THR A 1 542 ? -22.699 0.719 37.676 1.00 81.00 542 THR A CA 1
ATOM 4271 C C . THR A 1 542 ? -21.833 1.443 36.651 1.00 81.00 542 THR A C 1
ATOM 4273 O O . THR A 1 542 ? -21.228 2.476 36.937 1.00 81.00 542 THR A O 1
ATOM 4276 N N . SER A 1 543 ? -21.810 0.942 35.415 1.00 76.50 543 SER A N 1
ATOM 4277 C CA . SER A 1 543 ? -21.014 1.549 34.344 1.00 76.50 543 SER A CA 1
ATOM 4278 C C . SER A 1 543 ? -21.466 2.974 33.972 1.00 76.50 543 SER A C 1
ATOM 4280 O O . SER A 1 543 ? -20.697 3.721 33.374 1.00 76.50 543 SER A O 1
ATOM 4282 N N . GLN A 1 544 ? -22.684 3.371 34.367 1.00 80.94 544 GLN A N 1
ATOM 4283 C CA . GLN A 1 544 ? -23.246 4.707 34.136 1.00 80.94 544 GLN A CA 1
ATOM 4284 C C . GLN A 1 544 ? -22.770 5.747 35.157 1.00 80.94 544 GLN A C 1
ATOM 4286 O O . GLN A 1 544 ? -22.493 6.883 34.788 1.00 80.94 544 GLN A O 1
ATOM 4291 N N . GLN A 1 545 ? -22.575 5.357 36.418 1.00 84.25 545 GLN A N 1
ATOM 4292 C CA . GLN A 1 545 ? -22.167 6.277 37.486 1.00 84.25 545 GLN A CA 1
ATOM 4293 C C . GLN A 1 545 ? -20.895 7.101 37.203 1.00 84.25 545 GLN A C 1
ATOM 4295 O O . GLN A 1 545 ? -20.899 8.293 37.513 1.00 84.25 545 GLN A O 1
ATOM 4300 N N . PRO A 1 546 ? -19.808 6.561 36.610 1.00 85.25 546 PRO A N 1
ATOM 4301 C CA . PRO A 1 546 ? -18.671 7.402 36.241 1.00 85.25 546 PRO A CA 1
ATOM 4302 C C . PRO A 1 546 ? -18.995 8.410 35.133 1.00 85.25 546 PRO A C 1
ATOM 4304 O O . PRO A 1 546 ? -18.396 9.478 35.117 1.00 85.25 546 PRO A O 1
ATOM 4307 N N . LEU A 1 547 ? -19.916 8.101 34.217 1.00 87.00 547 LEU A N 1
ATOM 4308 C CA . LEU A 1 547 ? -20.333 9.028 33.160 1.00 87.00 547 LEU A CA 1
ATOM 4309 C C . LEU A 1 547 ? -21.206 10.153 33.729 1.00 87.00 547 LEU A C 1
ATOM 4311 O O . LEU A 1 547 ? -21.000 11.307 33.368 1.00 87.00 547 LEU A O 1
ATOM 4315 N N . ASP A 1 548 ? -22.093 9.835 34.674 1.00 85.75 548 ASP A N 1
ATOM 4316 C CA . ASP A 1 548 ? -22.910 10.823 35.393 1.00 85.75 548 ASP A CA 1
ATOM 4317 C C . ASP A 1 548 ? -22.033 11.783 36.211 1.00 85.75 548 ASP A C 1
ATOM 4319 O O . ASP A 1 548 ? -22.250 12.995 36.216 1.00 85.75 548 ASP A O 1
ATOM 4323 N N . LEU A 1 549 ? -20.985 11.257 36.859 1.00 86.75 549 LEU A N 1
ATOM 4324 C CA . LEU A 1 549 ? -19.984 12.074 37.545 1.00 86.75 549 LEU A CA 1
ATOM 4325 C C . LEU A 1 549 ? -19.289 13.040 36.577 1.00 86.75 549 LEU A C 1
ATOM 4327 O O . LEU A 1 549 ? -19.158 14.223 36.888 1.00 86.75 549 LEU A O 1
ATOM 4331 N N . LEU A 1 550 ? -18.831 12.545 35.423 1.00 88.69 550 LEU A N 1
ATOM 4332 C CA . LEU A 1 550 ? -18.174 13.388 34.426 1.00 88.69 550 LEU A CA 1
ATOM 4333 C C . LEU A 1 550 ? -19.112 14.487 33.927 1.00 88.69 550 LEU A C 1
ATOM 4335 O O . LEU A 1 550 ? -18.708 15.644 33.898 1.00 88.69 550 LEU A O 1
ATOM 4339 N N . GLU A 1 551 ? -20.356 14.151 33.597 1.00 87.06 551 GLU A N 1
ATOM 4340 C CA . GLU A 1 551 ? -21.360 15.121 33.153 1.00 87.06 551 GLU A CA 1
ATOM 4341 C C . GLU A 1 551 ? -21.583 16.215 34.204 1.00 87.06 551 GLU A C 1
ATOM 4343 O O . GLU A 1 551 ? -21.462 17.401 33.900 1.00 87.06 551 GLU A O 1
ATOM 4348 N N . HIS A 1 552 ? -21.788 15.838 35.470 1.00 85.44 552 HIS A N 1
ATOM 4349 C CA . HIS A 1 552 ? -21.962 16.800 36.557 1.00 85.44 552 HIS A CA 1
ATOM 4350 C C . HIS A 1 552 ? -20.750 17.708 36.773 1.00 85.44 552 HIS A C 1
ATOM 4352 O O . HIS A 1 552 ? -20.926 18.904 37.030 1.00 85.44 552 HIS A O 1
ATOM 4358 N N . VAL A 1 553 ? -19.533 17.165 36.682 1.00 85.94 553 VAL A N 1
ATOM 4359 C CA . VAL A 1 553 ? -18.301 17.953 36.800 1.00 85.94 553 VAL A CA 1
ATOM 4360 C C . VAL A 1 553 ? -18.196 18.930 35.635 1.00 85.94 553 VAL A C 1
ATOM 4362 O O . VAL A 1 553 ? -18.063 20.127 35.880 1.00 85.94 553 VAL A O 1
ATOM 4365 N N . PHE A 1 554 ? -18.289 18.442 34.394 1.00 87.19 554 PHE A N 1
ATOM 4366 C CA . PHE A 1 554 ? -18.127 19.259 33.192 1.00 87.19 554 PHE A CA 1
ATOM 4367 C C . PHE A 1 554 ? -19.198 20.351 33.091 1.00 87.19 554 PHE A C 1
ATOM 4369 O O . PHE A 1 554 ? -18.869 21.497 32.801 1.00 87.19 554 PHE A O 1
ATOM 4376 N N . ASP A 1 555 ? -20.450 20.062 33.449 1.00 83.75 555 ASP A N 1
ATOM 4377 C CA . ASP A 1 555 ? -21.493 21.088 33.529 1.00 83.75 555 ASP A CA 1
ATOM 4378 C C . ASP A 1 555 ? -21.220 22.140 34.605 1.00 83.75 555 ASP A C 1
ATOM 4380 O O . ASP A 1 555 ? -21.478 23.326 34.392 1.00 83.75 555 ASP A O 1
ATOM 4384 N N . SER A 1 556 ? -20.676 21.730 35.754 1.00 81.62 556 SER A N 1
ATOM 4385 C CA . SER A 1 556 ? -20.370 22.661 36.845 1.00 81.62 556 SER A CA 1
ATOM 4386 C C . SER A 1 556 ? -19.215 23.602 36.485 1.00 81.62 556 SER A C 1
ATOM 4388 O O . SER A 1 556 ? -19.227 24.763 36.887 1.00 81.62 556 SER A O 1
ATOM 4390 N N . ILE A 1 557 ? -18.240 23.135 35.698 1.00 84.12 557 ILE A N 1
ATOM 4391 C CA . ILE A 1 557 ? -17.042 23.907 35.320 1.00 84.12 557 ILE A CA 1
ATOM 4392 C C . ILE A 1 557 ? -17.145 24.575 33.944 1.00 84.12 557 ILE A C 1
ATOM 4394 O O . ILE A 1 557 ? -16.152 25.117 33.463 1.00 84.12 557 ILE A O 1
ATOM 4398 N N . ARG A 1 558 ? -18.320 24.576 33.302 1.00 83.62 558 ARG A N 1
ATOM 4399 C CA . ARG A 1 558 ? -18.511 25.081 31.929 1.00 83.62 558 ARG A CA 1
ATOM 4400 C C . ARG A 1 558 ? -17.979 26.506 31.708 1.00 83.62 558 ARG A C 1
ATOM 4402 O O . ARG A 1 558 ? -17.508 26.819 30.622 1.00 83.62 558 ARG A O 1
ATOM 4409 N N . GLY A 1 559 ? -18.032 27.366 32.729 1.00 79.75 559 GLY A N 1
ATOM 4410 C CA . GLY A 1 559 ? -17.498 28.737 32.675 1.00 79.75 559 GLY A CA 1
ATOM 4411 C C . GLY A 1 559 ? -15.969 28.854 32.786 1.00 79.75 559 GLY A C 1
ATOM 4412 O O . GLY A 1 559 ? -15.434 29.940 32.586 1.00 79.75 559 GLY A O 1
ATOM 4413 N N . HIS A 1 560 ? -15.275 27.760 33.106 1.00 81.75 560 HIS A N 1
ATOM 4414 C CA . HIS A 1 560 ? -13.843 27.714 33.429 1.00 81.75 560 HIS A CA 1
ATOM 4415 C C . HIS A 1 560 ? -13.010 26.958 32.377 1.00 81.75 560 HIS A C 1
ATOM 4417 O O . HIS A 1 560 ? -11.794 27.146 32.260 1.00 81.75 560 HIS A O 1
ATOM 4423 N N . ILE A 1 561 ? -13.667 26.144 31.550 1.00 85.25 561 ILE A N 1
ATOM 4424 C CA . ILE A 1 561 ? -13.068 25.467 30.396 1.00 85.25 561 ILE A CA 1
ATOM 4425 C C . ILE A 1 561 ? -13.440 26.173 29.083 1.00 85.25 561 ILE A C 1
ATOM 4427 O O . ILE A 1 561 ? -14.327 27.024 29.050 1.00 85.25 561 ILE A O 1
ATOM 4431 N N . THR A 1 562 ? -12.725 25.889 27.993 1.00 83.69 562 THR A N 1
ATOM 4432 C CA . THR A 1 562 ? -13.050 26.487 26.689 1.00 83.69 562 THR A CA 1
ATOM 4433 C C . THR A 1 562 ? -14.333 25.879 26.106 1.00 83.69 562 THR A C 1
ATOM 4435 O O . THR A 1 562 ? -14.663 24.729 26.411 1.00 83.69 562 THR A O 1
ATOM 4438 N N . PRO A 1 563 ? -15.042 26.591 25.206 1.00 79.31 563 PRO A N 1
ATOM 4439 C CA . PRO A 1 563 ? -16.182 26.017 24.490 1.00 79.31 563 PRO A CA 1
ATOM 4440 C C . PRO A 1 563 ? -15.827 24.722 23.746 1.00 79.31 563 PRO A C 1
ATOM 4442 O O . PRO A 1 563 ? -16.620 23.786 23.726 1.00 79.31 563 PRO A O 1
ATOM 4445 N N . THR A 1 564 ? -14.613 24.641 23.191 1.00 78.06 564 THR A N 1
ATOM 4446 C CA . THR A 1 564 ? -14.095 23.441 22.525 1.00 78.06 564 THR A CA 1
ATOM 4447 C C . THR A 1 564 ? -13.900 22.280 23.504 1.00 78.06 564 THR A C 1
ATOM 4449 O O . THR A 1 564 ? -14.359 21.175 23.229 1.00 78.06 564 THR A O 1
ATOM 4452 N N . GLU A 1 565 ? -13.280 22.515 24.666 1.00 84.12 565 GLU A N 1
ATOM 4453 C CA . GLU A 1 565 ? -13.090 21.500 25.717 1.00 84.12 565 GLU A CA 1
ATOM 4454 C C . GLU A 1 565 ? -14.439 20.969 26.233 1.00 84.12 565 GLU A C 1
ATOM 4456 O O . GLU A 1 565 ? -14.629 19.755 26.335 1.00 84.12 565 GLU A O 1
ATOM 4461 N N . GLN A 1 566 ? -15.399 21.867 26.489 1.00 83.88 566 GLN A N 1
ATOM 4462 C CA . GLN A 1 566 ? -16.759 21.498 26.895 1.00 83.88 566 GLN A CA 1
ATOM 4463 C C . GLN A 1 566 ? -17.450 20.648 25.826 1.00 83.88 566 GLN A C 1
ATOM 4465 O O . GLN A 1 566 ? -18.064 19.629 26.152 1.00 83.88 566 GLN A O 1
ATOM 4470 N N . ARG A 1 567 ? -17.357 21.056 24.557 1.00 75.75 567 ARG A N 1
ATOM 4471 C CA . ARG A 1 567 ? -17.965 20.343 23.429 1.00 75.75 567 ARG A CA 1
ATOM 4472 C C . ARG A 1 567 ? -17.398 18.934 23.290 1.00 75.75 567 ARG A C 1
ATOM 4474 O O . ARG A 1 567 ? -18.164 17.974 23.242 1.00 75.75 567 ARG A O 1
ATOM 4481 N N . ILE A 1 568 ? -16.071 18.797 23.308 1.00 81.19 568 ILE A N 1
ATOM 4482 C CA . ILE A 1 568 ? -15.386 17.499 23.247 1.00 81.19 568 ILE A CA 1
ATOM 4483 C C . ILE A 1 568 ? -15.846 16.590 24.394 1.00 81.19 568 ILE A C 1
ATOM 4485 O O . ILE A 1 568 ? -16.222 15.442 24.150 1.00 81.19 568 ILE A O 1
ATOM 4489 N N . ALA A 1 569 ? -15.852 17.095 25.632 1.00 85.00 569 ALA A N 1
ATOM 4490 C CA . ALA A 1 569 ? -16.274 16.318 26.794 1.00 85.00 569 ALA A CA 1
ATOM 4491 C C . ALA A 1 569 ? -17.736 15.860 26.674 1.00 85.00 569 ALA A C 1
ATOM 4493 O O . ALA A 1 569 ? -18.027 14.681 26.866 1.00 85.00 569 ALA A O 1
ATOM 4494 N N . THR A 1 570 ? -18.637 16.765 26.287 1.00 80.88 570 THR A N 1
ATOM 4495 C CA . THR A 1 570 ? -20.076 16.487 26.138 1.00 80.88 570 THR A CA 1
ATOM 4496 C C . THR A 1 570 ? -20.326 15.395 25.093 1.00 80.88 570 THR A C 1
ATOM 4498 O O . THR A 1 570 ? -21.005 14.406 25.377 1.00 80.88 570 THR A O 1
ATOM 4501 N N . VAL A 1 571 ? -19.711 15.513 23.911 1.00 75.88 571 VAL A N 1
ATOM 4502 C CA . VAL A 1 571 ? -19.842 14.532 22.819 1.00 75.88 571 VAL A CA 1
ATOM 4503 C C . VAL A 1 571 ? -19.281 13.166 23.223 1.00 75.88 571 VAL A C 1
ATOM 4505 O O . VAL A 1 571 ? -19.912 12.141 22.968 1.00 75.88 571 VAL A O 1
ATOM 4508 N N . LEU A 1 572 ? -18.130 13.127 23.900 1.00 79.62 572 LEU A N 1
ATOM 4509 C CA . LEU A 1 572 ? -17.512 11.875 24.346 1.00 79.62 572 LEU A CA 1
ATOM 4510 C C . LEU A 1 572 ? -18.299 11.169 25.445 1.00 79.62 572 LEU A C 1
ATOM 4512 O O . LEU A 1 572 ? -18.491 9.957 25.360 1.00 79.62 572 LEU A O 1
ATOM 4516 N N . ILE A 1 573 ? -18.761 11.900 26.462 1.00 83.94 573 ILE A N 1
ATOM 4517 C CA . ILE A 1 573 ? -19.602 11.341 27.531 1.00 83.94 573 ILE A CA 1
ATOM 4518 C C . ILE A 1 573 ? -20.854 10.727 26.908 1.00 83.94 573 ILE A C 1
ATOM 4520 O O . ILE A 1 573 ? -21.189 9.576 27.192 1.00 83.94 573 ILE A O 1
ATOM 4524 N N . THR A 1 574 ? -21.482 11.458 25.990 1.00 74.56 574 THR A N 1
ATOM 4525 C CA . THR A 1 574 ? -22.683 11.027 25.276 1.00 74.56 574 THR A CA 1
ATOM 4526 C C . THR A 1 574 ? -22.436 9.782 24.421 1.00 74.56 574 THR A C 1
ATOM 4528 O O . THR A 1 574 ? -23.185 8.809 24.512 1.00 74.56 574 THR A O 1
ATOM 4531 N N . TYR A 1 575 ? -21.344 9.753 23.652 1.00 74.69 575 TYR A N 1
ATOM 4532 C CA . TYR A 1 575 ? -20.950 8.582 22.866 1.00 74.69 575 TYR A CA 1
ATOM 4533 C C . TYR A 1 575 ? -20.677 7.357 23.737 1.00 74.69 575 TYR A C 1
ATOM 4535 O O . TYR A 1 575 ? -21.183 6.269 23.464 1.00 74.69 575 TYR A O 1
ATOM 4543 N N . LEU A 1 576 ? -19.893 7.513 24.805 1.00 77.31 576 LEU A N 1
ATOM 4544 C CA . LEU A 1 576 ? -19.535 6.411 25.696 1.00 77.31 576 LEU A CA 1
ATOM 4545 C C . LEU A 1 576 ? -20.762 5.885 26.446 1.00 77.31 576 LEU A C 1
ATOM 4547 O O . LEU A 1 576 ? -20.885 4.671 26.628 1.00 77.31 576 LEU A O 1
ATOM 4551 N N . ARG A 1 577 ? -21.701 6.769 26.801 1.00 76.50 577 ARG A N 1
ATOM 4552 C CA . ARG A 1 577 ? -23.009 6.414 27.359 1.00 76.50 577 ARG A CA 1
ATOM 4553 C C . ARG A 1 577 ? -23.822 5.579 26.369 1.00 76.50 577 ARG A C 1
ATOM 4555 O O . ARG A 1 577 ? -24.273 4.496 26.739 1.00 76.50 577 ARG A O 1
ATOM 4562 N N . ALA A 1 578 ? -23.926 6.012 25.111 1.00 67.12 578 ALA A N 1
ATOM 4563 C CA . ALA A 1 578 ? -24.610 5.266 24.052 1.00 67.12 578 ALA A CA 1
ATOM 4564 C C . ALA A 1 578 ? -23.952 3.898 23.782 1.00 67.12 578 ALA A C 1
ATOM 4566 O O . ALA A 1 578 ? -24.636 2.877 23.711 1.00 67.12 578 ALA A O 1
ATOM 4567 N N . LYS A 1 579 ? -22.615 3.835 23.730 1.00 67.00 579 LYS A N 1
ATOM 4568 C CA . LYS A 1 579 ? -21.873 2.596 23.453 1.00 67.00 579 LYS A CA 1
ATOM 4569 C C . LYS A 1 579 ? -21.971 1.566 24.585 1.00 67.00 579 LYS A C 1
ATOM 4571 O O . LYS A 1 579 ? -22.002 0.364 24.326 1.00 67.00 579 LYS A O 1
ATOM 4576 N N . GLN A 1 580 ? -22.023 2.009 25.843 1.00 63.25 580 GLN A N 1
ATOM 4577 C CA . GLN A 1 580 ? -22.167 1.114 27.000 1.00 63.25 580 GLN A CA 1
ATOM 4578 C C . GLN A 1 580 ? -23.588 0.565 27.183 1.00 63.25 580 GLN A C 1
ATOM 4580 O O . GLN A 1 580 ? -23.756 -0.454 27.850 1.00 63.25 580 GLN A O 1
ATOM 4585 N N . MET A 1 581 ? -24.600 1.172 26.558 1.00 43.03 581 MET A N 1
ATOM 4586 C CA . MET A 1 581 ? -25.971 0.648 26.546 1.00 43.03 581 MET A CA 1
ATOM 4587 C C . MET A 1 581 ? -26.152 -0.589 25.642 1.00 43.03 581 MET A C 1
ATOM 4589 O O . MET A 1 581 ? -27.178 -1.255 25.732 1.00 43.03 581 MET A O 1
ATOM 4593 N N . ILE A 1 582 ? -25.146 -0.953 24.834 1.00 35.16 582 ILE A N 1
ATOM 4594 C CA . ILE A 1 582 ? -25.166 -2.108 23.909 1.00 35.16 582 ILE A CA 1
ATOM 4595 C C . ILE A 1 582 ? -24.385 -3.308 24.486 1.00 35.16 582 ILE A C 1
ATOM 4597 O O . ILE A 1 582 ? -23.899 -4.183 23.777 1.00 35.16 582 ILE A O 1
ATOM 4601 N N . LYS A 1 583 ? -24.266 -3.390 25.815 1.00 34.94 583 LYS A N 1
ATOM 4602 C CA . LYS A 1 583 ? -24.063 -4.674 26.502 1.00 34.94 583 LYS A CA 1
ATOM 4603 C C . LYS A 1 583 ? -25.329 -5.041 27.266 1.00 34.94 583 LYS A C 1
ATOM 4605 O O . LYS A 1 583 ? -25.357 -5.000 28.491 1.00 34.94 583 LYS A O 1
ATOM 4610 N N . ILE A 1 584 ? -26.374 -5.393 26.524 1.00 25.16 584 ILE A N 1
ATOM 4611 C CA . ILE A 1 584 ? -27.528 -6.124 27.044 1.00 25.16 584 ILE A CA 1
ATOM 4612 C C . ILE A 1 584 ? -27.788 -7.285 26.078 1.00 25.16 584 ILE A C 1
ATOM 4614 O O . ILE A 1 584 ? -27.944 -7.053 24.883 1.00 25.16 584 ILE A O 1
ATOM 4618 N N . SER A 1 585 ? -27.797 -8.487 26.671 1.00 27.27 585 SER A N 1
ATOM 4619 C CA . SER A 1 585 ? -27.963 -9.854 26.136 1.00 27.27 585 SER A CA 1
ATOM 4620 C C . SER A 1 585 ? -26.863 -10.394 25.229 1.00 27.27 585 SER A C 1
ATOM 4622 O O . SER A 1 585 ? -26.855 -10.046 24.029 1.00 27.27 585 SER A O 1
#

Foldseek 3Di:
DPPPVVVCVVVVVVVVVVVVPDPDDDDPVVVVVVCCVVCVVVVVVVVVVVVVVPDDPPVQVDAAPPVVVVCPLLFQALFPPDPFQFPFFKFKPWWDFFWWFQAFFQFADPVVRDTDFADQPAAAAAPADPVKDKIKMKGFDDPGQKHWDTDHFNKAWPQQFWWFAAPVRDTPDRFDWGDGSNTTMTGDDPRTGMIMTMIMHYPFHDFFDFDAPVLQVVVLVVSQVVVPDPPNDSPPARAQEDADPVLLVQLVVCLPPGLSVSLLSLLVVLQVQEDEDSVCVVCSVVCPSDGLHVLQVVQQVVLVVVCVVVVVSVRHRGYYHFSNSQQNSQNSCSSSVFRWGKTWGFRGGTRTTGSSRTHMWIKTWGRDDVVRHTGIDTGTSHYAHPDPVSNVVCVSRTDDGSVRSVVVVVVVVVVCCVVCVVVLVVLLCCLVPNDLVSLLPDDLVSLVVNLCCLLQPLFDLLLLQLLLQLLVCCLPPPDVLLPDDLVDPVSLVVLLVVSLVSSVVSSVVPPDDDDDDSSSVSNLVSVVVSLVSVCVVPVVDDSLSSLVSLVSSLVSNVVRDDPSSSSSSSSSSSSSVSVVVPPDD

Mean predicted aligned error: 17.12 Å

Sequence (585 aa):
MIRSAAKDLPLARHLFKTMAAQPAGNDAALADRILLLMFPELAMARVRKAAKGGRMPLKEMQGSLAPLLETGIFGADPNPNVPGSEMEMIQLREPVHGFLATNVYSEYQTDSKTWRVPHQEFRVTPQVGEPAHETTATIKVHGAHLYVLPLQPGAELIEQRVKSFDRAGKELGALVVKYVAGLPQVTPPAGAEKIVYSFRYSVVPPVPAEASSVEYEQLARQWHRARIDASKKLLPEDKIAELPPECRMFVHGIATLPPRERLQRIENFVREHSYYDFDNGSVMHLKAGKSPTETFQLMRGRMAEIRRTKPELKAKIFAGVCSDFNLLVAAMNQASGFVGGMMLGFNAHGSSVTKAQAHAVAWVAWPPSADGQYTVITTDGTPAGTTPDEEKMLADIRMQSIVERAAAQEEAERVYDEKHAAEFERTLALLEHGTVDEIRLLTNGTIEQAVNVVLRKDAQHRDAHVLQHILNVLLYSPVSFEKFDWRNINQRIDVVRFVDEEVTRERLRHTRSVAQEKPGAQIMDAFLTFLKKYQRRYPDHTSQQPLDLLEHVFDSIRGHITPTEQRIATVLITYLRAKQMIKIS

Solvent-accessible surface area (backbone atoms only — not comparable to full-atom values): 32667 Å² total; per-residue (Å²): 137,78,75,68,68,68,72,52,51,63,58,52,53,50,52,50,55,58,63,70,67,55,96,70,91,75,55,69,68,55,60,53,51,53,47,42,71,76,35,55,69,58,43,52,50,48,54,53,52,43,68,73,55,85,67,72,68,74,74,82,75,60,64,39,56,65,84,54,67,74,51,44,62,84,57,56,70,54,44,77,86,45,93,68,16,80,42,73,60,37,41,34,76,49,70,42,80,49,52,27,40,64,44,51,32,43,46,48,39,77,92,79,68,41,76,36,60,46,58,72,83,43,54,57,46,58,57,61,44,86,68,61,46,75,42,42,40,36,34,74,51,82,86,57,76,34,38,63,57,66,41,44,80,31,35,40,73,42,62,94,49,26,33,31,20,31,90,87,66,50,75,77,46,76,49,71,75,44,68,52,42,52,39,45,28,34,55,73,64,90,72,43,38,30,40,37,35,33,37,34,34,32,74,60,68,81,59,86,68,93,52,54,62,65,56,48,52,50,46,40,52,52,57,56,56,77,63,55,53,101,77,82,53,80,75,80,72,86,52,53,42,69,69,56,69,69,58,47,53,50,44,62,75,40,64,87,50,50,53,61,57,38,54,47,53,49,33,49,50,42,21,68,29,29,41,71,38,90,67,42,76,81,53,40,77,75,47,60,94,52,48,60,43,55,43,54,51,48,18,34,52,48,24,58,56,50,32,76,81,40,63,87,48,70,78,36,54,31,29,34,50,41,43,55,34,8,51,51,39,21,33,50,39,29,74,65,63,43,49,40,20,45,32,35,32,29,36,30,73,41,34,63,31,32,49,31,31,41,39,36,28,12,35,32,62,40,64,52,46,101,86,71,37,30,31,66,43,75,44,41,14,47,36,70,42,94,45,75,67,46,30,60,61,34,61,70,64,43,66,75,39,65,66,54,33,45,54,52,43,53,50,50,52,48,52,50,48,64,69,41,45,67,59,38,55,52,49,48,52,37,58,76,69,44,52,78,70,62,52,66,71,51,52,72,69,60,54,52,50,48,49,51,46,49,29,68,73,68,45,41,61,70,46,27,53,49,54,44,47,54,52,46,46,68,73,68,45,92,63,64,69,91,74,58,57,85,85,40,66,68,59,46,50,53,52,35,53,53,52,45,56,51,49,53,52,50,59,67,72,59,82,77,80,82,92,83,73,64,29,27,59,57,38,53,52,40,54,55,50,44,52,57,51,48,45,70,76,39,71,90,56,58,90,57,56,64,49,53,50,49,50,56,50,52,66,64,34,53,91,72,50,53,74,64,51,49,48,54,51,47,45,48,49,51,48,52,54,57,60,63,65,72,78,69,135

pLDDT: mean 74.36, std 17.97, range [25.16, 97.88]

Radius of gyration: 29.84 Å; Cα contacts (8 Å, |Δi|>4): 870; chains: 1; bounding box: 64×82×84 Å

Secondary structure (DSSP, 8-state):
--SSTTTTHHHHHHHHHHHHT--S---HHHHHHHHHHH-HHHHHHHHHHHHTTT---GGGS--S-HHHHTT-STT----TTSTTTT-EEEEEEEEEEEEEEEEEE-EEETTTTEEEPPPTT--B----PSSEEEEEEEEE--S-S-EE--B-TTPEEEEEEEEEE-TT--EEEEPPPEEETTEEEE-PPTT--EEEEEEEEESSPPPPPP--HHHHHHHHHHHHHHT--TT-PPPS---SSPPPHHHHHHHHHTTTS-HHHHHHHHHHHHHHHEEE-TTGGGGHHHHTT--HHHHHHHHHHHHHHHHHH-GGGGG--EEE-HHHHHHHHHHHHHHTT--EEEEEEEEEEEEEEEGGGEEEEEEEEE---TTSPBEEEEE--PPPPSSHHHHHHHHTTSPPPHHHHHHHHHHHHHHHHHHHHHHHHHHHHHHHH--HHHHHTS-HHHHHHHHHHIIIII--HHHHHHHHHHHHHHHHSSS-GGG--TT-HHHHHHHHHHHHHHHHHHHHH-S-----S-HHHHHHHHHHHHHHHHHHH-TTS-TTHHHHHHHHHHHHTTTTS-HHHHHHHHHHHHHHHHHHTT---